Protein AF-A0A6A4UP39-F1 (afdb_monomer_lite)

pLDDT: mean 75.42, std 27.35, range [18.16, 98.69]

Radius of gyration: 34.94 Å; chains: 1; bounding box: 118×102×105 Å

Sequence (674 aa):
MREGAGRSPEAIFPVREPVDPIVMLPERVENIAVLHQHPHWPGKPLPQRIVDAPPPSLFNVANISRGQVKKLEAAGIATMEALANLDYPVRGMAENTRLRLITQARLQHARKTGEPTFELRTPEPGKGFELLPEPQPGDIFYDIEGDPHFEGGLEYLHGVWFDGEFRAFWGHDHAAEAQALSELLSFFRDRLDAHPAARIYHYAAYEITALRRLTTKYGIGEAFLDRLLRERRFVDLFAVVRGGLIGSEANYSIKSMEAFYGRKRDGEVKTAGGSVVAYERWRETGDQQILDEIEDYNRVDCISTEELRDWLVGIRPTAPWPVLGQDAGPKEAEEDADTEALRSMLAASGLPQDRRDMLFSLGVFHKREAKPAQWAVFDSVGKDEDDLIDDLDALAGLEATGPVEQVKRSMARTYRFPQQETKLRRGRNATVPVVDGPPATVSIQEMDRTARQITVKAGAAKAHLLTDRLTLHPDWPLNTDVIAAALRDVIADQCGSRTYRAVDDLLSRTAPRLASGPLQSVTDPVAGTITAVAAMEETVLPVQGPPGTGKTYVTARAILALVRKGARVPGCRLIGVGQDEDAQPLVRRADFCRAEQTRRPRGAHGHTRKSPTTGPRSCSPQSPRRCAPAIVAGIGMTERCIPMDIAVLGIDLGKTVRSVACSGPGNAYIFRMG

Secondary structure (DSSP, 8-state):
-------------------------PPP----------------PPP----PPPP--GGGSTT--HHHHHHHHHTT--SHHHHHT--S--TT--HHHHHHHHHHHHHHHHHTTS---EEEPPP-TTSGGGG-PPP-TT-EEEEEEEESSSTT-EEEEEEEEETTEEEEEE-SSHHHHHHHHHHHHHHHHHHHHH-TT--EEESSSHHHHHHHHHHHHHT-SHHHHHHHHHTT-EEEHHHHHHHHEEESSSS-SHHHHHHHHT----S----HHHHHHHHHHHHHH--HHHHHHHHHHHHHHHHHHHHHHHHHHHH--S-PPP------HHHHHHHHHHHHHHHHHHHHT---HHHHHHHHHHHHHHHHHHHHHHHHHHHHHTS-HHHHHS-TT-EEEEEE-S--EEETTEEEEEEE--S---S--TT-EEEEEETTEEEEEEEEEEEETTTTEEEEEEEGGGGGG--SEEEEBPPPPPP-HHHHHHHHHHHHHHHTT---HHHHHHHHTPPP-BTT-S----SSHHHHHHHHHHTBSS--------TTSSHHHHHHHHHHHHHHTT-----------S--S--HHHHTTTHHHHHHTT--PPPP-------------------PPP------------SPPPPP-----PPP----------------------

Structure (mmCIF, N/CA/C/O backbone):
data_AF-A0A6A4UP39-F1
#
_entry.id   AF-A0A6A4UP39-F1
#
loop_
_atom_site.group_PDB
_atom_site.id
_atom_site.type_symbol
_atom_site.label_atom_id
_atom_site.label_alt_id
_atom_site.label_comp_id
_atom_site.label_asym_id
_atom_site.label_entity_id
_atom_site.label_seq_id
_atom_site.pdbx_PDB_ins_code
_atom_site.Cartn_x
_atom_site.Cartn_y
_atom_site.Cartn_z
_atom_site.occupancy
_atom_site.B_iso_or_equiv
_atom_site.auth_seq_id
_atom_site.auth_comp_id
_atom_site.auth_asym_id
_atom_site.auth_atom_id
_atom_site.pdbx_PDB_model_num
ATOM 1 N N . MET A 1 1 ? 22.802 42.162 63.852 1.00 34.47 1 MET A N 1
ATOM 2 C CA . MET A 1 1 ? 23.117 41.764 65.236 1.00 34.47 1 MET A CA 1
ATOM 3 C C . MET A 1 1 ? 22.909 40.266 65.343 1.00 34.47 1 MET A C 1
ATOM 5 O O . MET A 1 1 ? 21.856 39.785 64.949 1.00 34.47 1 MET A O 1
ATOM 9 N N . ARG A 1 2 ? 23.949 39.564 65.804 1.00 25.45 2 ARG A N 1
ATOM 10 C CA . ARG A 1 2 ? 23.885 38.265 66.496 1.00 25.45 2 ARG A CA 1
ATOM 11 C C . ARG A 1 2 ? 22.874 38.374 67.673 1.00 25.45 2 ARG A C 1
ATOM 13 O O . ARG A 1 2 ? 22.561 39.492 68.058 1.00 25.45 2 ARG A O 1
ATOM 20 N N . GLU A 1 3 ? 22.320 37.348 68.312 1.00 30.36 3 GLU A N 1
ATOM 21 C CA . GLU A 1 3 ? 22.860 36.054 68.733 1.00 30.36 3 GLU A CA 1
ATOM 22 C C . GLU A 1 3 ? 21.780 35.315 69.558 1.00 30.36 3 GLU A C 1
ATOM 24 O O . GLU A 1 3 ? 20.896 35.963 70.118 1.00 30.36 3 GLU A O 1
ATOM 29 N N . GLY A 1 4 ? 21.964 34.003 69.749 1.00 29.05 4 GLY A N 1
ATOM 30 C CA . GLY A 1 4 ? 21.653 33.315 71.015 1.00 29.05 4 GLY A CA 1
ATOM 31 C C . GLY A 1 4 ? 20.689 32.127 70.900 1.00 29.05 4 GLY A C 1
ATOM 32 O O . GLY A 1 4 ? 19.610 32.273 70.346 1.00 29.05 4 GLY A O 1
ATOM 33 N N . ALA A 1 5 ? 20.956 30.930 71.435 1.00 31.08 5 ALA A N 1
ATOM 34 C CA . ALA A 1 5 ? 22.084 30.340 72.183 1.00 31.08 5 ALA A CA 1
ATOM 35 C C . ALA A 1 5 ? 21.811 28.804 72.254 1.00 31.08 5 ALA A C 1
ATOM 37 O O . ALA A 1 5 ? 20.645 28.431 72.310 1.00 31.08 5 ALA A O 1
ATOM 38 N N . GLY A 1 6 ? 22.770 27.876 72.073 1.00 26.92 6 GLY A N 1
ATOM 39 C CA . GLY A 1 6 ? 23.692 27.290 73.085 1.00 26.92 6 GLY A CA 1
ATOM 40 C C . GLY A 1 6 ? 23.145 25.946 73.645 1.00 26.92 6 GLY A C 1
ATOM 41 O O . GLY A 1 6 ? 21.954 25.886 73.901 1.00 26.92 6 GLY A O 1
ATOM 42 N N . ARG A 1 7 ? 23.856 24.823 73.888 1.00 28.58 7 ARG A N 1
ATOM 43 C CA . ARG A 1 7 ? 25.282 24.411 73.986 1.00 28.58 7 ARG A CA 1
ATOM 44 C C . ARG A 1 7 ? 25.420 22.852 73.900 1.00 28.58 7 ARG A C 1
ATOM 46 O O . ARG A 1 7 ? 24.605 22.186 74.521 1.00 28.58 7 ARG A O 1
ATOM 53 N N . SER A 1 8 ? 26.474 22.363 73.206 1.00 23.78 8 SER A N 1
ATOM 54 C CA . SER A 1 8 ? 27.552 21.350 73.515 1.00 23.78 8 SER A CA 1
ATOM 55 C C . SER A 1 8 ? 27.274 19.955 74.165 1.00 23.78 8 SER A C 1
ATOM 57 O O . SER A 1 8 ? 26.238 19.842 74.812 1.00 23.78 8 SER A O 1
ATOM 59 N N . PRO A 1 9 ? 28.191 18.923 74.125 1.00 37.03 9 PRO A N 1
ATOM 60 C CA . PRO A 1 9 ? 29.644 18.920 73.773 1.00 37.03 9 PRO A CA 1
ATOM 61 C C . PRO A 1 9 ? 30.248 17.724 72.938 1.00 37.03 9 PRO A C 1
ATOM 63 O O . PRO A 1 9 ? 29.614 16.693 72.763 1.00 37.03 9 PRO A O 1
ATOM 66 N N . GLU A 1 10 ? 31.485 17.941 72.426 1.00 27.11 10 GLU A N 1
ATOM 67 C CA . GLU A 1 10 ? 32.725 17.096 72.251 1.00 27.11 10 GLU A CA 1
ATOM 68 C C . GLU A 1 10 ? 32.683 15.533 72.360 1.00 27.11 10 GLU A C 1
ATOM 70 O O . GLU A 1 10 ? 31.944 15.017 73.183 1.00 27.11 10 GLU A O 1
ATOM 75 N N . ALA A 1 11 ? 33.498 14.661 71.712 1.00 25.20 11 ALA A N 1
ATOM 76 C CA . ALA A 1 11 ? 34.690 14.733 70.836 1.00 25.20 11 ALA A CA 1
ATOM 77 C C . ALA A 1 11 ? 35.165 13.314 70.321 1.00 25.20 11 ALA A C 1
ATOM 79 O O . ALA A 1 11 ? 34.867 12.309 70.957 1.00 25.20 11 ALA A O 1
ATOM 80 N N . ILE A 1 12 ? 36.000 13.293 69.251 1.00 24.70 12 ILE A N 1
ATOM 81 C CA . ILE A 1 12 ? 37.095 12.338 68.841 1.00 24.70 12 ILE A CA 1
ATOM 82 C C . ILE A 1 12 ? 36.833 11.049 67.970 1.00 24.70 12 ILE A C 1
ATOM 84 O O . ILE A 1 12 ? 36.048 10.177 68.312 1.00 24.70 12 ILE A O 1
ATOM 88 N N . PHE A 1 13 ? 37.616 10.986 66.860 1.00 26.08 13 PHE A N 1
ATOM 89 C CA . PHE A 1 13 ? 37.925 10.056 65.716 1.00 26.08 13 PHE A CA 1
ATOM 90 C C . PHE A 1 13 ? 38.012 8.505 65.926 1.00 26.08 13 PHE A C 1
ATOM 92 O O . PHE A 1 13 ? 38.069 8.111 67.087 1.00 26.08 13 PHE A O 1
ATOM 99 N N . PRO A 1 14 ? 38.148 7.600 64.890 1.00 28.84 14 PRO A N 1
ATOM 100 C CA . PRO A 1 14 ? 38.585 7.789 63.481 1.00 28.84 14 PRO A CA 1
ATOM 101 C C . PRO A 1 14 ? 37.838 7.009 62.350 1.00 28.84 14 PRO A C 1
ATOM 103 O O . PRO A 1 14 ? 36.959 6.181 62.564 1.00 28.84 14 PRO A O 1
ATOM 106 N N . VAL A 1 15 ? 38.285 7.290 61.119 1.00 30.44 15 VAL A N 1
ATOM 107 C CA . VAL A 1 15 ? 37.956 6.714 59.799 1.00 30.44 15 VAL A CA 1
ATOM 108 C C . VAL A 1 15 ? 38.202 5.196 59.699 1.00 30.44 15 VAL A C 1
ATOM 110 O O . VAL A 1 15 ? 39.291 4.728 60.030 1.00 30.44 15 VAL A O 1
ATOM 113 N N . ARG A 1 16 ? 37.232 4.455 59.136 1.00 25.98 16 ARG A N 1
ATOM 114 C CA . ARG A 1 16 ? 37.410 3.169 58.428 1.00 25.98 16 ARG A CA 1
ATOM 115 C C . ARG A 1 16 ? 36.376 3.046 57.298 1.00 25.98 16 ARG A C 1
ATOM 117 O O . ARG A 1 16 ? 35.186 3.225 57.535 1.00 25.98 16 ARG A O 1
ATOM 124 N N . GLU A 1 17 ? 36.860 2.756 56.093 1.00 31.89 17 GLU A N 1
ATOM 125 C CA . GLU A 1 17 ? 36.087 2.459 54.877 1.00 31.89 17 GLU A CA 1
ATOM 126 C C . GLU A 1 17 ? 35.235 1.183 55.002 1.00 31.89 17 GLU A C 1
ATOM 128 O O . GLU A 1 17 ? 35.613 0.259 55.733 1.00 31.89 17 GLU A O 1
ATOM 133 N N . PRO A 1 18 ? 34.167 1.072 54.191 1.00 29.25 18 PRO A N 1
ATOM 134 C CA . PRO A 1 18 ? 33.759 -0.225 53.668 1.00 29.25 18 PRO A CA 1
ATOM 135 C C . PRO A 1 18 ? 33.526 -0.222 52.142 1.00 29.25 18 PRO A C 1
ATOM 137 O O . PRO A 1 18 ? 32.598 0.397 51.638 1.00 29.25 18 PRO A O 1
ATOM 140 N N . VAL A 1 19 ? 34.401 -0.955 51.450 1.00 28.17 19 VAL A N 1
ATOM 141 C CA . VAL A 1 19 ? 34.170 -1.977 50.404 1.00 28.17 19 VAL A CA 1
ATOM 142 C C . VAL A 1 19 ? 32.844 -1.940 49.610 1.00 28.17 19 VAL A C 1
ATOM 144 O O . VAL A 1 19 ? 31.789 -2.299 50.133 1.00 28.17 19 VAL A O 1
ATOM 147 N N . ASP A 1 20 ? 32.951 -1.680 48.301 1.00 25.75 20 ASP A N 1
ATOM 148 C CA . ASP A 1 20 ? 31.917 -1.913 47.277 1.00 25.75 20 ASP A CA 1
ATOM 149 C C . ASP A 1 20 ? 31.919 -3.365 46.749 1.00 25.75 20 ASP A C 1
ATOM 151 O O . ASP A 1 20 ? 32.990 -3.912 46.461 1.00 25.75 20 ASP A O 1
ATOM 155 N N . PRO A 1 21 ? 30.744 -3.978 46.489 1.00 26.97 21 PRO A N 1
ATOM 156 C CA . PRO A 1 21 ? 30.628 -5.134 45.611 1.00 26.97 21 PRO A CA 1
ATOM 157 C C . PRO A 1 21 ? 30.012 -4.777 44.242 1.00 26.97 21 PRO A C 1
ATOM 159 O O . PRO A 1 21 ? 28.817 -4.538 44.107 1.00 26.97 21 PRO A O 1
ATOM 162 N N . ILE A 1 22 ? 30.879 -4.797 43.226 1.00 24.23 22 ILE A N 1
ATOM 163 C CA . ILE A 1 22 ? 30.735 -5.390 41.879 1.00 24.23 22 ILE A CA 1
ATOM 164 C C . ILE A 1 22 ? 29.318 -5.404 41.258 1.00 24.23 22 ILE A C 1
ATOM 166 O O . ILE A 1 22 ? 28.502 -6.281 41.544 1.00 24.23 22 ILE A O 1
ATOM 170 N N . VAL A 1 23 ? 29.113 -4.548 40.247 1.00 24.55 23 VAL A N 1
ATOM 171 C CA . VAL A 1 23 ? 28.105 -4.723 39.185 1.00 24.55 23 VAL A CA 1
ATOM 172 C C . VAL A 1 23 ? 28.823 -4.771 37.834 1.00 24.55 23 VAL A C 1
ATOM 174 O O . VAL A 1 23 ? 29.522 -3.839 37.452 1.00 24.55 23 VAL A O 1
ATOM 177 N N . MET A 1 24 ? 28.652 -5.890 37.128 1.00 23.17 24 MET A N 1
ATOM 178 C CA . MET A 1 24 ? 29.166 -6.148 35.780 1.00 23.17 24 MET A CA 1
ATOM 179 C C . MET A 1 24 ? 28.298 -5.447 34.725 1.00 23.17 24 MET A C 1
ATOM 181 O O . MET A 1 24 ? 27.097 -5.705 34.646 1.00 23.17 24 MET A O 1
ATOM 185 N N . LEU A 1 25 ? 28.919 -4.622 33.880 1.00 25.33 25 LEU A N 1
ATOM 186 C CA . LEU A 1 25 ? 28.358 -4.105 32.627 1.00 25.33 25 LEU A CA 1
ATOM 187 C C . LEU A 1 25 ? 29.071 -4.801 31.450 1.00 25.33 25 LEU A C 1
ATOM 189 O O . LEU A 1 25 ? 30.293 -4.932 31.507 1.00 25.33 25 LEU A O 1
ATOM 193 N N . PRO A 1 26 ? 28.374 -5.253 30.390 1.00 26.38 26 PRO A N 1
ATOM 194 C CA . PRO A 1 26 ? 29.039 -5.744 29.189 1.00 26.38 26 PRO A CA 1
ATOM 195 C C . PRO A 1 26 ? 29.487 -4.572 28.303 1.00 26.38 26 PRO A C 1
ATOM 197 O O . PRO A 1 26 ? 28.674 -3.766 27.848 1.00 26.38 26 PRO A O 1
ATOM 200 N N . GLU A 1 27 ? 30.798 -4.501 28.075 1.00 27.92 27 GLU A N 1
ATOM 201 C CA . GLU A 1 27 ? 31.481 -3.552 27.196 1.00 27.92 27 GLU A CA 1
ATOM 202 C C . GLU A 1 27 ? 31.271 -3.865 25.705 1.00 27.92 27 GLU A C 1
ATOM 204 O O . GLU A 1 27 ? 31.125 -5.014 25.281 1.00 27.92 27 GLU A O 1
ATOM 209 N N . ARG A 1 28 ? 31.288 -2.790 24.910 1.00 26.41 28 ARG A N 1
ATOM 210 C CA . ARG A 1 28 ? 31.371 -2.784 23.447 1.00 26.41 28 ARG A CA 1
ATOM 211 C C . ARG A 1 28 ? 32.676 -3.444 22.993 1.00 26.41 28 ARG A C 1
ATOM 213 O O . ARG A 1 28 ? 33.736 -3.116 23.513 1.00 26.41 28 ARG A O 1
ATOM 220 N N . VAL A 1 29 ? 32.607 -4.289 21.966 1.00 25.81 29 VAL A N 1
ATOM 221 C CA . VAL A 1 29 ? 33.790 -4.763 21.233 1.00 25.81 29 VAL A CA 1
ATOM 222 C C . VAL A 1 29 ? 33.756 -4.168 19.830 1.00 25.81 29 VAL A C 1
ATOM 224 O O . VAL A 1 29 ? 33.101 -4.689 18.932 1.00 25.81 29 VAL A O 1
ATOM 227 N N . GLU A 1 30 ? 34.475 -3.063 19.659 1.00 27.12 30 GLU A N 1
ATOM 228 C CA . GLU A 1 30 ? 35.125 -2.732 18.393 1.00 27.12 30 GLU A CA 1
ATOM 229 C C . GLU A 1 30 ? 36.384 -3.596 18.292 1.00 27.12 30 GLU A C 1
ATOM 231 O O . GLU A 1 30 ? 37.139 -3.688 19.256 1.00 27.12 30 GLU A O 1
ATOM 236 N N . ASN A 1 31 ? 36.628 -4.236 17.148 1.00 24.91 31 ASN A N 1
ATOM 237 C CA . ASN A 1 31 ? 37.971 -4.703 16.807 1.00 24.91 31 ASN A CA 1
ATOM 238 C C . ASN A 1 31 ? 38.156 -4.736 15.288 1.00 24.91 31 ASN A C 1
ATOM 240 O O . ASN A 1 31 ? 37.828 -5.702 14.600 1.00 24.91 31 ASN A O 1
ATOM 244 N N . ILE A 1 32 ? 38.719 -3.633 14.796 1.00 25.14 32 ILE A N 1
ATOM 245 C CA . ILE A 1 32 ? 39.464 -3.527 13.546 1.00 25.14 32 ILE A CA 1
ATOM 246 C C . ILE A 1 32 ? 40.812 -4.222 13.779 1.00 25.14 32 ILE A C 1
ATOM 248 O O . ILE A 1 32 ? 41.610 -3.784 14.604 1.00 25.14 32 ILE A O 1
ATOM 252 N N . ALA A 1 33 ? 41.073 -5.314 13.062 1.00 26.70 33 ALA A N 1
ATOM 253 C CA . ALA A 1 33 ? 42.355 -6.008 13.118 1.00 26.70 33 ALA A CA 1
ATOM 254 C C . ALA A 1 33 ? 43.342 -5.399 12.108 1.00 26.70 33 ALA A C 1
ATOM 256 O O . ALA A 1 33 ? 43.312 -5.706 10.917 1.00 26.70 33 ALA A O 1
ATOM 257 N N . VAL A 1 34 ? 44.241 -4.555 12.614 1.00 24.91 34 VAL A N 1
ATOM 258 C CA . VAL A 1 34 ? 45.517 -4.200 11.978 1.00 24.91 34 VAL A CA 1
ATOM 259 C C . VAL A 1 34 ? 46.535 -5.279 12.361 1.00 24.91 34 VAL A C 1
ATOM 261 O O . VAL A 1 34 ? 46.850 -5.450 13.536 1.00 24.91 34 VAL A O 1
ATOM 264 N N . LEU A 1 35 ? 47.038 -6.037 11.383 1.00 26.09 35 LEU A N 1
ATOM 265 C CA . LEU A 1 35 ? 48.037 -7.089 11.597 1.00 26.09 35 LEU A CA 1
ATOM 266 C C . LEU A 1 35 ? 49.459 -6.543 11.400 1.00 26.09 35 LEU A C 1
ATOM 268 O O . LEU A 1 35 ? 49.886 -6.288 10.275 1.00 26.09 35 LEU A O 1
ATOM 272 N N . HIS A 1 36 ? 50.200 -6.424 12.506 1.00 25.42 36 HIS A N 1
ATOM 273 C CA . HIS A 1 36 ? 51.661 -6.337 12.517 1.00 25.42 36 HIS A CA 1
ATOM 274 C C . HIS A 1 36 ? 52.307 -7.728 12.653 1.00 25.42 36 HIS A C 1
ATOM 276 O O . HIS A 1 36 ? 51.710 -8.694 13.119 1.00 25.42 36 HIS A O 1
ATOM 282 N N . GLN A 1 37 ? 53.546 -7.785 12.175 1.00 27.75 37 GLN A N 1
ATOM 283 C CA . GLN A 1 37 ? 54.381 -8.933 11.824 1.00 27.75 37 GLN A CA 1
ATOM 284 C C . GLN A 1 37 ? 54.950 -9.691 13.036 1.00 27.75 37 GLN A C 1
ATOM 286 O O . GLN A 1 37 ? 55.284 -9.051 14.022 1.00 27.75 37 GLN A O 1
ATOM 291 N N . HIS A 1 38 ? 55.183 -11.008 12.898 1.00 25.73 38 HIS A N 1
ATOM 292 C CA . HIS A 1 38 ? 56.334 -11.762 13.445 1.00 25.73 38 HIS A CA 1
ATOM 293 C C . HIS A 1 38 ? 56.421 -13.181 12.803 1.00 25.73 38 HIS A C 1
ATOM 295 O O . HIS A 1 38 ? 55.464 -13.598 12.151 1.00 25.73 38 HIS A O 1
ATOM 301 N N . PRO A 1 39 ? 57.578 -13.885 12.850 1.00 34.59 39 PRO A N 1
ATOM 302 C CA . PRO A 1 39 ? 58.169 -14.485 11.648 1.00 34.59 39 PRO A CA 1
ATOM 303 C C . PRO A 1 39 ? 58.246 -16.033 11.597 1.00 34.59 39 PRO A C 1
ATOM 305 O O . PRO A 1 39 ? 58.135 -16.723 12.602 1.00 34.59 39 PRO A O 1
ATOM 308 N N . HIS A 1 40 ? 58.567 -16.518 10.388 1.00 28.67 40 HIS A N 1
ATOM 309 C CA . HIS A 1 40 ? 59.155 -17.816 10.002 1.00 28.67 40 HIS A CA 1
ATOM 310 C C . HIS A 1 40 ? 58.322 -19.114 10.098 1.00 28.67 40 HIS A C 1
ATOM 312 O O . HIS A 1 40 ? 58.373 -19.850 11.078 1.00 28.67 40 HIS A O 1
ATOM 318 N N . TRP A 1 41 ? 57.744 -19.505 8.953 1.00 27.77 41 TRP A N 1
ATOM 319 C CA . TRP A 1 41 ? 57.579 -20.910 8.547 1.00 27.77 41 TRP A CA 1
ATOM 320 C C . TRP A 1 41 ? 58.019 -21.066 7.074 1.00 27.77 41 TRP A C 1
ATOM 322 O O . TRP A 1 41 ? 57.674 -20.205 6.260 1.00 27.77 41 TRP A O 1
ATOM 332 N N . PRO A 1 42 ? 58.814 -22.086 6.697 1.00 34.84 42 PRO A N 1
ATOM 333 C CA . PRO A 1 42 ? 59.457 -22.128 5.386 1.00 34.84 42 PRO A CA 1
ATOM 334 C C . PRO A 1 42 ? 58.539 -22.670 4.277 1.00 34.84 42 PRO A C 1
ATOM 336 O O . PRO A 1 42 ? 57.946 -23.737 4.401 1.00 34.84 42 PRO A O 1
ATOM 339 N N . GLY A 1 43 ? 58.508 -21.941 3.157 1.00 37.31 43 GLY A N 1
ATOM 340 C CA . GLY A 1 43 ? 58.548 -22.474 1.790 1.00 37.31 43 GLY A CA 1
ATOM 341 C C . GLY A 1 43 ? 57.402 -23.355 1.279 1.00 37.31 43 GLY A C 1
ATOM 342 O O . GLY A 1 43 ? 57.549 -24.572 1.219 1.00 37.31 43 GLY A O 1
ATOM 343 N N . LYS A 1 44 ? 56.369 -22.727 0.700 1.00 33.59 44 LYS A N 1
ATOM 344 C CA . LYS A 1 44 ? 55.757 -23.147 -0.581 1.00 33.59 44 LYS A CA 1
ATOM 345 C C . LYS A 1 44 ? 55.303 -21.898 -1.353 1.00 33.59 44 LYS A C 1
ATOM 347 O O . LYS A 1 44 ? 54.660 -21.046 -0.742 1.00 33.59 44 LYS A O 1
ATOM 352 N N . PRO A 1 45 ? 55.612 -21.748 -2.655 1.00 32.88 45 PRO A N 1
ATOM 353 C CA . PRO A 1 45 ? 55.108 -20.619 -3.426 1.00 32.88 45 PRO A CA 1
ATOM 354 C C . PRO A 1 45 ? 53.593 -20.773 -3.614 1.00 32.88 45 PRO A C 1
ATOM 356 O O . PRO A 1 45 ? 53.120 -21.795 -4.111 1.00 32.88 45 PRO A O 1
ATOM 359 N N . LEU A 1 46 ? 52.834 -19.765 -3.180 1.00 32.66 46 LEU A N 1
ATOM 360 C CA . LEU A 1 46 ? 51.419 -19.625 -3.521 1.00 32.66 46 LEU A CA 1
ATOM 361 C C . LEU A 1 46 ? 51.317 -19.388 -5.037 1.00 32.66 46 LEU A C 1
ATOM 363 O O . LEU A 1 46 ? 52.027 -18.518 -5.548 1.00 32.66 46 LEU A O 1
ATOM 367 N N . PRO A 1 47 ? 50.471 -20.128 -5.773 1.00 34.25 47 PRO A N 1
ATOM 368 C CA . PRO A 1 47 ? 50.251 -19.838 -7.180 1.00 34.25 47 PRO A CA 1
ATOM 369 C C . PRO A 1 47 ? 49.606 -18.454 -7.298 1.00 34.25 47 PRO A C 1
ATOM 371 O O . PRO A 1 47 ? 48.660 -18.143 -6.571 1.00 34.25 47 PRO A O 1
ATOM 374 N N . GLN A 1 48 ? 50.131 -17.628 -8.208 1.00 35.59 48 GLN A N 1
ATOM 375 C CA . GLN A 1 48 ? 49.490 -16.390 -8.641 1.00 35.59 48 GLN A CA 1
ATOM 376 C C . GLN A 1 48 ? 48.047 -16.715 -9.035 1.00 35.59 48 GLN A C 1
ATOM 378 O O . GLN A 1 48 ? 47.794 -17.309 -10.082 1.00 35.59 48 GLN A O 1
ATOM 383 N N . ARG A 1 49 ? 47.089 -16.347 -8.179 1.00 36.03 49 ARG A N 1
ATOM 384 C CA . ARG A 1 49 ? 45.699 -16.223 -8.596 1.00 36.03 49 ARG A CA 1
ATOM 385 C C . ARG A 1 49 ? 45.667 -15.064 -9.577 1.00 36.03 49 ARG A C 1
ATOM 387 O O . ARG A 1 49 ? 45.760 -13.907 -9.177 1.00 36.03 49 ARG A O 1
ATOM 394 N N . ILE A 1 50 ? 45.571 -15.408 -10.854 1.00 35.72 50 ILE A N 1
ATOM 395 C CA . ILE A 1 50 ? 44.977 -14.537 -11.855 1.00 35.72 50 ILE A CA 1
ATOM 396 C C . ILE A 1 50 ? 43.650 -14.079 -11.245 1.00 35.72 50 ILE A C 1
ATOM 398 O O . ILE A 1 50 ? 42.815 -14.902 -10.862 1.00 35.72 50 ILE A O 1
ATOM 402 N N . VAL A 1 51 ? 43.517 -12.775 -11.029 1.00 38.22 51 VAL A N 1
ATOM 403 C CA . VAL A 1 51 ? 42.263 -12.167 -10.589 1.00 38.22 51 VAL A CA 1
ATOM 404 C C . VAL A 1 51 ? 41.388 -12.088 -11.835 1.00 38.22 51 VAL A C 1
ATOM 406 O O . VAL A 1 51 ? 41.212 -11.026 -12.421 1.00 38.22 51 VAL A O 1
ATOM 409 N N . ASP A 1 52 ? 40.926 -13.246 -12.305 1.00 35.06 52 ASP A N 1
ATOM 410 C CA . ASP A 1 52 ? 39.875 -13.295 -13.308 1.00 35.06 52 ASP A CA 1
ATOM 411 C C . ASP A 1 52 ? 38.647 -12.649 -12.666 1.00 35.06 52 ASP A C 1
ATOM 413 O O . ASP A 1 52 ? 38.214 -13.048 -11.578 1.00 35.06 52 ASP A O 1
ATOM 417 N N . ALA A 1 53 ? 38.119 -11.603 -13.305 1.00 44.78 53 ALA A N 1
ATOM 418 C CA . ALA A 1 53 ? 36.826 -11.046 -12.940 1.00 44.78 53 ALA A CA 1
ATOM 419 C C . ALA A 1 53 ? 35.815 -12.204 -12.815 1.00 44.78 53 ALA A C 1
ATOM 421 O O . ALA A 1 53 ? 35.859 -13.124 -13.640 1.00 44.78 53 ALA A O 1
ATOM 422 N N . PRO A 1 54 ? 34.929 -12.210 -11.799 1.00 47.56 54 PRO A N 1
ATOM 423 C CA . PRO A 1 54 ? 33.945 -13.274 -11.670 1.00 47.56 54 PRO A CA 1
ATOM 424 C C . PRO A 1 54 ? 33.189 -13.410 -13.000 1.00 47.56 54 PRO A C 1
ATOM 426 O O . PRO A 1 54 ? 32.841 -12.386 -13.600 1.00 47.56 54 PRO A O 1
ATOM 429 N N . PRO A 1 55 ? 32.966 -14.641 -13.497 1.00 51.28 55 PRO A N 1
ATOM 430 C CA . PRO A 1 55 ? 32.305 -14.839 -14.777 1.00 51.28 55 PRO A CA 1
ATOM 431 C C . PRO A 1 55 ? 30.957 -14.102 -14.783 1.00 51.28 55 PRO A C 1
ATOM 433 O O . PRO A 1 55 ? 30.293 -14.035 -13.742 1.00 51.28 55 PRO A O 1
ATOM 436 N N . PRO A 1 56 ? 30.552 -13.520 -15.927 1.00 60.69 56 PRO A N 1
ATOM 437 C CA . PRO A 1 56 ? 29.351 -12.701 -16.019 1.00 60.69 56 PRO A CA 1
ATOM 438 C C . PRO A 1 56 ? 28.135 -13.501 -15.554 1.00 60.69 56 PRO A C 1
ATOM 440 O O . PRO A 1 56 ? 27.701 -14.436 -16.222 1.00 60.69 56 PRO A O 1
ATOM 443 N N . SER A 1 57 ? 27.604 -13.121 -14.395 1.00 82.00 57 SER A N 1
ATOM 444 C CA . SER A 1 57 ? 26.532 -13.854 -13.737 1.00 82.00 57 SER A CA 1
ATOM 445 C C . SER A 1 57 ? 25.176 -13.557 -14.368 1.00 82.00 57 SER A C 1
ATOM 447 O O . SER A 1 57 ? 24.864 -12.409 -14.697 1.00 82.00 57 SER A O 1
ATOM 449 N N . LEU A 1 58 ? 24.332 -14.588 -14.457 1.00 89.81 58 LEU A N 1
ATOM 450 C CA . LEU A 1 58 ? 22.918 -14.440 -14.792 1.00 89.81 58 LEU A CA 1
ATOM 451 C C . LEU A 1 58 ? 22.174 -13.502 -13.836 1.00 89.81 58 LEU A C 1
ATOM 453 O O . LEU A 1 58 ? 21.200 -12.906 -14.267 1.00 89.81 58 LEU A O 1
ATOM 457 N N . PHE A 1 59 ? 22.640 -13.297 -12.598 1.00 88.50 59 PHE A N 1
ATOM 458 C CA . PHE A 1 59 ? 22.023 -12.356 -11.650 1.00 88.50 59 PHE A CA 1
ATOM 459 C C . PHE A 1 59 ? 22.022 -10.892 -12.117 1.00 88.50 59 PHE A C 1
ATOM 461 O O . PHE A 1 59 ? 21.281 -10.088 -11.562 1.00 88.50 59 PHE A O 1
ATOM 468 N N . ASN A 1 60 ? 22.802 -10.553 -13.148 1.00 89.12 60 ASN A N 1
ATOM 469 C CA . ASN A 1 60 ? 22.783 -9.226 -13.766 1.00 89.12 60 ASN A CA 1
ATOM 470 C C . ASN A 1 60 ? 21.650 -9.056 -14.795 1.00 89.12 60 ASN A C 1
ATOM 472 O O . ASN A 1 60 ? 21.476 -7.966 -15.336 1.00 89.12 60 ASN A O 1
ATOM 476 N N . VAL A 1 61 ? 20.902 -10.122 -15.103 1.00 92.00 61 VAL A N 1
ATOM 477 C CA . VAL A 1 61 ? 19.710 -10.034 -15.948 1.00 92.00 61 VAL A CA 1
ATOM 478 C C . VAL A 1 61 ? 18.586 -9.403 -15.131 1.00 92.00 61 VAL A C 1
ATOM 480 O O . VAL A 1 61 ? 18.241 -9.903 -14.061 1.00 92.00 61 VAL A O 1
ATOM 483 N N . ALA A 1 62 ? 18.012 -8.298 -15.608 1.00 89.50 62 ALA A N 1
ATOM 484 C CA . ALA A 1 62 ? 17.025 -7.562 -14.820 1.00 89.50 62 ALA A CA 1
ATOM 485 C C . ALA A 1 62 ? 15.794 -8.431 -14.505 1.00 89.50 62 ALA A C 1
ATOM 487 O O . ALA A 1 62 ? 15.250 -9.109 -15.378 1.00 89.50 62 ALA A O 1
ATOM 488 N N . ASN A 1 63 ? 15.328 -8.373 -13.252 1.00 84.19 63 ASN A N 1
ATOM 489 C CA . ASN A 1 63 ? 14.152 -9.102 -12.754 1.00 84.19 63 ASN A CA 1
ATOM 490 C C . ASN A 1 63 ? 14.223 -10.633 -12.900 1.00 84.19 63 ASN A C 1
ATOM 492 O O . ASN A 1 63 ? 13.183 -11.293 -12.994 1.00 84.19 63 ASN A O 1
ATOM 496 N N . ILE A 1 64 ? 15.430 -11.205 -12.941 1.00 88.62 64 ILE A N 1
ATOM 497 C CA . ILE A 1 64 ? 15.617 -12.653 -12.868 1.00 88.62 64 ILE A CA 1
ATOM 498 C C . ILE A 1 64 ? 15.582 -13.122 -11.409 1.00 88.62 64 ILE A C 1
ATOM 500 O O . ILE A 1 64 ? 16.249 -12.564 -10.536 1.00 88.62 64 ILE A O 1
ATOM 504 N N . SER A 1 65 ? 14.819 -14.174 -11.120 1.00 84.88 65 SER A N 1
ATOM 505 C CA . SER A 1 65 ? 14.760 -14.741 -9.770 1.00 84.88 65 SER A CA 1
ATOM 506 C C . SER A 1 65 ? 15.863 -15.779 -9.541 1.00 84.88 65 SER A C 1
ATOM 508 O O . SER A 1 65 ? 16.332 -16.444 -10.469 1.00 84.88 65 SER A O 1
ATOM 510 N N . ARG A 1 66 ? 16.250 -16.011 -8.277 1.00 85.12 66 ARG A N 1
ATOM 511 C CA . ARG A 1 66 ? 17.212 -17.083 -7.930 1.00 85.12 66 ARG A CA 1
ATOM 512 C C . ARG A 1 66 ? 16.735 -18.458 -8.401 1.00 85.12 66 ARG A C 1
ATOM 514 O O . ARG A 1 66 ? 17.550 -19.302 -8.767 1.00 85.12 66 ARG A O 1
ATOM 521 N N . GLY A 1 67 ? 15.422 -18.695 -8.376 1.00 84.50 67 GLY A N 1
ATOM 522 C CA . GLY A 1 67 ? 14.822 -19.935 -8.862 1.00 84.50 67 GLY A CA 1
ATOM 523 C C . GLY A 1 67 ? 14.976 -20.102 -10.374 1.00 84.50 67 GLY A C 1
ATOM 524 O O . GLY A 1 67 ? 15.263 -21.205 -10.837 1.00 84.50 67 GLY A O 1
ATOM 525 N N . GLN A 1 68 ? 14.836 -19.016 -11.139 1.00 88.69 68 GLN A N 1
ATOM 526 C CA . GLN A 1 68 ? 15.062 -19.008 -12.586 1.00 88.69 68 GLN A CA 1
ATOM 527 C C . GLN A 1 68 ? 16.541 -19.227 -12.920 1.00 88.69 68 GLN A C 1
ATOM 529 O O . GLN A 1 68 ? 16.835 -20.085 -13.750 1.00 88.69 68 GLN A O 1
ATOM 534 N N . VAL A 1 69 ? 17.463 -18.556 -12.217 1.00 90.81 69 VAL A N 1
ATOM 535 C CA . VAL A 1 69 ? 18.915 -18.763 -12.384 1.00 90.81 69 VAL A CA 1
ATOM 536 C C . VAL A 1 69 ? 19.286 -20.232 -12.185 1.00 90.81 69 VAL A C 1
ATOM 538 O O . VAL A 1 69 ? 19.874 -20.831 -13.078 1.00 90.81 69 VAL A O 1
ATOM 541 N N . LYS A 1 70 ? 18.840 -20.867 -11.092 1.00 89.06 70 LYS A N 1
ATOM 542 C CA . LYS A 1 70 ? 19.110 -22.296 -10.841 1.00 89.06 70 LYS A CA 1
ATOM 543 C C . LYS A 1 70 ? 18.604 -23.215 -11.959 1.00 89.06 70 LYS A C 1
ATOM 545 O O . LYS A 1 70 ? 19.250 -24.212 -12.269 1.00 89.06 70 LYS A O 1
ATOM 550 N N . LYS A 1 71 ? 17.440 -22.913 -12.548 1.00 89.50 71 LYS A N 1
ATOM 551 C CA . LYS A 1 71 ? 16.876 -23.692 -13.667 1.00 89.50 71 LYS A CA 1
ATOM 552 C C . LYS A 1 71 ? 17.708 -23.531 -14.943 1.00 89.50 71 LYS A C 1
ATOM 554 O O . LYS A 1 71 ? 17.905 -24.516 -15.648 1.00 89.50 71 LYS A O 1
ATOM 559 N N . LEU A 1 72 ? 18.194 -22.321 -15.220 1.00 93.50 72 LEU A N 1
ATOM 560 C CA . LEU A 1 72 ? 19.063 -22.022 -16.363 1.00 93.50 72 LEU A CA 1
ATOM 561 C C . LEU A 1 72 ? 20.443 -22.670 -16.207 1.00 93.50 72 LEU A C 1
ATOM 563 O O . LEU A 1 72 ? 20.899 -23.352 -17.120 1.00 93.50 72 LEU A O 1
ATOM 567 N N . GLU A 1 73 ? 21.056 -22.557 -15.029 1.00 93.19 73 GLU A N 1
ATOM 568 C CA . GLU A 1 73 ? 22.340 -23.197 -14.720 1.00 93.19 73 GLU A CA 1
ATOM 569 C C . GLU A 1 73 ? 22.246 -24.724 -14.830 1.00 93.19 73 GLU A C 1
ATOM 571 O O . GLU A 1 73 ? 23.120 -25.360 -15.417 1.00 93.19 73 GLU A O 1
ATOM 576 N N . ALA A 1 74 ? 21.149 -25.324 -14.352 1.00 91.19 74 ALA A N 1
ATOM 577 C CA . ALA A 1 74 ? 20.886 -26.756 -14.512 1.00 91.19 74 ALA A CA 1
ATOM 578 C C . ALA A 1 74 ? 20.688 -27.183 -15.980 1.00 91.19 74 ALA A C 1
ATOM 580 O O . ALA A 1 74 ? 20.855 -28.360 -16.299 1.00 91.19 74 ALA A O 1
ATOM 581 N N . ALA A 1 75 ? 20.341 -26.245 -16.865 1.00 91.75 75 ALA A N 1
ATOM 582 C CA . ALA A 1 75 ? 20.281 -26.439 -18.311 1.00 91.75 75 ALA A CA 1
ATOM 583 C C . ALA A 1 75 ? 21.609 -26.099 -19.022 1.00 91.75 75 ALA A C 1
ATOM 585 O O . ALA A 1 75 ? 21.666 -26.138 -20.246 1.00 91.75 75 ALA A O 1
ATOM 586 N N . GLY A 1 76 ? 22.680 -25.791 -18.279 1.00 92.06 76 GLY A N 1
ATOM 587 C CA . GLY A 1 76 ? 24.000 -25.462 -18.828 1.00 92.06 76 GLY A CA 1
ATOM 588 C C . GLY A 1 76 ? 24.175 -23.999 -19.245 1.00 92.06 76 GLY A C 1
ATOM 589 O O . GLY A 1 76 ? 25.168 -23.662 -19.885 1.00 92.06 76 GLY A O 1
ATOM 590 N N . ILE A 1 77 ? 23.242 -23.116 -18.885 1.00 94.31 77 ILE A N 1
ATOM 591 C CA . ILE A 1 77 ? 23.267 -21.694 -19.236 1.00 94.31 77 ILE A CA 1
ATOM 592 C C . ILE A 1 77 ? 23.802 -20.922 -18.030 1.00 94.31 77 ILE A C 1
ATOM 594 O O . ILE A 1 77 ? 23.136 -20.848 -17.003 1.00 94.31 77 ILE A O 1
ATOM 598 N N . ALA A 1 78 ? 25.003 -20.353 -18.149 1.00 91.44 78 ALA A N 1
ATOM 599 C CA . ALA A 1 78 ? 25.676 -19.667 -17.038 1.00 91.44 78 ALA A CA 1
ATOM 600 C C . ALA A 1 78 ? 25.896 -18.162 -17.263 1.00 91.44 78 ALA A C 1
ATOM 602 O O . ALA A 1 78 ? 26.267 -17.456 -16.327 1.00 91.44 78 ALA A O 1
ATOM 603 N N . THR A 1 79 ? 25.679 -17.654 -18.481 1.00 92.31 79 THR A N 1
ATOM 604 C CA . THR A 1 79 ? 25.975 -16.260 -18.843 1.00 92.31 79 THR A CA 1
ATOM 605 C C . THR A 1 79 ? 24.784 -15.581 -19.515 1.00 92.31 79 THR A C 1
ATOM 607 O O . THR A 1 79 ? 23.956 -16.227 -20.156 1.00 92.31 79 THR A O 1
ATOM 610 N N . MET A 1 80 ? 24.718 -14.250 -19.403 1.00 92.50 80 MET A N 1
ATOM 611 C CA . MET A 1 80 ? 23.718 -13.425 -20.101 1.00 92.50 80 MET A CA 1
ATOM 612 C C . MET A 1 80 ? 23.779 -13.611 -21.624 1.00 92.50 80 MET A C 1
ATOM 614 O O . MET A 1 80 ? 22.747 -13.644 -22.278 1.00 92.50 80 MET A O 1
ATOM 618 N N . GLU A 1 81 ? 24.977 -13.770 -22.188 1.00 92.31 81 GLU A N 1
ATOM 619 C CA . GLU A 1 81 ? 25.160 -14.030 -23.621 1.00 92.31 81 GLU A CA 1
ATOM 620 C C . GLU A 1 81 ? 24.608 -15.401 -24.033 1.00 92.31 81 GLU A C 1
ATOM 622 O O . GLU A 1 81 ? 23.918 -15.510 -25.044 1.00 92.31 81 GLU A O 1
ATOM 627 N N . ALA A 1 82 ? 24.849 -16.442 -23.231 1.00 93.50 82 ALA A N 1
ATOM 628 C CA . ALA A 1 82 ? 24.280 -17.762 -23.484 1.00 93.50 82 ALA A CA 1
ATOM 629 C C . ALA A 1 82 ? 22.746 -17.739 -23.387 1.00 93.50 82 ALA A C 1
ATOM 631 O O . ALA A 1 82 ? 22.071 -18.349 -24.210 1.00 93.50 82 ALA A O 1
ATOM 632 N N . LEU A 1 83 ? 22.189 -16.999 -22.421 1.00 95.75 83 LEU A N 1
ATOM 633 C CA . LEU A 1 83 ? 20.742 -16.818 -22.293 1.00 95.75 83 LEU A CA 1
ATOM 634 C C . LEU A 1 83 ? 20.146 -16.038 -23.474 1.00 95.75 83 LEU A C 1
ATOM 636 O O . LEU A 1 83 ? 19.084 -16.406 -23.961 1.00 95.75 83 LEU A O 1
ATOM 640 N N . ALA A 1 84 ? 20.826 -14.997 -23.961 1.00 94.69 84 ALA A N 1
ATOM 641 C CA . ALA A 1 84 ? 20.370 -14.201 -25.103 1.00 94.69 84 ALA A CA 1
ATOM 642 C C . ALA A 1 84 ? 20.246 -15.017 -26.404 1.00 94.69 84 ALA A C 1
ATOM 644 O O . ALA A 1 84 ? 19.451 -14.659 -27.269 1.00 94.69 84 ALA A O 1
ATOM 645 N N . ASN A 1 85 ? 21.010 -16.108 -26.528 1.00 94.44 85 ASN A N 1
ATOM 646 C CA . ASN A 1 85 ? 21.031 -16.993 -27.696 1.00 94.44 85 ASN A CA 1
ATOM 647 C C . ASN A 1 85 ? 20.271 -18.317 -27.480 1.00 94.44 85 ASN A C 1
ATOM 649 O O . ASN A 1 85 ? 20.378 -19.228 -28.298 1.00 94.44 85 ASN A O 1
ATOM 653 N N . LEU A 1 86 ? 19.534 -18.460 -26.374 1.00 94.62 86 LEU A N 1
ATOM 654 C CA . LEU A 1 86 ? 18.811 -19.688 -26.052 1.00 94.62 86 LEU A CA 1
ATOM 655 C C . LEU A 1 86 ? 17.628 -19.910 -27.009 1.00 94.62 86 LEU A C 1
ATOM 657 O O . LEU A 1 86 ? 16.708 -19.099 -27.058 1.00 94.62 86 LEU A O 1
ATOM 661 N N . ASP A 1 87 ? 17.590 -21.058 -27.683 1.00 92.88 87 ASP A N 1
ATOM 662 C CA . ASP A 1 87 ? 16.528 -21.437 -28.626 1.00 92.88 87 ASP A CA 1
ATOM 663 C C . ASP A 1 87 ? 15.702 -22.662 -28.175 1.00 92.88 87 ASP A C 1
ATOM 665 O O . ASP A 1 87 ? 14.575 -22.857 -28.632 1.00 92.88 87 ASP A O 1
ATOM 669 N N . TYR A 1 88 ? 16.167 -23.436 -27.190 1.00 91.44 88 TYR A N 1
ATOM 670 C CA . TYR A 1 88 ? 15.502 -24.655 -26.697 1.00 91.44 88 TYR A CA 1
ATOM 671 C C . TYR A 1 88 ? 14.818 -24.494 -25.318 1.00 91.44 88 TYR A C 1
ATOM 673 O O . TYR A 1 88 ? 15.214 -23.644 -24.508 1.00 91.44 88 TYR A O 1
ATOM 681 N N . PRO A 1 89 ? 13.754 -25.270 -25.021 1.00 89.81 89 PRO A N 1
ATOM 682 C CA . PRO A 1 89 ? 12.991 -25.138 -23.778 1.00 89.81 89 PRO A CA 1
ATOM 683 C C . PRO A 1 89 ? 13.802 -25.544 -22.539 1.00 89.81 89 PRO A C 1
ATOM 685 O O . PRO A 1 89 ? 14.594 -26.484 -22.571 1.00 89.81 89 PRO A O 1
ATOM 688 N N . VAL A 1 90 ? 13.541 -24.880 -21.408 1.00 89.19 90 VAL A N 1
ATOM 689 C CA . VAL A 1 90 ? 14.200 -25.150 -20.118 1.00 89.19 90 VAL A CA 1
ATOM 690 C C . VAL A 1 90 ? 13.231 -25.867 -19.185 1.00 89.19 90 VAL A C 1
ATOM 692 O O . VAL A 1 90 ? 12.120 -25.403 -18.922 1.00 89.19 90 VAL A O 1
ATOM 695 N N . ARG A 1 91 ? 13.647 -27.021 -18.652 1.00 83.06 91 ARG A N 1
ATOM 696 C CA . ARG A 1 91 ? 12.801 -27.845 -17.778 1.00 83.06 91 ARG A CA 1
ATOM 697 C C . ARG A 1 91 ? 12.316 -27.045 -16.564 1.00 83.06 91 ARG A C 1
ATOM 699 O O . ARG A 1 91 ? 13.108 -26.547 -15.770 1.00 83.06 91 ARG A O 1
ATOM 706 N N . GLY A 1 92 ? 10.997 -27.008 -16.368 1.00 76.75 92 GLY A N 1
ATOM 707 C CA . GLY A 1 92 ? 10.375 -26.346 -15.217 1.00 76.75 92 GLY A CA 1
ATOM 708 C C . GLY A 1 92 ? 10.338 -24.818 -15.306 1.00 76.75 92 GLY A C 1
ATOM 709 O O . GLY A 1 92 ? 10.060 -24.168 -14.296 1.00 76.75 92 GLY A O 1
ATOM 710 N N . MET A 1 93 ? 10.619 -24.248 -16.477 1.00 82.19 93 MET A N 1
ATOM 711 C CA . MET A 1 93 ? 10.421 -22.835 -16.787 1.00 82.19 93 MET A CA 1
ATOM 712 C C . MET A 1 93 ? 9.237 -22.701 -17.745 1.00 82.19 93 MET A C 1
ATOM 714 O O . MET A 1 93 ? 9.144 -23.451 -18.715 1.00 82.19 93 MET A O 1
ATOM 718 N N . ALA A 1 94 ? 8.320 -21.778 -17.452 1.00 80.19 94 ALA A N 1
ATOM 719 C CA . ALA A 1 94 ? 7.223 -21.473 -18.360 1.00 80.19 94 ALA A CA 1
ATOM 720 C C . ALA A 1 94 ? 7.764 -20.804 -19.630 1.00 80.19 94 ALA A C 1
ATOM 722 O O . ALA A 1 94 ? 8.738 -20.052 -19.573 1.00 80.19 94 ALA A O 1
ATOM 723 N N . GLU A 1 95 ? 7.120 -21.066 -20.765 1.00 81.75 95 GLU A N 1
ATOM 724 C CA . GLU A 1 95 ? 7.581 -20.573 -22.065 1.00 81.75 95 GLU A CA 1
ATOM 725 C C . GLU A 1 95 ? 7.614 -19.040 -22.119 1.00 81.75 95 GLU A C 1
ATOM 727 O O . GLU A 1 95 ? 8.619 -18.460 -22.518 1.00 81.75 95 GLU A O 1
ATOM 732 N N . ASN A 1 96 ? 6.575 -18.376 -21.606 1.00 81.50 96 ASN A N 1
ATOM 733 C CA . ASN A 1 96 ? 6.524 -16.913 -21.543 1.00 81.50 96 ASN A CA 1
ATOM 734 C C . ASN A 1 96 ? 7.662 -16.331 -20.690 1.00 81.50 96 ASN A C 1
ATOM 736 O O . ASN A 1 96 ? 8.314 -15.372 -21.101 1.00 81.50 96 ASN A O 1
ATOM 740 N N . THR A 1 97 ? 7.955 -16.933 -19.531 1.00 85.44 97 THR A N 1
ATOM 741 C CA . THR A 1 97 ? 9.087 -16.530 -18.684 1.00 85.44 97 THR A CA 1
ATOM 742 C C . THR A 1 97 ? 10.417 -16.722 -19.415 1.00 85.44 97 THR A C 1
ATOM 744 O O . THR A 1 97 ? 11.267 -15.834 -19.373 1.00 85.44 97 THR A O 1
ATOM 747 N N . ARG A 1 98 ? 10.598 -17.850 -20.119 1.00 90.38 98 ARG A N 1
ATOM 748 C CA . ARG A 1 98 ? 11.802 -18.137 -20.916 1.00 90.38 98 ARG A CA 1
ATOM 749 C C . ARG A 1 98 ? 12.013 -17.070 -21.987 1.00 90.38 98 ARG A C 1
ATOM 751 O O . ARG A 1 98 ? 13.081 -16.467 -22.030 1.00 90.38 98 ARG A O 1
ATOM 758 N N . LEU A 1 99 ? 10.991 -16.803 -22.800 1.00 90.75 99 LEU A N 1
ATOM 759 C CA . LEU A 1 99 ? 11.042 -15.804 -23.870 1.00 90.75 99 LEU A CA 1
ATOM 760 C C . LEU A 1 99 ? 11.330 -14.400 -23.322 1.00 90.75 99 LEU A C 1
ATOM 762 O O . LEU A 1 99 ? 12.195 -13.703 -23.846 1.00 90.75 99 LEU A O 1
ATOM 766 N N . ARG A 1 100 ? 10.691 -14.015 -22.209 1.00 90.94 100 ARG A N 1
ATOM 767 C CA . ARG A 1 100 ? 10.948 -12.735 -21.530 1.00 90.94 100 ARG A CA 1
ATOM 768 C C . ARG A 1 100 ? 12.408 -12.594 -21.097 1.00 90.94 100 ARG A C 1
ATOM 770 O O . ARG A 1 100 ? 13.007 -11.543 -21.312 1.00 90.94 100 ARG A O 1
ATOM 777 N N . LEU A 1 101 ? 12.983 -13.637 -20.497 1.00 93.38 101 LEU A N 1
ATOM 778 C CA . LEU A 1 101 ? 14.378 -13.640 -20.045 1.00 93.38 101 LEU A CA 1
ATOM 779 C C . LEU A 1 101 ? 15.372 -13.599 -21.215 1.00 93.38 101 LEU A C 1
ATOM 781 O O . LEU A 1 101 ? 16.382 -12.906 -21.111 1.00 93.38 101 LEU A O 1
ATOM 785 N N . ILE A 1 102 ? 15.072 -14.275 -22.329 1.00 95.25 102 ILE A N 1
ATOM 786 C CA . ILE A 1 102 ? 15.864 -14.195 -23.568 1.00 95.25 102 ILE A CA 1
ATOM 787 C C . ILE A 1 102 ? 15.871 -12.757 -24.095 1.00 95.25 102 ILE A C 1
ATOM 789 O O . ILE A 1 102 ? 16.942 -12.194 -24.326 1.00 95.25 102 ILE A O 1
ATOM 793 N N . THR A 1 103 ? 14.696 -12.132 -24.230 1.00 95.31 103 THR A N 1
ATOM 794 C CA . THR A 1 103 ? 14.581 -10.741 -24.695 1.00 95.31 103 THR A CA 1
ATOM 795 C C . THR A 1 103 ? 15.330 -9.779 -23.777 1.00 95.31 103 THR A C 1
ATOM 797 O O . THR A 1 103 ? 16.122 -8.968 -24.256 1.00 95.31 103 THR A O 1
ATOM 800 N N . GLN A 1 104 ? 15.148 -9.906 -22.460 1.00 96.00 104 GLN A N 1
ATOM 801 C CA . GLN A 1 104 ? 15.839 -9.083 -21.467 1.00 96.00 104 GLN A CA 1
ATOM 802 C C . GLN A 1 104 ? 17.365 -9.221 -21.575 1.00 96.00 104 GLN A C 1
ATOM 804 O O . GLN A 1 104 ? 18.071 -8.212 -21.615 1.00 96.00 104 GLN A O 1
ATOM 809 N N . ALA A 1 105 ? 17.875 -10.453 -21.673 1.00 96.00 105 ALA A N 1
ATOM 810 C CA . ALA A 1 105 ? 19.303 -10.722 -21.797 1.00 96.00 105 ALA A CA 1
ATOM 811 C C . ALA A 1 105 ? 19.883 -10.192 -23.114 1.00 96.00 105 ALA A C 1
ATOM 813 O O . ALA A 1 105 ? 20.967 -9.613 -23.110 1.00 96.00 105 ALA A O 1
ATOM 814 N N . ARG A 1 106 ? 19.157 -10.335 -24.229 1.00 95.94 106 ARG A N 1
ATOM 815 C CA . ARG A 1 106 ? 19.569 -9.815 -25.540 1.00 95.94 106 ARG A CA 1
ATOM 816 C C . ARG A 1 106 ? 19.688 -8.293 -25.529 1.00 95.94 106 ARG A C 1
ATOM 818 O O . ARG A 1 106 ? 20.709 -7.768 -25.971 1.00 95.94 106 ARG A O 1
ATOM 825 N N . LEU A 1 107 ? 18.685 -7.593 -24.997 1.00 96.44 107 LEU A N 1
ATOM 826 C CA . LEU A 1 107 ? 18.693 -6.131 -24.907 1.00 96.44 107 LEU A CA 1
ATOM 827 C C . LEU A 1 107 ? 19.823 -5.630 -23.995 1.00 96.44 107 LEU A C 1
ATOM 829 O O . LEU A 1 107 ? 20.606 -4.774 -24.401 1.00 96.44 107 LEU A O 1
ATOM 833 N N . GLN A 1 108 ? 19.977 -6.210 -22.801 1.00 95.50 108 GLN A N 1
ATOM 834 C CA . GLN A 1 108 ? 21.053 -5.833 -21.873 1.00 95.50 108 GLN A CA 1
ATOM 835 C C . GLN A 1 108 ? 22.449 -6.158 -22.409 1.00 95.50 108 GLN A C 1
ATOM 837 O O . GLN A 1 108 ? 23.400 -5.416 -22.161 1.00 95.50 108 GLN A O 1
ATOM 842 N N . HIS A 1 109 ? 22.598 -7.253 -23.157 1.00 93.06 109 HIS A N 1
ATOM 843 C CA . HIS A 1 109 ? 23.867 -7.591 -23.789 1.00 93.06 109 HIS A CA 1
ATOM 844 C C . HIS A 1 109 ? 24.236 -6.570 -24.873 1.00 93.06 109 HIS A C 1
ATOM 846 O O . HIS A 1 109 ? 25.366 -6.081 -24.875 1.00 93.06 109 HIS A O 1
ATOM 852 N N . ALA A 1 110 ? 23.284 -6.187 -25.732 1.00 92.69 110 ALA A N 1
ATOM 853 C CA . ALA A 1 110 ? 23.492 -5.162 -26.757 1.00 92.69 110 ALA A CA 1
ATOM 854 C C . ALA A 1 110 ? 23.836 -3.788 -26.149 1.00 92.69 110 ALA A C 1
ATOM 856 O O . ALA A 1 110 ? 24.741 -3.102 -26.632 1.00 92.69 110 ALA A O 1
ATOM 857 N N . ARG A 1 111 ? 23.194 -3.422 -25.030 1.00 93.06 111 ARG A N 1
ATOM 858 C CA . ARG A 1 111 ? 23.421 -2.153 -24.318 1.00 93.06 111 ARG A CA 1
ATOM 859 C C . ARG A 1 111 ? 24.856 -1.929 -23.852 1.00 93.06 111 ARG A C 1
ATOM 861 O O . ARG A 1 111 ? 25.273 -0.786 -23.726 1.00 93.06 111 ARG A O 1
ATOM 868 N N . LYS A 1 112 ? 25.645 -2.988 -23.645 1.00 89.69 112 LYS A N 1
ATOM 869 C CA . LYS A 1 112 ? 27.055 -2.861 -23.225 1.00 89.69 112 LYS A CA 1
ATOM 870 C C . LYS A 1 112 ? 27.910 -2.041 -24.192 1.00 89.69 112 LYS A C 1
ATOM 872 O O . LYS A 1 112 ? 28.929 -1.500 -23.779 1.00 89.69 112 LYS A O 1
ATOM 877 N N . THR A 1 113 ? 27.529 -1.998 -25.468 1.00 90.44 113 THR A N 1
ATOM 878 C CA . THR A 1 113 ? 28.281 -1.297 -26.525 1.00 90.44 113 THR A CA 1
ATOM 879 C C . THR A 1 113 ? 27.410 -0.384 -27.386 1.00 90.44 113 THR A C 1
ATOM 881 O O . THR A 1 113 ? 27.934 0.287 -28.271 1.00 90.44 113 THR A O 1
ATOM 884 N N . GLY A 1 114 ? 26.098 -0.357 -27.141 1.00 90.81 114 GLY A N 1
ATOM 885 C CA . GLY A 1 114 ? 25.124 0.382 -27.936 1.00 90.81 114 GLY A CA 1
ATOM 886 C C . GLY A 1 114 ? 24.283 1.354 -27.115 1.00 90.81 114 GLY A C 1
ATOM 887 O O . GLY A 1 114 ? 24.399 1.453 -25.892 1.00 90.81 114 GLY A O 1
ATOM 888 N N . GLU A 1 115 ? 23.403 2.059 -27.815 1.00 92.19 115 GLU A N 1
ATOM 889 C CA . GLU A 1 115 ? 22.448 2.999 -27.227 1.00 92.19 115 GLU A CA 1
ATOM 890 C C . GLU A 1 115 ? 21.351 2.288 -26.404 1.00 92.19 115 GLU A C 1
ATOM 892 O O . GLU A 1 115 ? 21.139 1.077 -26.560 1.00 92.19 115 GLU A O 1
ATOM 897 N N . PRO A 1 116 ? 20.643 3.012 -25.515 1.00 93.94 116 PRO A N 1
ATOM 898 C CA . PRO A 1 116 ? 19.460 2.496 -24.831 1.00 93.94 116 PRO A CA 1
ATOM 899 C C . PRO A 1 116 ? 18.421 2.005 -25.843 1.00 93.94 116 PRO A C 1
ATOM 901 O O . PRO A 1 116 ? 18.034 2.727 -26.760 1.00 93.94 116 PRO A O 1
ATOM 904 N N . THR A 1 117 ? 17.957 0.768 -25.682 1.00 96.38 117 THR A N 1
ATOM 905 C CA . THR A 1 117 ? 16.936 0.159 -26.547 1.00 96.38 117 THR A CA 1
ATOM 906 C C . THR A 1 117 ? 15.877 -0.551 -25.715 1.00 96.38 117 THR A C 1
ATOM 908 O O . THR A 1 117 ? 16.114 -0.959 -24.578 1.00 96.38 117 THR A O 1
ATOM 911 N N . PHE A 1 118 ? 14.669 -0.661 -26.249 1.00 96.75 118 PHE A N 1
ATOM 912 C CA . PHE A 1 118 ? 13.565 -1.316 -25.561 1.00 96.75 118 PHE A CA 1
ATOM 913 C C . PHE A 1 118 ? 12.678 -2.047 -26.561 1.00 96.75 118 PHE A C 1
ATOM 915 O O . PHE A 1 118 ? 12.678 -1.744 -27.754 1.00 96.75 118 PHE A O 1
ATOM 922 N N . GLU A 1 119 ? 11.901 -2.997 -26.054 1.00 96.56 119 GLU A N 1
ATOM 923 C CA . GLU A 1 119 ? 10.842 -3.662 -26.808 1.00 96.56 119 GLU A CA 1
ATOM 924 C C . GLU A 1 119 ? 9.530 -3.608 -26.044 1.00 96.56 119 GLU A C 1
ATOM 926 O O . GLU A 1 119 ? 9.505 -3.768 -24.825 1.00 96.56 119 GLU A O 1
ATOM 931 N N . LEU A 1 120 ? 8.433 -3.392 -26.766 1.00 95.69 120 LEU A N 1
ATOM 932 C CA . LEU A 1 120 ? 7.105 -3.365 -26.169 1.00 95.69 120 LEU A CA 1
ATOM 933 C C . LEU A 1 120 ? 6.637 -4.785 -25.850 1.00 95.69 120 LEU A C 1
ATOM 935 O O . LEU A 1 120 ? 6.800 -5.711 -26.648 1.00 95.69 120 LEU A O 1
ATOM 939 N N . ARG A 1 121 ? 6.026 -4.953 -24.677 1.00 92.12 121 ARG A N 1
ATOM 940 C CA . ARG A 1 121 ? 5.371 -6.206 -24.296 1.00 92.12 121 ARG A CA 1
ATOM 941 C C . ARG A 1 121 ? 4.062 -6.359 -25.071 1.00 92.12 121 ARG A C 1
ATOM 943 O O . ARG A 1 121 ? 3.462 -5.387 -25.527 1.00 92.12 121 ARG A O 1
ATOM 950 N N . THR A 1 122 ? 3.612 -7.604 -25.217 1.00 87.81 122 THR A N 1
ATOM 951 C CA . THR A 1 122 ? 2.264 -7.868 -25.737 1.00 87.81 122 THR A CA 1
ATOM 952 C C . THR A 1 122 ? 1.235 -7.253 -24.780 1.00 87.81 122 THR A C 1
ATOM 954 O O . THR A 1 122 ? 1.378 -7.459 -23.574 1.00 87.81 122 THR A O 1
ATOM 957 N N . PRO A 1 123 ? 0.227 -6.509 -25.274 1.00 85.81 123 PRO A N 1
ATOM 958 C CA . PRO A 1 123 ? -0.793 -5.917 -24.416 1.00 85.81 123 PRO A CA 1
ATOM 959 C C . PRO A 1 123 ? -1.525 -6.974 -23.582 1.00 85.81 123 PRO A C 1
ATOM 961 O O . PRO A 1 123 ? -2.011 -7.972 -24.116 1.00 85.81 123 PRO A O 1
ATOM 964 N N . GLU A 1 124 ? -1.615 -6.731 -22.276 1.00 80.94 124 GLU A N 1
ATOM 965 C CA . GLU A 1 124 ? -2.364 -7.544 -21.318 1.00 80.94 124 GLU A CA 1
ATOM 966 C C . GLU A 1 124 ? -3.396 -6.645 -20.614 1.00 80.94 124 GLU A C 1
ATOM 968 O O . GLU A 1 124 ? -3.012 -5.579 -20.120 1.00 80.94 124 GLU A O 1
ATOM 973 N N . PRO A 1 125 ? -4.677 -7.061 -20.528 1.00 80.75 125 PRO A N 1
ATOM 974 C CA . PRO A 1 125 ? -5.703 -6.274 -19.862 1.00 80.75 125 PRO A CA 1
ATOM 975 C C . PRO A 1 125 ? -5.330 -5.886 -18.428 1.00 80.75 125 PRO A C 1
ATOM 977 O O . PRO A 1 125 ? -4.940 -6.739 -17.628 1.00 80.75 125 PRO A O 1
ATOM 980 N N . GLY A 1 126 ? -5.475 -4.605 -18.093 1.00 80.00 126 GLY A N 1
ATOM 981 C CA . GLY A 1 126 ? -5.167 -4.061 -16.769 1.00 80.00 126 GLY A CA 1
ATOM 982 C C . GLY A 1 126 ? -3.676 -3.979 -16.432 1.00 80.00 126 GLY A C 1
ATOM 983 O O . GLY A 1 126 ? -3.344 -3.858 -15.254 1.00 80.00 126 GLY A O 1
ATOM 984 N N . LYS A 1 127 ? -2.778 -4.043 -17.424 1.00 85.38 127 LYS A N 1
ATOM 985 C CA . LYS A 1 127 ? -1.325 -3.931 -17.233 1.00 85.38 127 LYS A CA 1
ATOM 986 C C . LYS A 1 127 ? -0.669 -2.979 -18.229 1.00 85.38 127 LYS A C 1
ATOM 988 O O . LYS A 1 127 ? -1.218 -2.661 -19.283 1.00 85.38 127 LYS A O 1
ATOM 993 N N . GLY A 1 128 ? 0.553 -2.550 -17.906 1.00 91.88 128 GLY A N 1
ATOM 994 C CA . GLY A 1 128 ? 1.375 -1.741 -18.803 1.00 91.88 128 GLY A CA 1
ATOM 995 C C . GLY A 1 128 ? 0.665 -0.456 -19.225 1.00 91.88 128 GLY A C 1
ATOM 996 O O . GLY A 1 128 ? 0.186 0.298 -18.384 1.00 91.88 128 GLY A O 1
ATOM 997 N N . PHE A 1 129 ? 0.538 -0.227 -20.532 1.00 94.94 129 PHE A N 1
ATOM 998 C CA . PHE A 1 129 ? -0.125 0.965 -21.074 1.00 94.94 129 PHE A CA 1
ATOM 999 C C . PHE A 1 129 ? -1.640 1.045 -20.818 1.00 94.94 129 PHE A C 1
ATOM 1001 O O . PHE A 1 129 ? -2.218 2.107 -21.045 1.00 94.94 129 PHE A O 1
ATOM 1008 N N . GLU A 1 130 ? -2.296 -0.018 -20.336 1.00 92.06 130 GLU A N 1
ATOM 1009 C CA . GLU A 1 130 ? -3.683 0.067 -19.844 1.00 92.06 130 GLU A CA 1
ATOM 1010 C C . GLU A 1 130 ? -3.789 0.690 -18.443 1.00 92.06 130 GLU A C 1
ATOM 1012 O O . GLU A 1 130 ? -4.886 0.999 -17.983 1.00 92.06 130 GLU A O 1
ATOM 1017 N N . LEU A 1 131 ? -2.657 0.913 -17.773 1.00 92.19 131 LEU A N 1
ATOM 1018 C CA . LEU A 1 131 ? -2.573 1.666 -16.521 1.00 92.19 131 LEU A CA 1
ATOM 1019 C C . LEU A 1 131 ? -2.217 3.143 -16.748 1.00 92.19 131 LEU A C 1
ATOM 1021 O O . LEU A 1 131 ? -2.245 3.915 -15.796 1.00 92.19 131 LEU A O 1
ATOM 1025 N N . LEU A 1 132 ? -1.891 3.540 -17.985 1.00 96.06 132 LEU A N 1
ATOM 1026 C CA . LEU A 1 132 ? -1.469 4.897 -18.336 1.00 96.06 132 LEU A CA 1
ATOM 1027 C C . LEU A 1 132 ? -2.646 5.689 -18.937 1.00 96.06 132 LEU A C 1
ATOM 1029 O O . LEU A 1 132 ? -3.000 5.444 -20.096 1.00 96.06 132 LEU A O 1
ATOM 1033 N N . PRO A 1 133 ? -3.269 6.613 -18.182 1.00 95.69 133 PRO A N 1
ATOM 1034 C CA . PRO A 1 133 ? -4.353 7.445 -18.695 1.00 95.69 133 PRO A CA 1
ATOM 1035 C C . PRO A 1 133 ? -3.832 8.512 -19.665 1.00 95.69 133 PRO A C 1
ATOM 1037 O O . PRO A 1 133 ? -2.630 8.760 -19.764 1.00 95.69 133 PRO A O 1
ATOM 1040 N N . GLU A 1 134 ? -4.757 9.149 -20.382 1.00 96.44 134 GLU A N 1
ATOM 1041 C CA . GLU A 1 134 ? -4.433 10.315 -21.206 1.00 96.44 134 GLU A CA 1
ATOM 1042 C C . GLU A 1 134 ? -3.929 11.463 -20.317 1.00 96.44 134 GLU A C 1
ATOM 1044 O O . GLU A 1 134 ? -4.618 11.778 -19.343 1.00 96.44 134 GLU A O 1
ATOM 1049 N N . PRO A 1 135 ? -2.790 12.106 -20.641 1.00 96.81 135 PRO A N 1
ATOM 1050 C CA . PRO A 1 135 ? -2.322 13.307 -19.952 1.00 96.81 135 PRO A CA 1
ATOM 1051 C C . PRO A 1 135 ? -3.407 14.374 -19.840 1.00 96.81 135 PRO A C 1
ATOM 1053 O O . PRO A 1 135 ? -4.060 14.701 -20.833 1.00 96.81 135 PRO A O 1
ATOM 1056 N N . GLN A 1 136 ? -3.578 14.944 -18.650 1.00 96.69 136 GLN A N 1
ATOM 1057 C CA . GLN A 1 136 ? -4.553 16.003 -18.407 1.00 96.69 136 GLN A CA 1
ATOM 1058 C C . GLN A 1 136 ? -3.880 17.269 -17.868 1.00 96.69 136 GLN A C 1
ATOM 1060 O O . GLN A 1 136 ? -2.918 17.189 -17.099 1.00 96.69 136 GLN A O 1
ATOM 1065 N N . PRO A 1 137 ? -4.403 18.462 -18.204 1.00 95.75 137 PRO A N 1
ATOM 1066 C CA . PRO A 1 137 ? -4.062 19.672 -17.471 1.00 95.75 137 PRO A CA 1
ATOM 1067 C C . PRO A 1 137 ? -4.380 19.484 -15.988 1.00 95.75 137 PRO A C 1
ATOM 1069 O O . PRO A 1 137 ? -5.472 19.024 -15.643 1.00 95.75 137 PRO A O 1
ATOM 1072 N N . GLY A 1 138 ? -3.456 19.875 -15.117 1.00 96.00 138 GLY A N 1
ATOM 1073 C CA . GLY A 1 138 ? -3.620 19.705 -13.677 1.00 96.00 138 GLY A CA 1
ATOM 1074 C C . GLY A 1 138 ? -2.927 18.477 -13.093 1.00 96.00 138 GLY A C 1
ATOM 1075 O O . GLY A 1 138 ? -2.866 18.385 -11.867 1.00 96.00 138 GLY A O 1
ATOM 1076 N N . ASP A 1 139 ? -2.410 17.571 -13.933 1.00 98.31 139 ASP A N 1
ATOM 1077 C CA . ASP A 1 139 ? -1.614 16.414 -13.509 1.00 98.31 139 ASP A CA 1
ATOM 1078 C C . ASP A 1 139 ? -0.467 16.837 -12.575 1.00 98.31 139 ASP A C 1
ATOM 1080 O O . ASP A 1 139 ? 0.123 17.910 -12.738 1.00 98.31 139 ASP A O 1
ATOM 1084 N N . ILE A 1 140 ? -0.182 16.001 -11.577 1.00 98.38 140 ILE A N 1
ATOM 1085 C CA . ILE A 1 140 ? 0.867 16.246 -10.582 1.00 98.38 140 ILE A CA 1
ATOM 1086 C C . ILE A 1 140 ? 1.774 15.024 -10.434 1.00 98.38 140 ILE A C 1
ATOM 1088 O O . ILE A 1 140 ? 1.322 13.886 -10.579 1.00 98.38 140 ILE A O 1
ATOM 1092 N N . PHE A 1 141 ? 3.041 15.261 -10.109 1.00 98.62 141 PHE A N 1
ATOM 1093 C CA . PHE A 1 141 ? 4.077 14.238 -9.967 1.00 98.62 141 PHE A CA 1
ATOM 1094 C C . PHE A 1 141 ? 4.612 14.274 -8.544 1.00 98.62 141 PHE A C 1
ATOM 1096 O O . PHE A 1 141 ? 5.045 15.324 -8.074 1.00 98.62 141 PHE A O 1
ATOM 1103 N N . TYR A 1 142 ? 4.507 13.149 -7.848 1.00 98.56 142 TYR A N 1
ATOM 1104 C CA . TYR A 1 142 ? 4.679 13.059 -6.406 1.00 98.56 142 TYR A CA 1
ATOM 1105 C C . TYR A 1 142 ? 5.798 12.084 -6.049 1.00 98.56 142 TYR A C 1
ATOM 1107 O O . TYR A 1 142 ? 5.812 10.959 -6.547 1.00 98.56 142 TYR A O 1
ATOM 1115 N N . ASP A 1 143 ? 6.681 12.519 -5.154 1.00 97.75 143 ASP A N 1
ATOM 1116 C CA . ASP A 1 143 ? 7.756 11.720 -4.566 1.00 97.75 143 ASP A CA 1
ATOM 1117 C C . ASP A 1 143 ? 7.876 12.004 -3.057 1.00 97.75 143 ASP A C 1
ATOM 1119 O O . ASP A 1 143 ? 7.417 13.040 -2.561 1.00 97.75 143 ASP A O 1
ATOM 1123 N N . ILE A 1 144 ? 8.478 11.083 -2.305 1.00 96.12 144 ILE A N 1
ATOM 1124 C CA . ILE A 1 144 ? 8.583 11.159 -0.842 1.00 96.12 144 ILE A CA 1
ATOM 1125 C C . ILE A 1 144 ? 9.938 10.647 -0.349 1.00 96.12 144 ILE A C 1
ATOM 1127 O O . ILE A 1 144 ? 10.436 9.619 -0.800 1.00 96.12 144 ILE A O 1
ATOM 1131 N N . GLU A 1 145 ? 10.486 11.321 0.656 1.00 95.81 145 GLU A N 1
ATOM 1132 C CA . GLU A 1 145 ? 11.703 10.916 1.351 1.00 95.81 145 GLU A CA 1
ATOM 1133 C C . GLU A 1 145 ? 11.415 10.631 2.827 1.00 95.81 145 GLU A C 1
ATOM 1135 O O . GLU A 1 145 ? 10.672 11.359 3.498 1.00 95.81 145 GLU A O 1
ATOM 1140 N N . GLY A 1 146 ? 12.055 9.590 3.356 1.00 94.25 146 GLY A N 1
ATOM 1141 C CA . GLY A 1 146 ? 11.880 9.180 4.742 1.00 94.25 146 GLY A CA 1
ATOM 1142 C C . GLY A 1 146 ? 13.125 8.583 5.368 1.00 94.25 146 GLY A C 1
ATOM 1143 O O . GLY A 1 146 ? 14.045 8.134 4.688 1.00 94.25 146 GLY A O 1
ATOM 1144 N N . ASP A 1 147 ? 13.147 8.580 6.695 1.00 93.69 147 ASP A N 1
ATOM 1145 C CA . ASP A 1 147 ? 14.169 7.971 7.525 1.00 93.69 147 ASP A CA 1
ATOM 1146 C C . ASP A 1 147 ? 13.568 6.834 8.378 1.00 93.69 147 ASP A C 1
ATOM 1148 O O . ASP A 1 147 ? 12.787 7.076 9.310 1.00 93.69 147 ASP A O 1
ATOM 1152 N N . PRO A 1 148 ? 13.937 5.571 8.096 1.00 89.88 148 PRO A N 1
ATOM 1153 C CA . PRO A 1 148 ? 13.502 4.428 8.889 1.00 89.88 148 PRO A CA 1
ATOM 1154 C C . PRO A 1 148 ? 14.214 4.313 10.250 1.00 89.88 148 PRO A C 1
ATOM 1156 O O . PRO A 1 148 ? 13.789 3.493 11.068 1.00 89.88 148 PRO A O 1
ATOM 1159 N N . HIS A 1 149 ? 15.295 5.064 10.497 1.00 88.81 149 HIS A N 1
ATOM 1160 C CA . HIS A 1 149 ? 16.063 5.012 11.748 1.00 88.81 149 HIS A CA 1
ATOM 1161 C C . HIS A 1 149 ? 15.518 5.950 12.824 1.00 88.81 149 HIS A C 1
ATOM 1163 O O . HIS A 1 149 ? 15.732 5.689 14.012 1.00 88.81 149 HIS A O 1
ATOM 1169 N N . PHE A 1 150 ? 14.770 6.986 12.439 1.00 90.88 150 PHE A N 1
ATOM 1170 C CA . PHE A 1 150 ? 13.978 7.784 13.362 1.00 90.88 150 PHE A CA 1
ATOM 1171 C C . PHE A 1 150 ? 13.068 6.879 14.207 1.00 90.88 150 PHE A C 1
ATOM 1173 O O . PHE A 1 150 ? 12.500 5.899 13.717 1.00 90.88 150 PHE A O 1
ATOM 1180 N N . GLU A 1 151 ? 12.911 7.191 15.495 1.00 88.69 151 GLU A N 1
ATOM 1181 C CA . GLU A 1 151 ? 12.087 6.386 16.399 1.00 88.69 151 GLU A CA 1
ATOM 1182 C C . GLU A 1 151 ? 10.641 6.305 15.883 1.00 88.69 151 GLU A C 1
ATOM 1184 O O . GLU A 1 151 ? 9.915 7.289 15.891 1.00 88.69 151 GLU A O 1
ATOM 1189 N N . GLY A 1 152 ? 10.220 5.123 15.421 1.00 84.69 152 GLY A N 1
ATOM 1190 C CA . GLY A 1 152 ? 8.888 4.930 14.831 1.00 84.69 152 GLY A CA 1
ATOM 1191 C C . GLY A 1 152 ? 8.764 5.285 13.342 1.00 84.69 152 GLY A C 1
ATOM 1192 O O . GLY A 1 152 ? 7.651 5.213 12.819 1.00 84.69 152 GLY A O 1
ATOM 1193 N N . GLY A 1 153 ? 9.876 5.609 12.672 1.00 92.69 153 GLY A N 1
ATOM 1194 C CA . GLY A 1 153 ? 9.957 5.990 11.260 1.00 92.69 153 GLY A CA 1
ATOM 1195 C C . GLY A 1 153 ? 9.366 7.374 10.975 1.00 92.69 153 GLY A C 1
ATOM 1196 O O . GLY A 1 153 ? 8.312 7.728 11.513 1.00 92.69 153 GLY A O 1
ATOM 1197 N N . LEU A 1 154 ? 10.034 8.145 10.118 1.00 95.62 154 LEU A N 1
ATOM 1198 C CA . LEU A 1 154 ? 9.643 9.511 9.766 1.00 95.62 154 LEU A CA 1
ATOM 1199 C C . LEU A 1 154 ? 9.720 9.707 8.251 1.00 95.62 154 LEU A C 1
ATOM 1201 O O . LEU A 1 154 ? 10.789 9.548 7.681 1.00 95.62 154 LEU A O 1
ATOM 1205 N N . GLU A 1 155 ? 8.626 10.083 7.604 1.00 97.00 155 GLU A N 1
ATOM 1206 C CA . GLU A 1 155 ? 8.657 10.648 6.255 1.00 97.00 155 GLU A CA 1
ATOM 1207 C C . GLU A 1 155 ? 8.860 12.159 6.389 1.00 97.00 155 GLU A C 1
ATOM 1209 O O . GLU A 1 155 ? 7.984 12.875 6.876 1.00 97.00 155 GLU A O 1
ATOM 1214 N N . TYR A 1 156 ? 10.057 12.637 6.052 1.00 97.12 156 TYR A N 1
ATOM 1215 C CA . TYR A 1 156 ? 10.470 13.999 6.385 1.00 97.12 156 TYR A CA 1
ATOM 1216 C C . TYR A 1 156 ? 10.237 15.006 5.260 1.00 97.12 156 TYR A C 1
ATOM 1218 O O . TYR A 1 156 ? 10.221 16.204 5.540 1.00 97.12 156 TYR A O 1
ATOM 1226 N N . LEU A 1 157 ? 10.048 14.549 4.018 1.00 98.12 157 LEU A N 1
ATOM 1227 C CA . LEU A 1 157 ? 9.788 15.409 2.866 1.00 98.12 157 LEU A CA 1
ATOM 1228 C C . LEU A 1 157 ? 8.790 14.754 1.910 1.00 98.12 157 LEU A C 1
ATOM 1230 O O . LEU A 1 157 ? 8.999 13.641 1.436 1.00 98.12 157 LEU A O 1
ATOM 1234 N N . HIS A 1 158 ? 7.738 15.496 1.580 1.00 98.56 158 HIS A N 1
ATOM 1235 C CA . HIS A 1 158 ? 6.851 15.222 0.454 1.00 98.56 158 HIS A CA 1
ATOM 1236 C C . HIS A 1 158 ? 7.098 16.262 -0.641 1.00 98.56 158 HIS A C 1
ATOM 1238 O O . HIS A 1 158 ? 6.939 17.458 -0.387 1.00 98.56 158 HIS A O 1
ATOM 1244 N N . GLY A 1 159 ? 7.448 15.824 -1.847 1.00 98.38 159 GLY A N 1
ATOM 1245 C CA . GLY A 1 159 ? 7.647 16.696 -3.001 1.00 98.38 159 GLY A CA 1
ATOM 1246 C C . GLY A 1 159 ? 6.547 16.548 -4.026 1.00 98.38 159 GLY A C 1
ATOM 1247 O O . GLY A 1 159 ? 6.134 15.435 -4.349 1.00 98.38 159 GLY A O 1
ATOM 1248 N N . VAL A 1 160 ? 6.084 17.673 -4.563 1.00 98.69 160 VAL A N 1
ATOM 1249 C CA . VAL A 1 160 ? 5.122 17.681 -5.663 1.00 98.69 160 VAL A CA 1
ATOM 1250 C C . VAL A 1 160 ? 5.586 18.621 -6.764 1.00 98.69 160 VAL A C 1
ATOM 1252 O O . VAL A 1 160 ? 5.829 19.802 -6.520 1.00 98.69 160 VAL A O 1
ATOM 1255 N N . TRP A 1 161 ? 5.656 18.101 -7.984 1.00 98.56 161 TRP A N 1
ATOM 1256 C CA . TRP A 1 161 ? 5.878 18.867 -9.205 1.00 98.56 161 TRP A CA 1
ATOM 1257 C C . TRP A 1 161 ? 4.576 19.012 -9.994 1.00 98.56 161 TRP A C 1
ATOM 1259 O O . TRP A 1 161 ? 3.851 18.034 -10.198 1.00 98.56 161 TRP A O 1
ATOM 1269 N N . PHE A 1 162 ? 4.257 20.236 -10.408 1.00 97.88 162 PHE A N 1
ATOM 1270 C CA . PHE A 1 162 ? 3.034 20.571 -11.138 1.00 97.88 162 PHE A CA 1
ATOM 1271 C C . PHE A 1 162 ? 3.208 21.899 -11.882 1.00 97.88 162 PHE A C 1
ATOM 1273 O O . PHE A 1 162 ? 3.796 22.826 -11.345 1.00 97.88 162 PHE A O 1
ATOM 1280 N N . ASP A 1 163 ? 2.697 22.016 -13.109 1.00 95.38 163 ASP A N 1
ATOM 1281 C CA . ASP A 1 163 ? 2.738 23.251 -13.923 1.00 95.38 163 ASP A CA 1
ATOM 1282 C C . ASP A 1 163 ? 4.121 23.937 -14.032 1.00 95.38 163 ASP A C 1
ATOM 1284 O O . ASP A 1 163 ? 4.207 25.151 -14.219 1.00 95.38 163 ASP A O 1
ATOM 1288 N N . GLY A 1 164 ? 5.218 23.180 -13.937 1.00 95.00 164 GLY A N 1
ATOM 1289 C CA . GLY A 1 164 ? 6.573 23.741 -13.946 1.00 95.00 164 GLY A CA 1
ATOM 1290 C C . GLY A 1 164 ? 7.054 24.297 -12.598 1.00 95.00 164 GLY A C 1
ATOM 1291 O O . GLY A 1 164 ? 8.121 24.911 -12.540 1.00 95.00 164 GLY A O 1
ATOM 1292 N N . GLU A 1 165 ? 6.289 24.096 -11.526 1.00 96.88 165 GLU A N 1
ATOM 1293 C CA . GLU A 1 165 ? 6.595 24.506 -10.157 1.00 96.88 165 GLU A CA 1
ATOM 1294 C C . GLU A 1 165 ? 6.809 23.290 -9.245 1.00 96.88 165 GLU A C 1
ATOM 1296 O O . GLU A 1 165 ? 6.222 22.221 -9.431 1.00 96.88 165 GLU A O 1
ATOM 1301 N N . PHE A 1 166 ? 7.651 23.468 -8.224 1.00 98.38 166 PHE A N 1
ATOM 1302 C CA . PHE A 1 166 ? 7.899 22.474 -7.185 1.00 98.38 166 PHE A CA 1
ATOM 1303 C C . PHE A 1 166 ? 7.388 22.974 -5.837 1.00 98.38 166 PHE A C 1
ATOM 1305 O O . PHE A 1 166 ? 7.613 24.129 -5.471 1.00 98.38 166 PHE A O 1
ATOM 1312 N N . ARG A 1 167 ? 6.744 22.093 -5.073 1.00 98.56 167 ARG A N 1
ATOM 1313 C CA . ARG A 1 167 ? 6.319 22.359 -3.700 1.00 98.56 167 ARG A CA 1
ATOM 1314 C C . ARG A 1 167 ? 6.776 21.239 -2.774 1.00 98.56 167 ARG A C 1
ATOM 1316 O O . ARG A 1 167 ? 6.414 20.084 -2.980 1.00 98.56 167 ARG A O 1
ATOM 1323 N N . ALA A 1 168 ? 7.513 21.619 -1.735 1.00 98.31 168 ALA A N 1
ATOM 1324 C CA . ALA A 1 168 ? 7.951 20.745 -0.655 1.00 98.31 168 ALA A CA 1
ATOM 1325 C C . ALA A 1 168 ? 7.057 20.896 0.586 1.00 98.31 168 ALA A C 1
ATOM 1327 O O . ALA A 1 168 ? 6.655 22.007 0.943 1.00 98.31 168 ALA A O 1
ATOM 1328 N N . PHE A 1 169 ? 6.794 19.785 1.272 1.00 98.56 169 PHE A N 1
ATOM 1329 C CA . PHE A 1 169 ? 6.174 19.753 2.597 1.00 98.56 169 PHE A CA 1
ATOM 1330 C C . PHE A 1 169 ? 7.101 19.002 3.556 1.00 98.56 169 PHE A C 1
ATOM 1332 O O . PHE A 1 169 ? 7.302 17.795 3.409 1.00 98.56 169 PHE A O 1
ATOM 1339 N N . TRP A 1 170 ? 7.668 19.724 4.522 1.00 98.25 170 TRP A N 1
ATOM 1340 C CA . TRP A 1 170 ? 8.690 19.220 5.442 1.00 98.25 170 TRP A CA 1
ATOM 1341 C C . TRP A 1 170 ? 8.113 18.837 6.810 1.00 98.25 170 TRP A C 1
ATOM 1343 O O . TRP A 1 170 ? 7.280 19.553 7.367 1.00 98.25 170 TRP A O 1
ATOM 1353 N N . GLY A 1 171 ? 8.611 17.742 7.388 1.00 97.38 171 GLY A N 1
ATOM 1354 C CA . GLY A 1 171 ? 8.251 17.272 8.726 1.00 97.38 171 GLY A CA 1
ATOM 1355 C C . GLY A 1 171 ? 9.444 16.679 9.475 1.00 97.38 171 GLY A C 1
ATOM 1356 O O . GLY A 1 171 ? 9.850 15.556 9.212 1.00 97.38 171 GLY A O 1
ATOM 1357 N N . HIS A 1 172 ? 10.001 17.405 10.447 1.00 96.88 172 HIS A N 1
ATOM 1358 C CA . HIS A 1 172 ? 11.220 16.971 11.158 1.00 96.88 172 HIS A CA 1
ATOM 1359 C C . HIS A 1 172 ? 10.969 16.227 12.480 1.00 96.88 172 HIS A C 1
ATOM 1361 O O . HIS A 1 172 ? 11.902 15.760 13.135 1.00 96.88 172 HIS A O 1
ATOM 1367 N N . ASP A 1 173 ? 9.703 16.102 12.862 1.00 96.44 173 ASP A N 1
ATOM 1368 C CA . ASP A 1 173 ? 9.209 15.293 13.968 1.00 96.44 173 ASP A CA 1
ATOM 1369 C C . ASP A 1 173 ? 7.793 14.795 13.634 1.00 96.44 173 ASP A C 1
ATOM 1371 O O . ASP A 1 173 ? 7.214 15.186 12.623 1.00 96.44 173 ASP A O 1
ATOM 1375 N N . HIS A 1 174 ? 7.206 13.936 14.470 1.00 96.50 174 HIS A N 1
ATOM 1376 C CA . HIS A 1 174 ? 5.878 13.376 14.188 1.00 96.50 174 HIS A CA 1
ATOM 1377 C C . HIS A 1 174 ? 4.736 14.401 14.183 1.00 96.50 174 HIS A C 1
ATOM 1379 O O . HIS A 1 174 ? 3.724 14.171 13.523 1.00 96.50 174 HIS A O 1
ATOM 1385 N N . ALA A 1 175 ? 4.857 15.512 14.914 1.00 95.62 175 ALA A N 1
ATOM 1386 C CA . ALA A 1 175 ? 3.836 16.554 14.890 1.00 95.62 175 ALA A CA 1
ATOM 1387 C C . ALA A 1 175 ? 3.912 17.342 13.573 1.00 95.62 175 ALA A C 1
ATOM 1389 O O . ALA A 1 175 ? 2.884 17.586 12.942 1.00 95.62 175 ALA A O 1
ATOM 1390 N N . ALA A 1 176 ? 5.125 17.670 13.127 1.00 97.56 176 ALA A N 1
ATOM 1391 C CA . ALA A 1 176 ? 5.377 18.307 11.843 1.00 97.56 176 ALA A CA 1
ATOM 1392 C C . ALA A 1 176 ? 5.051 17.377 10.659 1.00 97.56 176 ALA A C 1
ATOM 1394 O O . ALA A 1 176 ? 4.439 17.826 9.700 1.00 97.56 176 ALA A O 1
ATOM 1395 N N . GLU A 1 177 ? 5.356 16.077 10.743 1.00 98.06 177 GLU A N 1
ATOM 1396 C CA . GLU A 1 177 ? 4.968 15.055 9.751 1.00 98.06 177 GLU A CA 1
ATOM 1397 C C . GLU A 1 177 ? 3.438 14.988 9.593 1.00 98.06 177 GLU A C 1
ATOM 1399 O O . GLU A 1 177 ? 2.918 14.957 8.478 1.00 98.06 177 GLU A O 1
ATOM 1404 N N . ALA A 1 178 ? 2.689 15.033 10.702 1.00 96.81 178 ALA A N 1
ATOM 1405 C CA . ALA A 1 178 ? 1.228 15.076 10.664 1.00 96.81 178 ALA A CA 1
ATOM 1406 C C . ALA A 1 178 ? 0.691 16.365 10.011 1.00 96.81 178 ALA A C 1
ATOM 1408 O O . ALA A 1 178 ? -0.281 16.313 9.253 1.00 96.81 178 ALA A O 1
ATOM 1409 N N . GLN A 1 179 ? 1.327 17.511 10.278 1.00 98.06 179 GLN A N 1
ATOM 1410 C CA . GLN A 1 179 ? 0.974 18.790 9.658 1.00 98.06 179 GLN A CA 1
ATOM 1411 C C . GLN A 1 179 ? 1.270 18.785 8.151 1.00 98.06 179 GLN A C 1
ATOM 1413 O O . GLN A 1 179 ? 0.386 19.111 7.359 1.00 98.06 179 GLN A O 1
ATOM 1418 N N . ALA A 1 180 ? 2.463 18.337 7.750 1.00 98.25 180 ALA A N 1
ATOM 1419 C CA . ALA A 1 180 ? 2.874 18.211 6.354 1.00 98.25 180 ALA A CA 1
ATOM 1420 C C . ALA A 1 180 ? 1.925 17.296 5.565 1.00 98.25 180 ALA A C 1
ATOM 1422 O O . ALA A 1 180 ? 1.485 17.658 4.475 1.00 98.25 180 ALA A O 1
ATOM 1423 N N . LEU A 1 181 ? 1.519 16.160 6.145 1.00 98.38 181 LEU A N 1
ATOM 1424 C CA . LEU A 1 181 ? 0.510 15.278 5.554 1.00 98.38 181 LEU A CA 1
ATOM 1425 C C . LEU A 1 181 ? -0.833 15.993 5.351 1.00 98.38 181 LEU A C 1
ATOM 1427 O O . LEU A 1 181 ? -1.459 15.845 4.301 1.00 98.38 181 LEU A O 1
ATOM 1431 N N . SER A 1 182 ? -1.304 16.747 6.349 1.00 97.88 182 SER A N 1
ATOM 1432 C CA . SER A 1 182 ? -2.569 17.483 6.243 1.00 97.88 182 SER A CA 1
ATOM 1433 C C . SER A 1 182 ? -2.524 18.520 5.120 1.00 97.88 182 SER A C 1
ATOM 1435 O O . SER A 1 182 ? -3.483 18.651 4.359 1.00 97.88 182 SER A O 1
ATOM 1437 N N . GLU A 1 183 ? -1.415 19.247 5.001 1.00 98.56 183 GLU A N 1
ATOM 1438 C CA . GLU A 1 183 ? -1.208 20.250 3.955 1.00 98.56 183 GLU A CA 1
ATOM 1439 C C . GLU A 1 183 ? -1.095 19.620 2.565 1.00 98.56 183 GLU A C 1
ATOM 1441 O O . GLU A 1 183 ? -1.715 20.116 1.623 1.00 98.56 183 GLU A O 1
ATOM 1446 N N . LEU A 1 184 ? -0.384 18.495 2.445 1.00 98.62 184 LEU A N 1
ATOM 1447 C CA . LEU A 1 184 ? -0.280 17.721 1.210 1.00 98.62 184 LEU A CA 1
ATOM 1448 C C . LEU A 1 184 ? -1.656 17.249 0.726 1.00 98.62 184 LEU A C 1
ATOM 1450 O O . LEU A 1 184 ? -2.005 17.427 -0.440 1.00 98.62 184 LEU A O 1
ATOM 1454 N N . LEU A 1 185 ? -2.465 16.665 1.615 1.00 98.25 185 LEU A N 1
ATOM 1455 C CA . LEU A 1 185 ? -3.798 16.180 1.251 1.00 98.25 185 LEU A CA 1
ATOM 1456 C C . LEU A 1 185 ? -4.757 17.327 0.911 1.00 98.25 185 LEU A C 1
ATOM 1458 O O . LEU A 1 185 ? -5.582 17.167 0.011 1.00 98.25 185 LEU A O 1
ATOM 1462 N N . SER A 1 186 ? -4.633 18.482 1.573 1.00 98.25 186 SER A N 1
ATOM 1463 C CA . SER A 1 186 ? -5.359 19.696 1.176 1.00 98.25 186 SER A CA 1
ATOM 1464 C C . SER A 1 186 ? -4.960 20.132 -0.230 1.00 98.25 186 SER A C 1
ATOM 1466 O O . SER A 1 186 ? -5.829 20.369 -1.061 1.00 98.25 186 SER A O 1
ATOM 1468 N N . PHE A 1 187 ? -3.658 20.157 -0.527 1.00 98.50 187 PHE A N 1
ATOM 1469 C CA . PHE A 1 187 ? -3.159 20.499 -1.854 1.00 98.50 187 PHE A CA 1
ATOM 1470 C C . PHE A 1 187 ? -3.688 19.542 -2.932 1.00 98.50 187 PHE A C 1
ATOM 1472 O O . PHE A 1 187 ? -4.180 19.998 -3.964 1.00 98.50 187 PHE A O 1
ATOM 1479 N N . PHE A 1 188 ? -3.656 18.226 -2.691 1.00 98.38 188 PHE A N 1
ATOM 1480 C CA . PHE A 1 188 ? -4.235 17.244 -3.613 1.00 98.38 188 PHE A CA 1
ATOM 1481 C C . PHE A 1 188 ? -5.726 17.484 -3.845 1.00 98.38 188 PHE A C 1
ATOM 1483 O O . PHE A 1 188 ? -6.182 17.400 -4.984 1.00 98.38 188 PHE A O 1
ATOM 1490 N N . ARG A 1 189 ? -6.486 17.791 -2.790 1.00 96.88 189 ARG A N 1
ATOM 1491 C CA . ARG A 1 189 ? -7.918 18.081 -2.903 1.00 96.88 189 ARG A CA 1
ATOM 1492 C C . ARG A 1 189 ? -8.172 19.318 -3.753 1.00 96.88 189 ARG A C 1
ATOM 1494 O O . ARG A 1 189 ? -8.867 19.209 -4.757 1.00 96.88 189 ARG A O 1
ATOM 1501 N N . ASP A 1 190 ? -7.556 20.444 -3.404 1.00 97.69 190 ASP A N 1
ATOM 1502 C CA . ASP A 1 190 ? -7.734 21.715 -4.115 1.00 97.69 190 ASP A CA 1
ATOM 1503 C C . ASP A 1 190 ? -7.382 21.567 -5.602 1.00 97.69 190 ASP A C 1
ATOM 1505 O O . ASP A 1 190 ? -8.093 22.054 -6.486 1.00 97.69 190 ASP A O 1
ATOM 1509 N N . ARG A 1 191 ? -6.305 20.827 -5.891 1.00 97.00 191 ARG A N 1
ATOM 1510 C CA . ARG A 1 191 ? -5.854 20.552 -7.253 1.00 97.00 191 ARG A CA 1
ATOM 1511 C C . ARG A 1 191 ? -6.847 19.694 -8.034 1.00 97.00 191 ARG A C 1
ATOM 1513 O O . ARG A 1 191 ? -7.165 20.033 -9.171 1.00 97.00 191 ARG A O 1
ATOM 1520 N N . LEU A 1 192 ? -7.338 18.603 -7.449 1.00 95.75 192 LEU A N 1
ATOM 1521 C CA . LEU A 1 192 ? -8.281 17.691 -8.105 1.00 95.75 192 LEU A CA 1
ATOM 1522 C C . LEU A 1 192 ? -9.687 18.290 -8.241 1.00 95.75 192 LEU A C 1
ATOM 1524 O O . LEU A 1 192 ? -10.391 17.955 -9.190 1.00 95.75 192 LEU A O 1
ATOM 1528 N N . ASP A 1 193 ? -10.083 19.198 -7.352 1.00 95.31 193 ASP A N 1
ATOM 1529 C CA . ASP A 1 193 ? -11.337 19.942 -7.476 1.00 95.31 193 ASP A CA 1
ATOM 1530 C C . ASP A 1 193 ? -11.262 20.960 -8.628 1.00 95.31 193 ASP A C 1
ATOM 1532 O O . ASP A 1 193 ? -12.204 21.082 -9.416 1.00 95.31 193 ASP A O 1
ATOM 1536 N N . ALA A 1 194 ? -10.123 21.646 -8.785 1.00 96.94 194 ALA A N 1
ATOM 1537 C CA . ALA A 1 194 ? -9.872 22.538 -9.919 1.00 96.94 194 ALA A CA 1
ATOM 1538 C C . ALA A 1 194 ? -9.682 21.777 -11.246 1.00 96.94 194 ALA A C 1
ATOM 1540 O O . ALA A 1 194 ? -10.072 22.269 -12.307 1.00 96.94 194 ALA A O 1
ATOM 1541 N N . HIS A 1 195 ? -9.124 20.565 -11.187 1.00 96.00 195 HIS A N 1
ATOM 1542 C CA . HIS A 1 195 ? -8.839 19.713 -12.341 1.00 96.00 195 HIS A CA 1
ATOM 1543 C C . HIS A 1 195 ? -9.407 18.294 -12.151 1.00 96.00 195 HIS A C 1
ATOM 1545 O O . HIS A 1 195 ? -8.656 17.351 -11.890 1.00 96.00 195 HIS A O 1
ATOM 1551 N N . PRO A 1 196 ? -10.723 18.079 -12.358 1.00 93.81 196 PRO A N 1
ATOM 1552 C CA . PRO A 1 196 ? -11.377 16.801 -12.054 1.00 93.81 196 PRO A CA 1
ATOM 1553 C C . PRO A 1 196 ? -10.885 15.594 -12.853 1.00 93.81 196 PRO A C 1
ATOM 1555 O O . PRO A 1 196 ? -11.185 14.459 -12.482 1.00 93.81 196 PRO A O 1
ATOM 1558 N N . ALA A 1 197 ? -10.162 15.809 -13.954 1.00 92.88 197 ALA A N 1
ATOM 1559 C CA . ALA A 1 197 ? -9.577 14.751 -14.776 1.00 92.88 197 ALA A CA 1
ATOM 1560 C C . ALA A 1 197 ? -8.111 14.441 -14.414 1.00 92.88 197 ALA A C 1
ATOM 1562 O O . ALA A 1 197 ? -7.607 13.397 -14.830 1.00 92.88 197 ALA A O 1
ATOM 1563 N N . ALA A 1 198 ? -7.461 15.302 -13.622 1.00 96.31 198 ALA A N 1
ATOM 1564 C CA . ALA A 1 198 ? -6.054 15.173 -13.274 1.00 96.31 198 ALA A CA 1
ATOM 1565 C C . ALA A 1 198 ? -5.752 13.895 -12.480 1.00 96.31 198 ALA A C 1
ATOM 1567 O O . ALA A 1 198 ? -6.610 13.312 -11.791 1.00 96.31 198 ALA A O 1
ATOM 1568 N N . ARG A 1 199 ? -4.500 13.463 -12.605 1.00 97.44 199 ARG A N 1
ATOM 1569 C CA . ARG A 1 199 ? -3.926 12.271 -11.985 1.00 97.44 199 ARG A CA 1
ATOM 1570 C C . ARG A 1 199 ? -2.675 12.627 -11.186 1.00 97.44 199 ARG A C 1
ATOM 1572 O O . ARG A 1 199 ? -2.043 13.657 -11.407 1.00 97.44 199 ARG A O 1
ATOM 1579 N N . ILE A 1 200 ? -2.349 11.751 -10.242 1.00 98.44 200 ILE A N 1
ATOM 1580 C CA . ILE A 1 200 ? -1.171 11.843 -9.381 1.00 98.44 200 ILE A CA 1
ATOM 1581 C C . ILE A 1 200 ? -0.212 10.736 -9.810 1.00 98.44 200 ILE A C 1
ATOM 1583 O O . ILE A 1 200 ? -0.469 9.561 -9.551 1.00 98.44 200 ILE A O 1
ATOM 1587 N N . TYR A 1 201 ? 0.868 11.080 -10.497 1.00 98.56 201 TYR A N 1
ATOM 1588 C CA . TYR A 1 201 ? 1.866 10.110 -10.939 1.00 98.56 201 TYR A CA 1
ATOM 1589 C C . TYR A 1 201 ? 2.938 9.943 -9.870 1.00 98.56 201 TYR A C 1
ATOM 1591 O O . TYR A 1 201 ? 3.364 10.918 -9.254 1.00 98.56 201 TYR A O 1
ATOM 1599 N N . HIS A 1 202 ? 3.369 8.707 -9.665 1.00 98.00 202 HIS A N 1
ATOM 1600 C CA . HIS A 1 202 ? 4.437 8.346 -8.735 1.00 98.00 202 HIS A CA 1
ATOM 1601 C C . HIS A 1 202 ? 5.222 7.155 -9.302 1.00 98.00 202 HIS A C 1
ATOM 1603 O O . HIS A 1 202 ? 4.827 6.577 -10.329 1.00 98.00 202 HIS A O 1
ATOM 1609 N N . TYR A 1 203 ? 6.333 6.781 -8.665 1.00 95.44 203 TYR A N 1
ATOM 1610 C CA . TYR A 1 203 ? 7.217 5.745 -9.184 1.00 95.44 203 TYR A CA 1
ATOM 1611 C C . TYR A 1 203 ? 7.445 4.619 -8.174 1.00 95.44 203 TYR A C 1
ATOM 1613 O O . TYR A 1 203 ? 8.365 4.653 -7.363 1.00 95.44 203 TYR A O 1
ATOM 1621 N N . ALA A 1 204 ? 6.687 3.532 -8.363 1.00 87.75 204 ALA A N 1
ATOM 1622 C CA . ALA A 1 204 ? 6.618 2.349 -7.508 1.00 87.75 204 ALA A CA 1
ATOM 1623 C C . ALA A 1 204 ? 5.702 2.512 -6.283 1.00 87.75 204 ALA A C 1
ATOM 1625 O O . ALA A 1 204 ? 4.912 3.439 -6.168 1.00 87.75 204 ALA A O 1
ATOM 1626 N N . ALA A 1 205 ? 5.687 1.501 -5.414 1.00 86.31 205 ALA A N 1
ATOM 1627 C CA . ALA A 1 205 ? 4.633 1.334 -4.412 1.00 86.31 205 ALA A CA 1
ATOM 1628 C C . ALA A 1 205 ? 4.888 2.066 -3.080 1.00 86.31 205 ALA A C 1
ATOM 1630 O O . ALA A 1 205 ? 4.032 2.011 -2.186 1.00 86.31 205 ALA A O 1
ATOM 1631 N N . TYR A 1 206 ? 6.064 2.675 -2.895 1.00 89.88 206 TYR A N 1
ATOM 1632 C CA . TYR A 1 206 ? 6.490 3.189 -1.590 1.00 89.88 206 TYR A CA 1
ATOM 1633 C C . TYR A 1 206 ? 5.612 4.356 -1.138 1.00 89.88 206 TYR A C 1
ATOM 1635 O O . TYR A 1 206 ? 5.096 4.345 -0.025 1.00 89.88 206 TYR A O 1
ATOM 1643 N N . GLU A 1 207 ? 5.339 5.285 -2.041 1.00 93.69 207 GLU A N 1
ATOM 1644 C CA . GLU A 1 207 ? 4.576 6.513 -1.857 1.00 93.69 207 GLU A CA 1
ATOM 1645 C C . GLU A 1 207 ? 3.166 6.219 -1.341 1.00 93.69 207 GLU A C 1
ATOM 1647 O O . GLU A 1 207 ? 2.722 6.763 -0.328 1.00 93.69 207 GLU A O 1
ATOM 1652 N N . ILE A 1 208 ? 2.474 5.280 -1.988 1.00 93.19 208 ILE A N 1
ATOM 1653 C CA . ILE A 1 208 ? 1.125 4.864 -1.590 1.00 93.19 208 ILE A CA 1
ATOM 1654 C C . ILE A 1 208 ? 1.152 4.106 -0.265 1.00 93.19 208 ILE A C 1
ATOM 1656 O O . ILE A 1 208 ? 0.268 4.287 0.575 1.00 93.19 208 ILE A O 1
ATOM 1660 N N . THR A 1 209 ? 2.175 3.278 -0.048 1.00 90.50 209 THR A N 1
ATOM 1661 C CA . THR A 1 209 ? 2.362 2.558 1.218 1.00 90.50 209 THR A CA 1
ATOM 1662 C C . THR A 1 209 ? 2.590 3.533 2.374 1.00 90.50 209 THR A C 1
ATOM 1664 O O . THR A 1 209 ? 1.979 3.379 3.435 1.00 90.50 209 THR A O 1
ATOM 1667 N N . ALA A 1 210 ? 3.404 4.568 2.162 1.00 93.12 210 ALA A N 1
ATOM 1668 C CA . ALA A 1 210 ? 3.665 5.627 3.123 1.00 93.12 210 ALA A CA 1
ATOM 1669 C C . ALA A 1 210 ? 2.392 6.429 3.416 1.00 93.12 210 ALA A C 1
ATOM 1671 O O . ALA A 1 210 ? 2.000 6.523 4.577 1.00 93.12 210 ALA A O 1
ATOM 1672 N N . LEU A 1 211 ? 1.660 6.901 2.399 1.00 96.31 211 LEU A N 1
ATOM 1673 C CA . LEU A 1 211 ? 0.396 7.627 2.594 1.00 96.31 211 LEU A CA 1
ATOM 1674 C C . LEU A 1 211 ? -0.637 6.801 3.375 1.00 96.31 211 LEU A C 1
ATOM 1676 O O . LEU A 1 211 ? -1.253 7.297 4.319 1.00 96.31 211 LEU A O 1
ATOM 1680 N N . ARG A 1 212 ? -0.798 5.515 3.048 1.00 92.94 212 ARG A N 1
ATOM 1681 C CA . ARG A 1 212 ? -1.671 4.584 3.786 1.00 92.94 212 ARG A CA 1
ATOM 1682 C C . ARG A 1 212 ? -1.264 4.455 5.258 1.00 92.94 212 ARG A C 1
ATOM 1684 O O . ARG A 1 212 ? -2.118 4.491 6.148 1.00 92.94 212 ARG A O 1
ATOM 1691 N N . ARG A 1 213 ? 0.041 4.336 5.525 1.00 90.56 213 ARG A N 1
ATOM 1692 C CA . ARG A 1 213 ? 0.602 4.261 6.882 1.00 90.56 213 ARG A CA 1
ATOM 1693 C C . ARG A 1 213 ? 0.366 5.559 7.653 1.00 90.56 213 ARG A C 1
ATOM 1695 O O . ARG A 1 213 ? -0.118 5.504 8.778 1.00 90.56 213 ARG A O 1
ATOM 1702 N N . LEU A 1 214 ? 0.669 6.706 7.049 1.00 93.88 214 LEU A N 1
ATOM 1703 C CA . LEU A 1 214 ? 0.575 8.031 7.664 1.00 93.88 214 LEU A CA 1
ATOM 1704 C C . LEU A 1 214 ? -0.873 8.430 7.966 1.00 93.88 214 LEU A C 1
ATOM 1706 O O . LEU A 1 214 ? -1.177 8.819 9.093 1.00 93.88 214 LEU A O 1
ATOM 1710 N N . THR A 1 215 ? -1.787 8.255 7.008 1.00 91.94 215 THR A N 1
ATOM 1711 C CA . THR A 1 215 ? -3.222 8.542 7.202 1.00 91.94 215 THR A CA 1
ATOM 1712 C C . THR A 1 215 ? -3.830 7.687 8.312 1.00 91.94 215 THR A C 1
ATOM 1714 O O . THR A 1 215 ? -4.615 8.190 9.111 1.00 91.94 215 THR A O 1
ATOM 1717 N N . THR A 1 216 ? -3.406 6.425 8.442 1.00 85.94 216 THR A N 1
ATOM 1718 C CA . THR A 1 216 ? -3.835 5.542 9.540 1.00 85.94 216 THR A CA 1
ATOM 1719 C C . THR A 1 216 ? -3.187 5.925 10.876 1.00 85.94 216 THR A C 1
ATOM 1721 O O . THR A 1 216 ? -3.881 5.980 11.892 1.00 85.94 216 THR A O 1
ATOM 1724 N N . LYS A 1 217 ? -1.875 6.213 10.885 1.00 86.62 217 LYS A N 1
ATOM 1725 C CA . LYS A 1 217 ? -1.093 6.607 12.075 1.00 86.62 217 LYS A CA 1
ATOM 1726 C C . LYS A 1 217 ? -1.652 7.881 12.706 1.00 86.62 217 LYS A C 1
ATOM 1728 O O . LYS A 1 217 ? -1.848 7.921 13.918 1.00 86.62 217 LYS A O 1
ATOM 1733 N N . TYR A 1 218 ? -1.938 8.893 11.888 1.00 87.38 218 TYR A N 1
ATOM 1734 C CA . TYR A 1 218 ? -2.401 10.203 12.349 1.00 87.38 218 TYR A CA 1
ATOM 1735 C C . TYR A 1 218 ? -3.922 10.374 12.326 1.00 87.38 218 TYR A C 1
ATOM 1737 O O . TYR A 1 218 ? -4.447 11.290 12.955 1.00 87.38 218 TYR A O 1
ATOM 1745 N N . GLY A 1 219 ? -4.659 9.487 11.651 1.00 83.19 219 GLY A N 1
ATOM 1746 C CA . GLY A 1 219 ? -6.109 9.610 11.497 1.00 83.19 219 GLY A CA 1
ATOM 1747 C C . GLY A 1 219 ? -6.525 10.842 10.687 1.00 83.19 219 GLY A C 1
ATOM 1748 O O . GLY A 1 219 ? -7.551 11.451 10.996 1.00 83.19 219 GLY A O 1
ATOM 1749 N N . ILE A 1 220 ? -5.709 11.219 9.698 1.00 88.12 220 ILE A N 1
ATOM 1750 C CA . ILE A 1 220 ? -5.875 12.397 8.834 1.00 88.12 220 ILE A CA 1
ATOM 1751 C C . ILE A 1 220 ? -6.212 11.914 7.423 1.00 88.12 220 ILE A C 1
ATOM 1753 O O . ILE A 1 220 ? -5.532 11.036 6.901 1.00 88.12 220 ILE A O 1
ATOM 1757 N N . GLY A 1 221 ? -7.257 12.479 6.808 1.00 89.00 221 GLY A N 1
ATOM 1758 C CA . GLY A 1 221 ? -7.569 12.300 5.382 1.00 89.00 221 GLY A CA 1
ATOM 1759 C C . GLY A 1 221 ? -7.813 10.858 4.917 1.00 89.00 221 GLY A C 1
ATOM 1760 O O . GLY A 1 221 ? -7.655 10.554 3.739 1.00 89.00 221 GLY A O 1
ATOM 1761 N N . GLU A 1 222 ? -8.198 9.964 5.830 1.00 88.69 222 GLU A N 1
ATOM 1762 C CA . GLU A 1 222 ? -8.399 8.541 5.551 1.00 88.69 222 GLU A CA 1
ATOM 1763 C C . GLU A 1 222 ? -9.439 8.272 4.448 1.00 88.69 222 GLU A C 1
ATOM 1765 O O . GLU A 1 222 ? -9.171 7.480 3.547 1.00 88.69 222 GLU A O 1
ATOM 1770 N N . ALA A 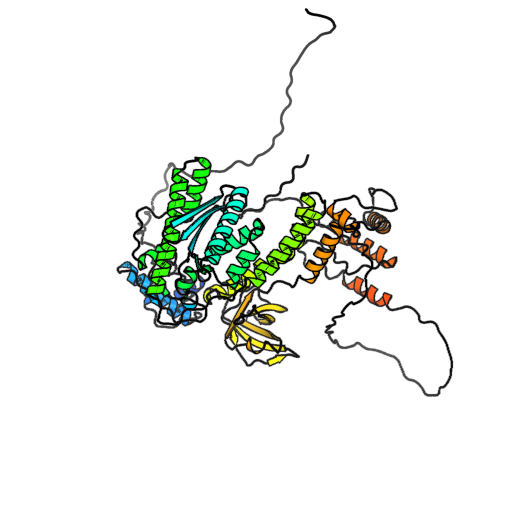1 223 ? -10.615 8.910 4.511 1.00 88.06 223 ALA A N 1
ATOM 1771 C CA . ALA A 1 223 ? -11.667 8.711 3.511 1.00 88.06 223 ALA A CA 1
ATOM 1772 C C . ALA A 1 223 ? -11.279 9.312 2.154 1.00 88.06 223 ALA A C 1
ATOM 1774 O O . ALA A 1 223 ? -11.567 8.730 1.108 1.00 88.06 223 ALA A O 1
ATOM 1775 N N . PHE A 1 224 ? -10.571 10.445 2.177 1.00 93.25 224 PHE A N 1
ATOM 1776 C CA . PHE A 1 224 ? -10.057 11.080 0.971 1.00 93.25 224 PHE A CA 1
ATOM 1777 C C . PHE A 1 224 ? -9.043 10.190 0.256 1.00 93.25 224 PHE A C 1
ATOM 1779 O O . PHE A 1 224 ? -9.195 9.926 -0.934 1.00 93.25 224 PHE A O 1
ATOM 1786 N N . LEU A 1 225 ? -8.055 9.648 0.977 1.00 93.56 225 LEU A N 1
ATOM 1787 C CA . LEU A 1 225 ? -7.106 8.701 0.394 1.00 93.56 225 LEU A CA 1
ATOM 1788 C C . LEU A 1 225 ? -7.833 7.477 -0.182 1.00 93.56 225 LEU A C 1
ATOM 1790 O O . LEU A 1 225 ? -7.535 7.056 -1.299 1.00 93.56 225 LEU A O 1
ATOM 1794 N N . ASP A 1 226 ? -8.824 6.934 0.531 1.00 89.12 226 ASP A N 1
ATOM 1795 C CA . ASP A 1 226 ? -9.617 5.804 0.042 1.00 89.12 226 ASP A CA 1
ATOM 1796 C C . ASP A 1 226 ? -10.391 6.146 -1.244 1.00 89.12 226 ASP A C 1
ATOM 1798 O O . ASP A 1 226 ? -10.464 5.309 -2.149 1.00 89.12 226 ASP A O 1
ATOM 1802 N N . ARG A 1 227 ? -10.925 7.368 -1.376 1.00 91.19 227 ARG A N 1
ATOM 1803 C CA . ARG A 1 227 ? -11.511 7.859 -2.633 1.00 91.19 227 ARG A CA 1
ATOM 1804 C C . ARG A 1 227 ? -10.483 7.879 -3.752 1.00 91.19 227 ARG A C 1
ATOM 1806 O O . ARG A 1 227 ? -10.750 7.304 -4.805 1.00 91.19 227 ARG A O 1
ATOM 1813 N N . LEU A 1 228 ? -9.312 8.477 -3.524 1.00 93.62 228 LEU A N 1
ATOM 1814 C CA . LEU A 1 228 ? -8.247 8.552 -4.528 1.00 93.62 228 LEU A CA 1
ATOM 1815 C C . LEU A 1 228 ? -7.821 7.156 -5.010 1.00 93.62 228 LEU A C 1
ATOM 1817 O O . LEU A 1 228 ? -7.615 6.951 -6.206 1.00 93.62 228 LEU A O 1
ATOM 1821 N N . LEU A 1 229 ? -7.741 6.180 -4.101 1.00 89.75 229 LEU A N 1
ATOM 1822 C CA . LEU A 1 229 ? -7.428 4.788 -4.433 1.00 89.75 229 LEU A CA 1
ATOM 1823 C C . LEU A 1 229 ? -8.543 4.116 -5.256 1.00 89.75 229 LEU A C 1
ATOM 1825 O O . LEU A 1 229 ? -8.249 3.425 -6.231 1.00 89.75 229 LEU A O 1
ATOM 1829 N N . ARG A 1 230 ? -9.820 4.330 -4.911 1.00 86.00 230 ARG A N 1
ATOM 1830 C CA . ARG A 1 230 ? -10.977 3.761 -5.640 1.00 86.00 230 ARG A CA 1
ATOM 1831 C C . ARG A 1 230 ? -11.152 4.364 -7.031 1.00 86.00 230 ARG A C 1
ATOM 1833 O O . ARG A 1 230 ? -11.401 3.637 -7.991 1.00 86.00 230 ARG A O 1
ATOM 1840 N N . GLU A 1 231 ? -10.961 5.673 -7.143 1.00 88.88 231 GLU A N 1
ATOM 1841 C CA . GLU A 1 231 ? -10.954 6.412 -8.409 1.00 88.88 231 GLU A CA 1
ATOM 1842 C C . GLU A 1 231 ? -9.682 6.161 -9.233 1.00 88.88 231 GLU A C 1
ATOM 1844 O O . GLU A 1 231 ? -9.571 6.655 -10.358 1.00 88.88 231 GLU A O 1
ATOM 1849 N N . ARG A 1 232 ? -8.715 5.398 -8.696 1.00 90.12 232 ARG A N 1
ATOM 1850 C CA . ARG A 1 232 ? -7.407 5.144 -9.318 1.00 90.12 232 ARG A CA 1
ATOM 1851 C C . ARG A 1 232 ? -6.735 6.449 -9.762 1.00 90.12 232 ARG A C 1
ATOM 1853 O O . ARG A 1 232 ? -6.291 6.592 -10.901 1.00 90.12 232 ARG A O 1
ATOM 1860 N N . ARG A 1 233 ? -6.744 7.453 -8.880 1.00 94.62 233 ARG A N 1
ATOM 1861 C CA . ARG A 1 233 ? -6.124 8.769 -9.114 1.00 94.62 233 ARG A CA 1
ATOM 1862 C C . ARG A 1 233 ? -4.609 8.692 -9.133 1.00 94.62 233 ARG A C 1
ATOM 1864 O O . ARG A 1 233 ? -3.994 9.445 -9.878 1.00 94.62 233 ARG A O 1
ATOM 1871 N N . PHE A 1 234 ? -4.049 7.771 -8.358 1.00 96.06 234 PHE A N 1
ATOM 1872 C CA . PHE A 1 234 ? -2.629 7.465 -8.368 1.00 96.06 234 PHE A CA 1
ATOM 1873 C C . PHE A 1 234 ? -2.274 6.557 -9.548 1.00 96.06 234 PHE A C 1
ATOM 1875 O O . PHE A 1 234 ? -2.906 5.515 -9.740 1.00 96.06 234 PHE A O 1
ATOM 1882 N N . VAL A 1 235 ? -1.276 6.963 -10.330 1.00 96.25 235 VAL A N 1
ATOM 1883 C CA . VAL A 1 235 ? -0.759 6.233 -11.489 1.00 96.25 235 VAL A CA 1
ATOM 1884 C C . VAL A 1 235 ? 0.685 5.831 -11.208 1.00 96.25 235 VAL A C 1
ATOM 1886 O O . VAL A 1 235 ? 1.582 6.672 -11.202 1.00 96.25 235 VAL A O 1
ATOM 1889 N N . ASP A 1 236 ? 0.899 4.532 -11.008 1.00 95.25 236 ASP A N 1
ATOM 1890 C CA . ASP A 1 236 ? 2.226 3.954 -10.802 1.00 95.25 236 ASP A CA 1
ATOM 1891 C C . ASP A 1 236 ? 2.942 3.770 -12.150 1.00 95.25 236 ASP A C 1
ATOM 1893 O O . ASP A 1 236 ? 2.676 2.822 -12.901 1.00 95.25 236 ASP A O 1
ATOM 1897 N N . LEU A 1 237 ? 3.876 4.670 -12.463 1.00 97.44 237 LEU A N 1
ATOM 1898 C CA . LEU A 1 237 ? 4.645 4.593 -13.704 1.00 97.44 237 LEU A CA 1
ATOM 1899 C C . LEU A 1 237 ? 5.622 3.413 -13.722 1.00 97.44 237 LEU A C 1
ATOM 1901 O O . LEU A 1 237 ? 5.929 2.904 -14.801 1.00 97.44 237 LEU A O 1
ATOM 1905 N N . PHE A 1 238 ? 6.065 2.911 -12.567 1.00 94.75 238 PHE A N 1
ATOM 1906 C CA . PHE A 1 238 ? 6.884 1.701 -12.512 1.00 94.75 238 PHE A CA 1
ATOM 1907 C C . PHE A 1 238 ? 6.080 0.482 -12.981 1.00 94.75 238 PHE A C 1
ATOM 1909 O O . PHE A 1 238 ? 6.579 -0.318 -13.780 1.00 94.75 238 PHE A O 1
ATOM 1916 N N . ALA A 1 239 ? 4.815 0.365 -12.565 1.00 92.12 239 ALA A N 1
ATOM 1917 C CA . ALA A 1 239 ? 3.911 -0.682 -13.046 1.00 92.12 239 ALA A CA 1
ATOM 1918 C C . ALA A 1 239 ? 3.632 -0.563 -14.557 1.00 92.12 239 ALA A C 1
ATOM 1920 O O . ALA A 1 239 ? 3.638 -1.575 -15.270 1.00 92.12 239 ALA A O 1
ATOM 1921 N N . VAL A 1 240 ? 3.457 0.664 -15.070 1.00 95.12 240 VAL A N 1
ATOM 1922 C CA . VAL A 1 240 ? 3.311 0.929 -16.516 1.00 95.12 240 VAL A CA 1
ATOM 1923 C C . VAL A 1 240 ? 4.551 0.462 -17.280 1.00 95.12 240 VAL A C 1
ATOM 1925 O O . VAL A 1 240 ? 4.423 -0.271 -18.260 1.00 95.12 240 VAL A O 1
ATOM 1928 N N . VAL A 1 241 ? 5.752 0.821 -16.821 1.00 95.50 241 VAL A N 1
ATOM 1929 C CA . VAL A 1 241 ? 7.018 0.408 -17.444 1.00 95.50 241 VAL A CA 1
ATOM 1930 C C . VAL A 1 241 ? 7.156 -1.115 -17.427 1.00 95.50 241 VAL A C 1
ATOM 1932 O O . VAL A 1 241 ? 7.355 -1.732 -18.473 1.00 95.50 241 VAL A O 1
ATOM 1935 N N . ARG A 1 242 ? 7.015 -1.747 -16.255 1.00 91.06 242 ARG A N 1
ATOM 1936 C CA . ARG A 1 242 ? 7.201 -3.198 -16.084 1.00 91.06 242 ARG A CA 1
ATOM 1937 C C . ARG A 1 242 ? 6.229 -4.010 -16.934 1.00 91.06 242 ARG A C 1
ATOM 1939 O O . ARG A 1 242 ? 6.629 -5.036 -17.488 1.00 91.06 242 ARG A O 1
ATOM 1946 N N . GLY A 1 243 ? 4.979 -3.565 -17.047 1.00 90.25 243 GLY A N 1
ATOM 1947 C CA . GLY A 1 243 ? 3.954 -4.221 -17.859 1.00 90.25 243 GLY A CA 1
ATOM 1948 C C . GLY A 1 243 ? 3.994 -3.849 -19.344 1.00 90.25 243 GLY A C 1
ATOM 1949 O O . GLY A 1 243 ? 3.532 -4.630 -20.170 1.00 90.25 243 GLY A O 1
ATOM 1950 N N . GLY A 1 244 ? 4.539 -2.683 -19.698 1.00 93.12 244 GLY A N 1
ATOM 1951 C CA . GLY A 1 244 ? 4.489 -2.131 -21.054 1.00 93.12 244 GLY A CA 1
ATOM 1952 C C . GLY A 1 244 ? 5.712 -2.437 -21.913 1.00 93.12 244 GLY A C 1
ATOM 1953 O O . GLY A 1 244 ? 5.576 -2.568 -23.130 1.00 93.12 244 GLY A O 1
ATOM 1954 N N . LEU A 1 245 ? 6.899 -2.582 -21.316 1.00 95.00 245 LEU A N 1
ATOM 1955 C CA . LEU A 1 245 ? 8.143 -2.749 -22.069 1.00 95.00 245 LEU A CA 1
ATOM 1956 C C . LEU A 1 245 ? 9.188 -3.616 -21.360 1.00 95.00 245 LEU A C 1
ATOM 1958 O O . LEU A 1 245 ? 9.112 -3.901 -20.166 1.00 95.00 245 LEU A O 1
ATOM 1962 N N . ILE A 1 246 ? 10.185 -4.032 -22.135 1.00 95.56 246 ILE A N 1
ATOM 1963 C CA . ILE A 1 246 ? 11.435 -4.626 -21.671 1.00 95.56 246 ILE A CA 1
ATOM 1964 C C . ILE A 1 246 ? 12.553 -3.668 -22.084 1.00 95.56 246 ILE A C 1
ATOM 1966 O O . ILE A 1 246 ? 12.782 -3.463 -23.275 1.00 95.56 246 ILE A O 1
ATOM 1970 N N . GLY A 1 247 ? 13.216 -3.055 -21.106 1.00 95.56 247 GLY A N 1
ATOM 1971 C CA . GLY A 1 247 ? 14.298 -2.097 -21.321 1.00 95.56 247 GLY A CA 1
ATOM 1972 C C . GLY A 1 247 ? 15.673 -2.760 -21.285 1.00 95.56 247 GLY A C 1
ATOM 1973 O O . GLY A 1 247 ? 15.884 -3.754 -20.588 1.00 95.56 247 GLY A O 1
ATOM 1974 N N . SER A 1 248 ? 16.631 -2.192 -22.012 1.00 95.75 248 SER A N 1
ATOM 1975 C CA . SER A 1 248 ? 18.013 -2.674 -22.076 1.00 95.75 248 SER A CA 1
ATOM 1976 C C . SER A 1 248 ? 18.879 -2.331 -20.859 1.00 95.75 248 SER A C 1
ATOM 1978 O O . SER A 1 248 ? 20.052 -2.692 -20.825 1.00 95.75 248 SER A O 1
ATOM 1980 N N . GLU A 1 249 ? 18.342 -1.604 -19.884 1.00 94.25 249 GLU A N 1
ATOM 1981 C CA . GLU A 1 249 ? 19.079 -1.162 -18.698 1.00 94.25 249 GLU A CA 1
ATOM 1982 C C . GLU A 1 249 ? 19.224 -2.269 -17.644 1.00 94.25 249 GLU A C 1
ATOM 1984 O O . GLU A 1 249 ? 18.537 -3.293 -17.661 1.00 94.25 249 GLU A O 1
ATOM 1989 N N . ALA A 1 250 ? 20.174 -2.091 -16.724 1.00 88.94 250 ALA A N 1
ATOM 1990 C CA . ALA A 1 250 ? 20.502 -3.094 -15.706 1.00 88.94 250 ALA A CA 1
ATOM 1991 C C . ALA A 1 250 ? 19.355 -3.336 -14.707 1.00 88.94 250 ALA A C 1
ATOM 1993 O O . ALA A 1 250 ? 19.219 -4.430 -14.158 1.00 88.94 250 ALA A O 1
ATOM 1994 N N . ASN A 1 251 ? 18.542 -2.312 -14.464 1.00 90.81 251 ASN A N 1
ATOM 1995 C CA . ASN A 1 251 ? 17.376 -2.357 -13.598 1.00 90.81 251 ASN A CA 1
ATOM 1996 C C . ASN A 1 251 ? 16.326 -1.342 -14.078 1.00 90.81 251 ASN A C 1
ATOM 1998 O O . ASN A 1 251 ? 16.540 -0.617 -15.046 1.00 90.81 251 ASN A O 1
ATOM 2002 N N . TYR A 1 252 ? 15.192 -1.319 -13.385 1.00 92.62 252 TYR A N 1
ATOM 2003 C CA . TYR A 1 252 ? 14.046 -0.464 -13.687 1.00 92.62 252 TYR A CA 1
ATOM 2004 C C . TYR A 1 252 ? 13.862 0.612 -12.608 1.00 92.62 252 TYR A C 1
ATOM 2006 O O . TYR A 1 252 ? 12.741 0.960 -12.261 1.00 92.62 252 TYR A O 1
ATOM 2014 N N . SER A 1 253 ? 14.943 1.112 -12.006 1.00 91.31 253 SER A N 1
ATOM 2015 C CA . SER A 1 253 ? 14.863 2.347 -11.216 1.00 91.31 253 SER A CA 1
ATOM 2016 C C . SER A 1 253 ? 14.598 3.533 -12.142 1.00 91.31 253 SER A C 1
ATOM 2018 O O . SER A 1 253 ? 15.014 3.500 -13.302 1.00 91.31 253 SER A O 1
ATOM 2020 N N . ILE A 1 254 ? 13.966 4.594 -11.639 1.00 91.00 254 ILE A N 1
ATOM 2021 C CA . ILE A 1 254 ? 13.700 5.797 -12.441 1.00 91.00 254 ILE A CA 1
ATOM 2022 C C . ILE A 1 254 ? 14.985 6.349 -13.082 1.00 91.00 254 ILE A C 1
ATOM 2024 O O . ILE A 1 254 ? 15.007 6.635 -14.273 1.00 91.00 254 ILE A O 1
ATOM 2028 N N . LYS A 1 255 ? 16.102 6.319 -12.342 1.00 89.00 255 LYS A N 1
ATOM 2029 C CA . LYS A 1 255 ? 17.449 6.715 -12.797 1.00 89.00 255 LYS A CA 1
ATOM 2030 C C . LYS A 1 255 ? 17.965 5.900 -13.972 1.00 89.00 255 LYS A C 1
ATOM 2032 O O . LYS A 1 255 ? 18.610 6.432 -14.863 1.00 89.00 255 LYS A O 1
ATOM 2037 N N . SER A 1 256 ? 17.714 4.595 -13.976 1.00 91.62 256 SER A N 1
ATOM 2038 C CA . SER A 1 256 ? 18.043 3.775 -15.141 1.00 91.62 256 SER A CA 1
ATOM 2039 C C . SER A 1 256 ? 17.151 4.134 -16.326 1.00 91.62 256 SER A C 1
ATOM 2041 O O . SER A 1 256 ? 17.615 4.132 -17.461 1.00 91.62 256 SER A O 1
ATOM 2043 N N . MET A 1 257 ? 15.892 4.501 -16.083 1.00 94.94 257 MET A N 1
ATOM 2044 C CA . MET A 1 257 ? 14.959 4.854 -17.152 1.00 94.94 257 MET A CA 1
ATOM 2045 C C . MET A 1 257 ? 15.254 6.201 -17.817 1.00 94.94 257 MET A C 1
ATOM 2047 O O . MET A 1 257 ? 14.946 6.355 -18.995 1.00 94.94 257 MET A O 1
ATOM 2051 N N . GLU A 1 258 ? 15.951 7.110 -17.139 1.00 94.25 258 GLU A N 1
ATOM 2052 C CA . GLU A 1 258 ? 16.435 8.390 -17.690 1.00 94.25 258 GLU A CA 1
ATOM 2053 C C . GLU A 1 258 ? 17.239 8.264 -18.980 1.00 94.25 258 GLU A C 1
ATOM 2055 O O . GLU A 1 258 ? 17.197 9.155 -19.832 1.00 94.25 258 GLU A O 1
ATOM 2060 N N . ALA A 1 259 ? 17.910 7.126 -19.173 1.00 93.00 259 ALA A N 1
ATOM 2061 C CA . ALA A 1 259 ? 18.636 6.834 -20.399 1.00 93.00 259 ALA A CA 1
ATOM 2062 C C . ALA A 1 259 ? 17.737 6.900 -21.651 1.00 93.00 259 ALA A C 1
ATOM 2064 O O . ALA A 1 259 ? 18.215 7.245 -22.729 1.00 93.00 259 ALA A O 1
ATOM 2065 N N . PHE A 1 260 ? 16.441 6.604 -21.527 1.00 93.88 260 PHE A N 1
ATOM 2066 C CA . PHE A 1 260 ? 15.520 6.507 -22.662 1.00 93.88 260 PHE A CA 1
ATOM 2067 C C . PHE A 1 260 ? 14.902 7.833 -23.101 1.00 93.88 260 PHE A C 1
ATOM 2069 O O . PHE A 1 260 ? 14.516 7.961 -24.263 1.00 93.88 260 PHE A O 1
ATOM 2076 N N . TYR A 1 261 ? 14.832 8.814 -22.204 1.00 92.81 261 TYR A N 1
ATOM 2077 C CA . TYR A 1 261 ? 14.325 10.159 -22.494 1.00 92.81 261 TYR A CA 1
ATOM 2078 C C . TYR A 1 261 ? 15.423 11.229 -22.450 1.00 92.81 261 TYR A C 1
ATOM 2080 O O . TYR A 1 261 ? 15.146 12.423 -22.483 1.00 92.81 261 TYR A O 1
ATOM 2088 N N . GLY A 1 262 ? 16.690 10.800 -22.470 1.00 83.31 262 GLY A N 1
ATOM 2089 C CA . GLY A 1 262 ? 17.833 11.663 -22.760 1.00 83.31 262 GLY A CA 1
ATOM 2090 C C . GLY A 1 262 ? 18.214 12.624 -21.635 1.00 83.31 262 GLY A C 1
ATOM 2091 O O . GLY A 1 262 ? 18.961 13.575 -21.886 1.00 83.31 262 GLY A O 1
ATOM 2092 N N . ARG A 1 263 ? 17.742 12.383 -20.406 1.00 85.62 263 ARG A N 1
ATOM 2093 C CA . ARG A 1 263 ? 18.103 13.203 -19.249 1.00 85.62 263 ARG A CA 1
ATOM 2094 C C . ARG A 1 263 ? 19.580 12.997 -18.913 1.00 85.62 263 ARG A C 1
ATOM 2096 O O . ARG A 1 263 ? 20.060 11.873 -18.775 1.00 85.62 263 ARG A O 1
ATOM 2103 N N . LYS A 1 264 ? 20.317 14.098 -18.768 1.00 75.56 264 LYS A N 1
ATOM 2104 C CA . LYS A 1 264 ? 21.701 14.105 -18.277 1.00 75.56 264 LYS A CA 1
ATOM 2105 C C . LYS A 1 264 ? 21.689 14.686 -16.869 1.00 75.56 264 LYS A C 1
ATOM 2107 O O . LYS A 1 264 ? 21.324 15.844 -16.703 1.00 75.56 264 LYS A O 1
ATOM 2112 N N . ARG A 1 265 ? 22.040 13.888 -15.858 1.00 66.69 265 ARG A N 1
ATOM 2113 C CA . ARG A 1 265 ? 22.229 14.395 -14.491 1.00 66.69 265 ARG A CA 1
ATOM 2114 C C . ARG A 1 265 ? 23.616 15.035 -14.388 1.00 66.69 265 ARG A C 1
ATOM 2116 O O . ARG A 1 265 ? 24.610 14.373 -14.679 1.00 66.69 265 ARG A O 1
ATOM 2123 N N . ASP A 1 266 ? 23.678 16.288 -13.954 1.00 52.44 266 ASP A N 1
ATOM 2124 C CA . ASP A 1 266 ? 24.926 16.910 -13.511 1.00 52.44 266 ASP A CA 1
ATOM 2125 C C . ASP A 1 266 ? 25.156 16.533 -12.034 1.00 52.44 266 ASP A C 1
ATOM 2127 O O . ASP A 1 266 ? 24.382 16.932 -11.167 1.00 52.44 266 ASP A O 1
ATOM 2131 N N . GLY A 1 267 ? 26.187 15.729 -11.738 1.00 54.09 267 GLY A N 1
ATOM 2132 C CA . GLY A 1 267 ? 26.599 15.378 -10.365 1.00 54.09 267 GLY A CA 1
ATOM 2133 C C . GLY A 1 267 ? 26.684 13.875 -10.054 1.00 54.09 267 GLY A C 1
ATOM 2134 O O . GLY A 1 267 ? 26.162 13.033 -10.785 1.00 54.09 267 GLY A O 1
ATOM 2135 N N . GLU A 1 268 ? 27.377 13.524 -8.962 1.00 48.66 268 GLU A N 1
ATOM 2136 C CA . GLU A 1 268 ? 27.451 12.141 -8.470 1.00 48.66 268 GLU A CA 1
ATOM 2137 C C . GLU A 1 268 ? 26.068 11.636 -8.031 1.00 48.66 268 GLU A C 1
ATOM 2139 O O . GLU A 1 268 ? 25.310 12.319 -7.342 1.00 48.66 268 GLU A O 1
ATOM 2144 N N . VAL A 1 269 ? 25.739 10.405 -8.427 1.00 49.41 269 VAL A N 1
ATOM 2145 C CA . VAL A 1 269 ? 24.449 9.769 -8.148 1.00 49.41 269 VAL A CA 1
ATOM 2146 C C . VAL A 1 269 ? 24.311 9.496 -6.647 1.00 49.41 269 VAL A C 1
ATOM 2148 O O . VAL A 1 269 ? 24.777 8.471 -6.148 1.00 49.41 269 VAL A O 1
ATOM 2151 N N . LYS A 1 270 ? 23.613 10.369 -5.915 1.00 54.50 270 LYS A N 1
ATOM 2152 C CA . LYS A 1 270 ? 23.121 10.037 -4.570 1.00 54.50 270 LYS A CA 1
ATOM 2153 C C . LYS A 1 270 ? 22.035 8.966 -4.709 1.00 54.50 270 LYS A C 1
ATOM 2155 O O . LYS A 1 270 ? 21.141 9.092 -5.541 1.00 54.50 270 LYS A O 1
ATOM 2160 N N . THR A 1 271 ? 22.152 7.853 -3.989 1.00 56.69 271 THR A N 1
ATOM 2161 C CA . THR A 1 271 ? 21.131 6.783 -3.940 1.00 56.69 271 THR A CA 1
ATOM 2162 C C . THR A 1 271 ? 20.067 7.118 -2.887 1.00 56.69 271 THR A C 1
ATOM 2164 O O . THR A 1 271 ? 20.299 8.015 -2.087 1.00 56.69 271 THR A O 1
ATOM 2167 N N . ALA A 1 272 ? 18.944 6.389 -2.828 1.00 52.28 272 ALA A N 1
ATOM 2168 C CA . ALA A 1 272 ? 17.954 6.553 -1.748 1.00 52.28 272 ALA A CA 1
ATOM 2169 C C . ALA A 1 272 ? 18.566 6.331 -0.344 1.00 52.28 272 ALA A C 1
ATOM 2171 O O . ALA A 1 272 ? 18.225 7.004 0.615 1.00 52.28 272 ALA A O 1
ATOM 2172 N N . GLY A 1 273 ? 19.569 5.450 -0.214 1.00 59.53 273 GLY A N 1
ATOM 2173 C CA . GLY A 1 273 ? 20.345 5.343 1.032 1.00 59.53 273 GLY A CA 1
ATOM 2174 C C . GLY A 1 273 ? 21.207 6.581 1.322 1.00 59.53 273 GLY A C 1
ATOM 2175 O O . GLY A 1 273 ? 21.572 6.831 2.465 1.00 59.53 273 GLY A O 1
ATOM 2176 N N . GLY A 1 274 ? 21.523 7.365 0.291 1.00 75.06 274 GLY A N 1
ATOM 2177 C CA . GLY A 1 274 ? 22.242 8.628 0.394 1.00 75.06 274 GLY A CA 1
ATOM 2178 C C . GLY A 1 274 ? 21.396 9.773 0.951 1.00 75.06 274 GLY A C 1
ATOM 2179 O O . GLY A 1 274 ? 21.960 10.591 1.673 1.00 75.06 274 GLY A O 1
ATOM 2180 N N . SER A 1 275 ? 20.081 9.824 0.682 1.00 81.31 275 SER A N 1
ATOM 2181 C CA . SER A 1 275 ? 19.194 10.844 1.272 1.00 81.31 275 SER A CA 1
ATOM 2182 C C . SER A 1 275 ? 19.019 10.615 2.774 1.00 81.31 275 SER A C 1
ATOM 2184 O O . SER A 1 275 ? 19.191 11.550 3.547 1.00 81.31 275 SER A O 1
ATOM 2186 N N . VAL A 1 276 ? 18.843 9.362 3.214 1.00 88.25 276 VAL A N 1
ATOM 2187 C CA . VAL A 1 276 ? 18.790 8.993 4.646 1.00 88.25 276 VAL A CA 1
ATOM 2188 C C . VAL A 1 276 ? 20.061 9.406 5.394 1.00 88.25 276 VAL A C 1
ATOM 2190 O O . VAL A 1 276 ? 19.990 10.045 6.440 1.00 88.25 276 VAL A O 1
ATOM 2193 N N . VAL A 1 277 ? 21.240 9.074 4.854 1.00 90.69 277 VAL A N 1
ATOM 2194 C CA . VAL A 1 277 ? 22.526 9.439 5.477 1.00 90.69 277 VAL A CA 1
ATOM 2195 C C . VAL A 1 277 ? 22.725 10.955 5.497 1.00 90.69 277 VAL A C 1
ATOM 2197 O O . VAL A 1 277 ? 23.238 11.494 6.477 1.00 90.69 277 VAL A O 1
ATOM 2200 N N . ALA A 1 278 ? 22.323 11.652 4.431 1.00 90.75 278 ALA A N 1
ATOM 2201 C CA . ALA A 1 278 ? 22.356 13.107 4.389 1.00 90.75 278 ALA A CA 1
ATOM 2202 C C . ALA A 1 278 ? 21.431 13.707 5.458 1.00 90.75 278 ALA A C 1
ATOM 2204 O O . ALA A 1 278 ? 21.867 14.562 6.223 1.00 90.75 278 ALA A O 1
ATOM 2205 N N . TYR A 1 279 ? 20.202 13.211 5.580 1.00 94.19 279 TYR A N 1
ATOM 2206 C CA . TYR A 1 279 ? 19.236 13.697 6.558 1.00 94.19 279 TYR A CA 1
ATOM 2207 C C . TYR A 1 279 ? 19.709 13.489 8.001 1.00 94.19 279 TYR A C 1
ATOM 2209 O O . TYR A 1 279 ? 19.682 14.426 8.797 1.00 94.19 279 TYR A O 1
ATOM 2217 N N . GLU A 1 280 ? 20.235 12.309 8.335 1.00 93.75 280 GLU A N 1
ATOM 2218 C CA . GLU A 1 280 ? 20.811 12.054 9.663 1.00 93.75 280 GLU A CA 1
ATOM 2219 C C . GLU A 1 280 ? 22.001 12.980 9.951 1.00 93.75 280 GLU A C 1
ATOM 2221 O O . GLU A 1 280 ? 22.092 13.556 11.035 1.00 93.75 280 GLU A O 1
ATOM 2226 N N . ARG A 1 281 ? 22.859 13.239 8.954 1.00 93.31 281 ARG A N 1
ATOM 2227 C CA . ARG A 1 281 ? 23.931 14.235 9.086 1.00 93.31 281 ARG A CA 1
ATOM 2228 C C . ARG A 1 281 ? 23.375 15.633 9.356 1.00 93.31 281 ARG A C 1
ATOM 2230 O O . ARG A 1 281 ? 23.915 16.326 10.211 1.00 93.31 281 ARG A O 1
ATOM 2237 N N . TRP A 1 282 ? 22.311 16.053 8.671 1.00 95.81 282 TRP A N 1
ATOM 2238 C CA . TRP A 1 282 ? 21.655 17.332 8.954 1.00 95.81 282 TRP A CA 1
ATOM 2239 C C . TRP A 1 282 ? 21.115 17.393 10.386 1.00 95.81 282 TRP A C 1
ATOM 2241 O O . TRP A 1 282 ? 21.284 18.411 11.050 1.00 95.81 282 TRP A O 1
ATOM 2251 N N . ARG A 1 283 ? 20.532 16.311 10.910 1.00 94.06 283 ARG A N 1
ATOM 2252 C CA . ARG A 1 283 ? 20.047 16.280 12.300 1.00 94.06 283 ARG A CA 1
ATOM 2253 C C . ARG A 1 283 ? 21.168 16.449 13.325 1.00 94.06 283 ARG A C 1
ATOM 2255 O O . ARG A 1 283 ? 20.927 16.995 14.399 1.00 94.06 283 ARG A O 1
ATOM 2262 N N . GLU A 1 284 ? 22.379 16.002 12.999 1.00 94.31 284 GLU A N 1
ATOM 2263 C CA . GLU A 1 284 ? 23.568 16.196 13.833 1.00 94.31 284 GLU A CA 1
ATOM 2264 C C . GLU A 1 284 ? 24.182 17.597 13.685 1.00 94.31 284 GLU A C 1
ATOM 2266 O O . GLU A 1 284 ? 24.628 18.179 14.675 1.00 94.31 284 GLU A O 1
ATOM 2271 N N . THR A 1 285 ? 24.241 18.140 12.463 1.00 96.19 285 THR A N 1
ATOM 2272 C CA . THR A 1 285 ? 24.995 19.371 12.164 1.00 96.19 285 THR A CA 1
ATOM 2273 C C . THR A 1 285 ? 24.148 20.640 12.109 1.00 96.19 285 THR A C 1
ATOM 2275 O O . THR A 1 285 ? 24.679 21.725 12.338 1.00 96.19 285 THR A O 1
ATOM 2278 N N . GLY A 1 286 ? 22.862 20.530 11.777 1.00 94.81 286 GLY A N 1
ATOM 2279 C CA . GLY A 1 286 ? 21.966 21.648 11.472 1.00 94.81 286 GLY A CA 1
ATOM 2280 C C . GLY A 1 286 ? 22.302 22.397 10.175 1.00 94.81 286 GLY A C 1
ATOM 2281 O O . GLY A 1 286 ? 21.871 23.534 10.005 1.00 94.81 286 GLY A O 1
ATOM 2282 N N . ASP A 1 287 ? 23.101 21.808 9.280 1.00 94.81 287 ASP A N 1
ATOM 2283 C CA . ASP A 1 287 ? 23.576 22.470 8.058 1.00 94.81 287 ASP A CA 1
ATOM 2284 C C . ASP A 1 287 ? 22.488 22.535 6.974 1.00 94.81 287 ASP A C 1
ATOM 2286 O O . ASP A 1 287 ? 22.176 21.529 6.334 1.00 94.81 287 ASP A O 1
ATOM 2290 N N . GLN A 1 288 ? 21.928 23.728 6.753 1.00 95.19 288 GLN A N 1
ATOM 2291 C CA . GLN A 1 288 ? 20.829 23.962 5.810 1.00 95.19 288 GLN A CA 1
ATOM 2292 C C . GLN A 1 288 ? 21.155 23.526 4.375 1.00 95.19 288 GLN A C 1
ATOM 2294 O O . GLN A 1 288 ? 20.261 23.045 3.684 1.00 95.19 288 GLN A O 1
ATOM 2299 N N . GLN A 1 289 ? 22.424 23.589 3.953 1.00 93.81 289 GLN A N 1
ATOM 2300 C CA . GLN A 1 289 ? 22.823 23.161 2.610 1.00 93.81 289 GLN A CA 1
ATOM 2301 C C . GLN A 1 289 ? 22.450 21.691 2.351 1.00 93.81 289 GLN A C 1
ATOM 2303 O O . GLN A 1 289 ? 22.139 21.308 1.228 1.00 93.81 289 GLN A O 1
ATOM 2308 N N . ILE A 1 290 ? 22.445 20.859 3.395 1.00 93.12 290 ILE A N 1
ATOM 2309 C CA . ILE A 1 290 ? 22.066 19.452 3.279 1.00 93.12 290 ILE A CA 1
ATOM 2310 C C . ILE A 1 290 ? 20.573 19.306 2.959 1.00 93.12 290 ILE A C 1
ATOM 2312 O O . ILE A 1 290 ? 20.226 18.477 2.121 1.00 93.12 290 ILE A O 1
ATOM 2316 N N . LEU A 1 291 ? 19.699 20.094 3.598 1.00 95.31 291 LEU A N 1
ATOM 2317 C CA . LEU A 1 291 ? 18.268 20.082 3.281 1.00 95.31 291 LEU A CA 1
ATOM 2318 C C . LEU A 1 291 ? 18.015 20.608 1.871 1.00 95.31 291 LEU A C 1
ATOM 2320 O O . LEU A 1 291 ? 17.238 19.997 1.146 1.00 95.31 291 LEU A O 1
ATOM 2324 N N . ASP A 1 292 ? 18.712 21.671 1.469 1.00 94.38 292 ASP A N 1
ATOM 2325 C CA . ASP A 1 292 ? 18.598 22.235 0.122 1.00 94.38 292 ASP A CA 1
ATOM 2326 C C . ASP A 1 292 ? 18.998 21.188 -0.942 1.00 94.38 292 ASP A C 1
ATOM 2328 O O . ASP A 1 292 ? 18.309 21.004 -1.943 1.00 94.38 292 ASP A O 1
ATOM 2332 N N . GLU A 1 293 ? 20.065 20.416 -0.692 1.00 93.00 293 GLU A N 1
ATOM 2333 C CA . GLU A 1 293 ? 20.494 19.313 -1.563 1.00 93.00 293 GLU A CA 1
ATOM 2334 C C . GLU A 1 293 ? 19.502 18.135 -1.597 1.00 93.00 293 GLU A C 1
ATOM 2336 O O . GLU A 1 293 ? 19.403 17.453 -2.621 1.00 93.00 293 GLU A O 1
ATOM 2341 N N . ILE A 1 294 ? 18.805 17.855 -0.490 1.00 94.38 294 ILE A N 1
ATOM 2342 C CA . ILE A 1 294 ? 17.745 16.835 -0.426 1.00 94.38 294 ILE A CA 1
ATOM 2343 C C . ILE A 1 294 ? 16.509 17.315 -1.196 1.00 94.38 294 ILE A C 1
ATOM 2345 O O . ILE A 1 294 ? 15.950 16.550 -1.981 1.00 94.38 294 ILE A O 1
ATOM 2349 N N . GLU A 1 295 ? 16.113 18.578 -1.021 1.00 95.94 295 GLU A N 1
ATOM 2350 C CA . GLU A 1 295 ? 14.987 19.183 -1.734 1.00 95.94 295 GLU A CA 1
ATOM 2351 C C . GLU A 1 295 ? 15.218 19.165 -3.246 1.00 95.94 295 GLU A C 1
ATOM 2353 O O . GLU A 1 295 ? 14.358 18.721 -4.006 1.00 95.94 295 GLU A O 1
ATOM 2358 N N . ASP A 1 296 ? 16.410 19.571 -3.689 1.00 94.06 296 ASP A N 1
ATOM 2359 C CA . ASP A 1 296 ? 16.780 19.554 -5.103 1.00 94.06 296 ASP A CA 1
ATOM 2360 C C . ASP A 1 296 ? 16.795 18.141 -5.687 1.00 94.06 296 ASP A C 1
ATOM 2362 O O . ASP A 1 296 ? 16.382 17.939 -6.832 1.00 94.06 296 ASP A O 1
ATOM 2366 N N . TYR A 1 297 ? 17.251 17.158 -4.909 1.00 91.31 297 TYR A N 1
ATOM 2367 C CA . TYR A 1 297 ? 17.228 15.758 -5.314 1.00 91.31 297 TYR A CA 1
ATOM 2368 C C . TYR A 1 297 ? 15.788 15.261 -5.533 1.00 91.31 297 TYR A C 1
ATOM 2370 O O . TYR A 1 297 ? 15.479 14.725 -6.600 1.00 91.31 297 TYR A O 1
ATOM 2378 N N . ASN A 1 298 ? 14.900 15.503 -4.572 1.00 95.44 298 ASN A N 1
ATOM 2379 C CA . ASN A 1 298 ? 13.499 15.090 -4.631 1.00 95.44 298 ASN A CA 1
ATOM 2380 C C . ASN A 1 298 ? 12.721 15.838 -5.736 1.00 95.44 298 ASN A C 1
ATOM 2382 O O . ASN A 1 298 ? 11.958 15.237 -6.496 1.00 95.44 298 ASN A O 1
ATOM 2386 N N . ARG A 1 299 ? 13.005 17.132 -5.938 1.00 96.19 299 ARG A N 1
ATOM 2387 C CA . ARG A 1 299 ? 12.509 17.916 -7.080 1.00 96.19 299 ARG A CA 1
ATOM 2388 C C . ARG A 1 299 ? 12.926 17.303 -8.413 1.00 96.19 299 ARG A C 1
ATOM 2390 O O . ARG A 1 299 ? 12.111 17.192 -9.329 1.00 96.19 299 ARG A O 1
ATOM 2397 N N . VAL A 1 300 ? 14.193 16.911 -8.546 1.00 93.56 300 VAL A N 1
ATOM 2398 C CA . VAL A 1 300 ? 14.721 16.262 -9.753 1.00 93.56 300 VAL A CA 1
ATOM 2399 C C . VAL A 1 300 ? 13.994 14.949 -10.040 1.00 93.56 300 VAL A C 1
ATOM 2401 O O . VAL A 1 300 ? 13.650 14.721 -11.201 1.00 93.56 300 VAL A O 1
ATOM 2404 N N . ASP A 1 301 ? 13.720 14.131 -9.024 1.00 94.06 301 ASP A N 1
ATOM 2405 C CA . ASP A 1 301 ? 13.003 12.860 -9.177 1.00 94.06 301 ASP A CA 1
ATOM 2406 C C . ASP A 1 301 ? 11.513 13.080 -9.546 1.00 94.06 301 ASP A C 1
ATOM 2408 O O . ASP A 1 301 ? 10.996 12.395 -10.436 1.00 94.06 301 ASP A O 1
ATOM 2412 N N . CYS A 1 302 ? 10.851 14.118 -9.015 1.00 97.12 302 CYS A N 1
ATOM 2413 C CA . CYS A 1 302 ? 9.502 14.512 -9.453 1.00 97.12 302 CYS A CA 1
ATOM 2414 C C . CYS A 1 302 ? 9.463 14.927 -10.938 1.00 97.12 302 CYS A C 1
ATOM 2416 O O . CYS A 1 302 ? 8.612 14.455 -11.693 1.00 97.12 302 CYS A O 1
ATOM 2418 N N . ILE A 1 303 ? 10.415 15.755 -11.387 1.00 96.94 303 ILE A N 1
ATOM 2419 C CA . ILE A 1 303 ? 10.537 16.143 -12.807 1.00 96.94 303 ILE A CA 1
ATOM 2420 C C . ILE A 1 303 ? 10.828 14.908 -13.673 1.00 96.94 303 ILE A C 1
ATOM 2422 O O . ILE A 1 303 ? 10.294 14.766 -14.766 1.00 96.94 303 ILE A O 1
ATOM 2426 N N . SER A 1 304 ? 11.679 13.998 -13.193 1.00 96.25 304 SER A N 1
ATOM 2427 C CA . SER A 1 304 ? 12.018 12.752 -13.898 1.00 96.25 304 SER A CA 1
ATOM 2428 C C . SER A 1 304 ? 10.783 11.866 -14.096 1.00 96.25 304 SER A C 1
ATOM 2430 O O . SER A 1 304 ? 10.616 11.227 -15.134 1.00 96.25 304 SER A O 1
ATOM 2432 N N . THR A 1 305 ? 9.854 11.900 -13.139 1.00 97.75 305 THR A N 1
ATOM 2433 C CA . THR A 1 305 ? 8.564 11.204 -13.225 1.00 97.75 305 THR A CA 1
ATOM 2434 C C . THR A 1 305 ? 7.664 11.812 -14.311 1.00 97.75 305 THR A C 1
ATOM 2436 O O . THR A 1 305 ? 7.026 11.062 -15.053 1.00 97.75 305 THR A O 1
ATOM 2439 N N . GLU A 1 306 ? 7.652 13.140 -14.475 1.00 98.00 306 GLU A N 1
ATOM 2440 C CA . GLU A 1 306 ? 6.961 13.816 -15.589 1.00 98.00 306 GLU A CA 1
ATOM 2441 C C . GLU A 1 306 ? 7.561 13.459 -16.948 1.00 98.00 306 GLU A C 1
ATOM 2443 O O . GLU A 1 306 ? 6.845 13.010 -17.845 1.00 98.00 306 GLU A O 1
ATOM 2448 N N . GLU A 1 307 ? 8.879 13.581 -17.088 1.00 97.88 307 GLU A N 1
ATOM 2449 C CA . GLU A 1 307 ? 9.581 13.250 -18.331 1.00 97.88 307 GLU A CA 1
ATOM 2450 C C . GLU A 1 307 ? 9.371 11.782 -18.724 1.00 97.88 307 GLU A C 1
ATOM 2452 O O . GLU A 1 307 ? 9.153 11.466 -19.898 1.00 97.88 307 GLU A O 1
ATOM 2457 N N . LEU A 1 308 ? 9.370 10.875 -17.741 1.00 98.06 308 LEU A N 1
ATOM 2458 C CA . LEU A 1 308 ? 9.047 9.472 -17.962 1.00 98.06 308 LEU A CA 1
ATOM 2459 C C . LEU A 1 308 ? 7.603 9.297 -18.450 1.00 98.06 308 LEU A C 1
ATOM 2461 O O . LEU A 1 308 ? 7.378 8.524 -19.383 1.00 98.06 308 LEU A O 1
ATOM 2465 N N . ARG A 1 309 ? 6.626 9.984 -17.842 1.00 98.12 309 ARG A N 1
ATOM 2466 C CA . ARG A 1 309 ? 5.218 9.953 -18.276 1.00 98.12 309 ARG A CA 1
ATOM 2467 C C . ARG A 1 309 ? 5.105 10.389 -19.732 1.00 98.12 309 ARG A C 1
ATOM 2469 O O . ARG A 1 309 ? 4.480 9.686 -20.526 1.00 98.12 309 ARG A O 1
ATOM 2476 N N . ASP A 1 310 ? 5.730 11.504 -20.090 1.00 97.88 310 ASP A N 1
ATOM 2477 C CA . ASP A 1 310 ? 5.706 12.056 -21.447 1.00 97.88 310 ASP A CA 1
ATOM 2478 C C . ASP A 1 310 ? 6.358 11.107 -22.459 1.00 97.88 310 ASP A C 1
ATOM 2480 O O . ASP A 1 310 ? 5.810 10.851 -23.536 1.00 97.88 310 ASP A O 1
ATOM 2484 N N . TRP A 1 311 ? 7.492 10.509 -22.097 1.00 97.94 311 TRP A N 1
ATOM 2485 C CA . TRP A 1 311 ? 8.154 9.509 -22.928 1.00 97.94 311 TRP A CA 1
ATOM 2486 C C . TRP A 1 311 ? 7.296 8.255 -23.124 1.00 97.94 311 TRP A C 1
ATOM 2488 O O . TRP A 1 311 ? 7.142 7.790 -24.255 1.00 97.94 311 TRP A O 1
ATOM 2498 N N . LEU A 1 312 ? 6.682 7.736 -22.054 1.00 98.00 312 LEU A N 1
ATOM 2499 C CA . LEU A 1 312 ? 5.773 6.588 -22.116 1.00 98.00 312 LEU A CA 1
ATOM 2500 C C . LEU A 1 312 ? 4.581 6.866 -23.034 1.00 98.00 312 LEU A C 1
ATOM 2502 O O . LEU A 1 312 ? 4.212 6.005 -23.830 1.00 98.00 312 LEU A O 1
ATOM 2506 N N . VAL A 1 313 ? 4.008 8.069 -22.966 1.00 97.56 313 VAL A N 1
ATOM 2507 C CA . VAL A 1 313 ? 2.958 8.523 -23.889 1.00 97.56 313 VAL A CA 1
ATOM 2508 C C . VAL A 1 313 ? 3.461 8.518 -25.334 1.00 97.56 313 VAL A C 1
ATOM 2510 O O . VAL A 1 313 ? 2.751 8.042 -26.218 1.00 97.56 313 VAL A O 1
ATOM 2513 N N . GLY A 1 314 ? 4.692 8.976 -25.573 1.00 96.81 314 GLY A N 1
ATOM 2514 C CA . GLY A 1 314 ? 5.309 9.007 -26.900 1.00 96.81 314 GLY A CA 1
ATOM 2515 C C . GLY A 1 314 ? 5.553 7.628 -27.525 1.00 96.81 314 GLY A C 1
ATOM 2516 O O . GLY A 1 314 ? 5.479 7.494 -28.746 1.00 96.81 314 GLY A O 1
ATOM 2517 N N . ILE A 1 315 ? 5.815 6.598 -26.714 1.00 96.56 315 ILE A N 1
ATOM 2518 C CA . ILE A 1 315 ? 6.066 5.224 -27.193 1.00 96.56 315 ILE A CA 1
ATOM 2519 C C . ILE A 1 315 ? 4.838 4.307 -27.113 1.00 96.56 315 ILE A C 1
ATOM 2521 O O . ILE A 1 315 ? 4.890 3.157 -27.561 1.00 96.56 315 ILE A O 1
ATOM 2525 N N . ARG A 1 316 ? 3.739 4.785 -26.522 1.00 95.56 316 ARG A N 1
ATOM 2526 C CA . ARG A 1 316 ? 2.509 4.017 -26.340 1.00 95.56 316 ARG A CA 1
ATOM 2527 C C . ARG A 1 316 ? 1.927 3.600 -27.702 1.00 95.56 316 ARG A C 1
ATOM 2529 O O . ARG A 1 316 ? 1.743 4.451 -28.574 1.00 95.56 316 ARG A O 1
ATOM 2536 N N . PRO A 1 317 ? 1.555 2.319 -27.896 1.00 92.69 317 PRO A N 1
ATOM 2537 C CA . PRO A 1 317 ? 0.844 1.884 -29.097 1.00 92.69 317 PRO A CA 1
ATOM 2538 C C . PRO A 1 317 ? -0.471 2.640 -29.307 1.00 92.69 317 PRO A C 1
ATOM 2540 O O . PRO A 1 317 ? -1.145 3.021 -28.349 1.00 92.69 317 PRO A O 1
ATOM 2543 N N . THR A 1 318 ? -0.898 2.785 -30.561 1.00 91.38 318 THR A N 1
ATOM 2544 C CA . THR A 1 318 ? -2.208 3.369 -30.876 1.00 91.38 318 THR A CA 1
ATOM 2545 C C . THR A 1 318 ? -3.333 2.467 -30.360 1.00 91.38 318 THR A C 1
ATOM 2547 O O . THR A 1 318 ? -3.685 1.465 -30.978 1.00 91.38 318 THR A O 1
ATOM 2550 N N . ALA A 1 319 ? -3.903 2.840 -29.218 1.00 89.94 319 ALA A N 1
ATOM 2551 C CA . ALA A 1 319 ? -5.036 2.187 -28.574 1.00 89.94 319 ALA A CA 1
ATOM 2552 C C . ALA A 1 319 ? -5.891 3.236 -27.840 1.00 89.94 319 ALA A C 1
ATOM 2554 O O . ALA A 1 319 ? -5.362 4.294 -27.480 1.00 89.94 319 ALA A O 1
ATOM 2555 N N . PRO A 1 320 ? -7.184 2.975 -27.574 1.00 92.19 320 PRO A N 1
ATOM 2556 C CA . PRO A 1 320 ? -8.004 3.857 -26.743 1.00 92.19 320 PRO A CA 1
ATOM 2557 C C . PRO A 1 320 ? -7.356 4.096 -25.379 1.00 92.19 320 PRO A C 1
ATOM 2559 O O . PRO A 1 320 ? -6.734 3.186 -24.828 1.00 92.19 320 PRO A O 1
ATOM 2562 N N . TRP A 1 321 ? -7.473 5.305 -24.841 1.00 93.56 321 TRP A N 1
ATOM 2563 C CA . TRP A 1 321 ? -7.006 5.598 -23.488 1.00 93.56 321 TRP A CA 1
ATOM 2564 C C . TRP A 1 321 ? -7.847 4.849 -22.447 1.00 93.56 321 TRP A C 1
ATOM 2566 O O . TRP A 1 321 ? -9.068 4.752 -22.610 1.00 93.56 321 TRP A O 1
ATOM 2576 N N . PRO A 1 322 ? -7.227 4.307 -21.385 1.00 89.75 322 PRO A N 1
ATOM 2577 C CA . PRO A 1 322 ? -7.970 3.639 -20.332 1.00 89.75 322 PRO A CA 1
ATOM 2578 C C . PRO A 1 322 ? -8.763 4.658 -19.508 1.00 89.75 322 PRO A C 1
ATOM 2580 O O . PRO A 1 322 ? -8.268 5.731 -19.160 1.00 89.75 322 PRO A O 1
ATOM 2583 N N . VAL A 1 323 ? -9.991 4.293 -19.143 1.00 85.56 323 VAL A N 1
ATOM 2584 C CA . VAL A 1 323 ? -10.778 5.028 -18.147 1.00 85.56 323 VAL A CA 1
ATOM 2585 C C . VAL A 1 323 ? -10.527 4.379 -16.794 1.00 85.56 323 VAL A C 1
ATOM 2587 O O . VAL A 1 323 ? -10.915 3.236 -16.557 1.00 85.56 323 VAL A O 1
ATOM 2590 N N . LEU A 1 324 ? -9.823 5.097 -15.920 1.00 81.94 324 LEU A N 1
ATOM 2591 C CA . LEU A 1 324 ? -9.407 4.577 -14.623 1.00 81.94 324 LEU A CA 1
ATOM 2592 C C . LEU A 1 324 ? -10.378 4.994 -13.519 1.00 81.94 324 LEU A C 1
ATOM 2594 O O . LEU A 1 324 ? -10.559 6.190 -13.275 1.00 81.94 324 LEU A O 1
ATOM 2598 N N . GLY A 1 325 ? -10.914 3.980 -12.833 1.00 76.56 325 GLY A N 1
ATOM 2599 C CA . GLY A 1 325 ? -11.749 4.124 -11.642 1.00 76.56 325 GLY A CA 1
ATOM 2600 C C . GLY A 1 325 ? -13.179 4.583 -11.929 1.00 76.56 325 GLY A C 1
ATOM 2601 O O . GLY A 1 325 ? -13.520 5.003 -13.031 1.00 76.56 325 GLY A O 1
ATOM 2602 N N . GLN A 1 326 ? -14.025 4.482 -10.907 1.00 77.38 326 GLN A N 1
ATOM 2603 C CA . GLN A 1 326 ? -15.362 5.077 -10.881 1.00 77.38 326 GLN A CA 1
ATOM 2604 C C . GLN A 1 326 ? -15.394 6.152 -9.797 1.00 77.38 326 GLN A C 1
ATOM 2606 O O . GLN A 1 326 ? -14.639 6.050 -8.829 1.00 77.38 326 GLN A O 1
ATOM 2611 N N . ASP A 1 327 ? -16.270 7.147 -9.955 1.00 82.19 327 ASP A N 1
ATOM 2612 C CA . ASP A 1 327 ? -16.471 8.200 -8.956 1.00 82.19 327 ASP A CA 1
ATOM 2613 C C . ASP A 1 327 ? -16.778 7.592 -7.580 1.00 82.19 327 ASP A C 1
ATOM 2615 O O . ASP A 1 327 ? -17.720 6.809 -7.415 1.00 82.19 327 ASP A O 1
ATOM 2619 N N . ALA A 1 328 ? -15.952 7.942 -6.595 1.00 82.50 328 ALA A N 1
ATOM 2620 C CA . ALA A 1 328 ? -16.075 7.479 -5.222 1.00 82.50 328 ALA A CA 1
ATOM 2621 C C . ALA A 1 328 ? -16.353 8.629 -4.241 1.00 82.50 328 ALA A C 1
ATOM 2623 O O . ALA A 1 328 ? -16.392 8.388 -3.031 1.00 82.50 328 ALA A O 1
ATOM 2624 N N . GLY A 1 329 ? -16.625 9.842 -4.739 1.00 81.56 329 GLY A N 1
ATOM 2625 C CA . GLY A 1 329 ? -17.031 11.005 -3.945 1.00 81.56 329 GLY A CA 1
ATOM 2626 C C . GLY A 1 329 ? -18.198 10.735 -2.984 1.00 81.56 329 GLY A C 1
ATOM 2627 O O . GLY A 1 329 ? -18.098 11.092 -1.810 1.00 81.56 329 GLY A O 1
ATOM 2628 N N . PRO A 1 330 ? -19.272 10.026 -3.390 1.00 85.31 330 PRO A N 1
ATOM 2629 C CA . PRO A 1 330 ? -20.362 9.691 -2.474 1.00 85.31 330 PRO A CA 1
ATOM 2630 C C . PRO A 1 330 ? -19.921 8.829 -1.287 1.00 85.31 330 PRO A C 1
ATOM 2632 O O . PRO A 1 330 ? -20.439 8.996 -0.183 1.00 85.31 330 PRO A O 1
ATOM 2635 N N . LYS A 1 331 ? -18.960 7.913 -1.492 1.00 81.81 331 LYS A N 1
ATOM 2636 C CA . LYS A 1 331 ? -18.452 7.083 -0.397 1.00 81.81 331 LYS A CA 1
ATOM 2637 C C . LYS A 1 331 ? -17.542 7.882 0.530 1.00 81.81 331 LYS A C 1
ATOM 2639 O O . LYS A 1 331 ? -17.652 7.719 1.739 1.00 81.81 331 LYS A O 1
ATOM 2644 N N . GLU A 1 332 ? -16.676 8.736 -0.015 1.00 86.44 332 GLU A N 1
ATOM 2645 C CA . GLU A 1 332 ? -15.894 9.673 0.801 1.00 86.44 332 GLU A CA 1
ATOM 2646 C C . GLU A 1 332 ? -16.818 10.462 1.729 1.00 86.44 332 GLU A C 1
ATOM 2648 O O . GLU A 1 332 ? -16.646 10.419 2.942 1.00 86.44 332 GLU A O 1
ATOM 2653 N N . ALA A 1 333 ? -17.854 11.090 1.165 1.00 83.12 333 ALA A N 1
ATOM 2654 C CA . ALA A 1 333 ? -18.799 11.902 1.918 1.00 83.12 333 ALA A CA 1
ATOM 2655 C C . ALA A 1 333 ? -19.520 11.104 3.018 1.00 83.12 333 ALA A C 1
ATOM 2657 O O . ALA A 1 333 ? -19.688 11.608 4.125 1.00 83.12 333 ALA A O 1
ATOM 2658 N N . GLU A 1 334 ? -19.927 9.860 2.746 1.00 84.25 334 GLU A N 1
ATOM 2659 C CA . GLU A 1 334 ? -20.522 8.964 3.749 1.00 84.25 334 GLU A CA 1
ATOM 2660 C C . GLU A 1 334 ? -19.540 8.654 4.891 1.00 84.25 334 GLU A C 1
ATOM 2662 O O . GLU A 1 334 ? -19.899 8.702 6.068 1.00 84.25 334 GLU A O 1
ATOM 2667 N N . GLU A 1 335 ? -18.295 8.330 4.548 1.00 83.62 335 GLU A N 1
ATOM 2668 C CA . GLU A 1 335 ? -17.266 7.917 5.496 1.00 83.62 335 GLU A CA 1
ATOM 2669 C C . GLU A 1 335 ? -16.733 9.076 6.351 1.00 83.62 335 GLU A C 1
ATOM 2671 O O . GLU A 1 335 ? -16.501 8.891 7.553 1.00 83.62 335 GLU A O 1
ATOM 2676 N N . ASP A 1 336 ? -16.580 10.258 5.758 1.00 84.62 336 ASP A N 1
ATOM 2677 C CA . ASP A 1 336 ? -16.243 11.493 6.463 1.00 84.62 336 ASP A CA 1
ATOM 2678 C C . ASP A 1 336 ? -17.402 11.946 7.349 1.00 84.62 336 ASP A C 1
ATOM 2680 O O . ASP A 1 336 ? -17.177 12.271 8.513 1.00 84.62 336 ASP A O 1
ATOM 2684 N N . ALA A 1 337 ? -18.648 11.887 6.864 1.00 86.31 337 ALA A N 1
ATOM 2685 C CA . ALA A 1 337 ? -19.816 12.236 7.668 1.00 86.31 337 ALA A CA 1
ATOM 2686 C C . ALA A 1 337 ? -19.979 11.320 8.892 1.00 86.31 337 ALA A C 1
ATOM 2688 O O . ALA A 1 337 ? -20.282 11.818 9.974 1.00 86.31 337 ALA A O 1
ATOM 2689 N N . ASP A 1 338 ? -19.754 10.006 8.766 1.00 86.06 338 ASP A N 1
ATOM 2690 C CA . ASP A 1 338 ? -19.783 9.091 9.920 1.00 86.06 338 ASP A CA 1
ATOM 2691 C C . ASP A 1 338 ? -18.668 9.404 10.931 1.00 86.06 338 ASP A C 1
ATOM 2693 O O . ASP A 1 338 ? -18.897 9.418 12.146 1.00 86.06 338 ASP A O 1
ATOM 2697 N N . THR A 1 339 ? -17.462 9.688 10.437 1.00 86.88 339 THR A N 1
ATOM 2698 C CA . THR A 1 339 ? -16.313 10.025 11.288 1.00 86.88 339 THR A CA 1
ATOM 2699 C C . THR A 1 339 ? -16.540 11.351 12.013 1.00 86.88 339 THR A C 1
ATOM 2701 O O . THR A 1 339 ? -16.305 11.445 13.220 1.00 86.88 339 THR A O 1
ATOM 2704 N N . GLU A 1 340 ? -17.046 12.363 11.310 1.00 87.44 340 GLU A N 1
ATOM 2705 C CA . GLU A 1 340 ? -17.347 13.677 11.869 1.00 87.44 340 GLU A CA 1
ATOM 2706 C C . GLU A 1 340 ? -18.536 13.628 12.831 1.00 87.44 340 GLU A C 1
ATOM 2708 O O . GLU A 1 340 ? -18.481 14.216 13.909 1.00 87.44 340 GLU A O 1
ATOM 2713 N N . ALA A 1 341 ? -19.576 12.846 12.530 1.00 90.06 341 ALA A N 1
ATOM 2714 C CA . ALA A 1 341 ? -20.686 12.621 13.454 1.00 90.06 341 ALA A CA 1
ATOM 2715 C C . ALA A 1 341 ? -20.204 12.003 14.776 1.00 90.06 341 ALA A C 1
ATOM 2717 O O . ALA A 1 341 ? -20.637 12.426 15.853 1.00 90.06 341 ALA A O 1
ATOM 2718 N N . LEU A 1 342 ? -19.271 11.045 14.718 1.00 91.56 342 LEU A N 1
ATOM 2719 C CA . LEU A 1 342 ? -18.648 10.471 15.909 1.00 91.56 342 LEU A CA 1
ATOM 2720 C C . LEU A 1 342 ? -17.834 11.518 16.686 1.00 91.56 342 LEU A C 1
ATOM 2722 O O . LEU A 1 342 ? -17.979 11.614 17.907 1.00 91.56 342 LEU A O 1
ATOM 2726 N N . ARG A 1 343 ? -17.010 12.324 16.001 1.00 90.38 343 ARG A N 1
ATOM 2727 C CA . ARG A 1 343 ? -16.235 13.411 16.631 1.00 90.38 343 ARG A CA 1
ATOM 2728 C C . ARG A 1 343 ? -17.146 14.432 17.302 1.00 90.38 343 ARG A C 1
ATOM 2730 O O . ARG A 1 343 ? -16.937 14.749 18.471 1.00 90.38 343 ARG A O 1
ATOM 2737 N N . SER A 1 344 ? -18.178 14.887 16.603 1.00 92.31 344 SER A N 1
ATOM 2738 C CA . SER A 1 344 ? -19.168 15.844 17.096 1.00 92.31 344 SER A CA 1
ATOM 2739 C C . SER A 1 344 ? -19.933 15.311 18.314 1.00 92.31 344 SER A C 1
ATOM 2741 O O . SER A 1 344 ? -20.070 16.014 19.318 1.00 92.31 344 SER A O 1
ATOM 2743 N N . MET A 1 345 ? -20.365 14.045 18.289 1.00 94.12 345 MET A N 1
ATOM 2744 C CA . MET A 1 345 ? -21.015 13.392 19.433 1.00 94.12 345 MET A CA 1
ATOM 2745 C C . MET A 1 345 ? -20.098 13.349 20.661 1.00 94.12 345 MET A C 1
ATOM 2747 O O . MET A 1 345 ? -20.511 13.698 21.770 1.00 94.12 345 MET A O 1
ATOM 2751 N N . LEU A 1 346 ? -18.836 12.960 20.469 1.00 94.56 346 LEU A N 1
ATOM 2752 C CA . LEU A 1 346 ? -17.846 12.926 21.542 1.00 94.56 346 LEU A CA 1
ATOM 2753 C C . LEU A 1 346 ? -17.553 14.332 22.066 1.00 94.56 346 LEU A C 1
ATOM 2755 O O . LEU A 1 346 ? -17.518 14.531 23.282 1.00 94.56 346 LEU A O 1
ATOM 2759 N N . ALA A 1 347 ? -17.401 15.321 21.187 1.00 92.62 347 ALA A N 1
ATOM 2760 C CA . ALA A 1 347 ? -17.172 16.711 21.562 1.00 92.62 347 ALA A CA 1
ATOM 2761 C C . ALA A 1 347 ? -18.300 17.253 22.458 1.00 92.62 347 ALA A C 1
ATOM 2763 O O . ALA A 1 347 ? -18.012 17.896 23.469 1.00 92.62 347 ALA A O 1
ATOM 2764 N N . ALA A 1 348 ? -19.555 16.910 22.151 1.00 94.12 348 ALA A N 1
ATOM 2765 C CA . ALA A 1 348 ? -20.744 17.325 22.899 1.00 94.12 348 ALA A CA 1
ATOM 2766 C C . ALA A 1 348 ? -20.965 16.584 24.238 1.00 94.12 348 ALA A C 1
ATOM 2768 O O . ALA A 1 348 ? -21.762 17.034 25.057 1.00 94.12 348 ALA A O 1
ATOM 2769 N N . SER A 1 349 ? -20.269 15.472 24.493 1.00 92.62 349 SER A N 1
ATOM 2770 C CA . SER A 1 349 ? -20.531 14.580 25.641 1.00 92.62 349 SER A CA 1
ATOM 2771 C C . SER A 1 349 ? -20.106 15.102 27.024 1.00 92.62 349 SER A C 1
ATOM 2773 O O . SER A 1 349 ? -20.395 14.470 28.042 1.00 92.62 349 SER A O 1
ATOM 2775 N N . GLY A 1 350 ? -19.349 16.204 27.085 1.00 90.50 350 GLY A N 1
ATOM 2776 C CA . GLY A 1 350 ? -18.758 16.712 28.332 1.00 90.50 350 GLY A CA 1
ATOM 2777 C C . GLY A 1 350 ? -17.728 15.773 28.986 1.00 90.50 350 GLY A C 1
ATOM 2778 O O . GLY A 1 350 ? -17.339 15.997 30.131 1.00 90.50 350 GLY A O 1
ATOM 2779 N N . LEU A 1 351 ? -17.298 14.711 28.294 1.00 93.06 351 LEU A N 1
ATOM 2780 C CA . LEU A 1 351 ? -16.270 13.787 28.774 1.00 93.06 351 LEU A CA 1
ATOM 2781 C C . LEU A 1 351 ? -14.872 14.441 28.775 1.00 93.06 351 LEU A C 1
ATOM 2783 O O . LEU A 1 351 ? -14.591 15.282 27.916 1.00 93.06 351 LEU A O 1
ATOM 2787 N N . PRO A 1 352 ? -13.971 14.016 29.684 1.00 93.44 352 PRO A N 1
ATOM 2788 C CA . PRO A 1 352 ? -12.549 14.349 29.620 1.00 93.44 352 PRO A CA 1
ATOM 2789 C C . PRO A 1 352 ? -11.927 14.017 28.254 1.00 93.44 352 PRO A C 1
ATOM 2791 O O . PRO A 1 352 ? -12.340 13.056 27.600 1.00 93.44 352 PRO A O 1
ATOM 2794 N N . GLN A 1 353 ? -10.940 14.811 27.823 1.00 91.62 353 GLN A N 1
ATOM 2795 C CA . GLN A 1 353 ? -10.338 14.696 26.487 1.00 91.62 353 GLN A CA 1
ATOM 2796 C C . GLN A 1 353 ? -9.777 13.296 26.209 1.00 91.62 353 GLN A C 1
ATOM 2798 O O . GLN A 1 353 ? -10.111 12.699 25.192 1.00 91.62 353 GLN A O 1
ATOM 2803 N N . ASP A 1 354 ? -9.015 12.742 27.148 1.00 91.50 354 ASP A N 1
ATOM 2804 C CA . ASP A 1 354 ? -8.446 11.394 27.081 1.00 91.50 354 ASP A CA 1
ATOM 2805 C C . ASP A 1 354 ? -9.518 10.313 26.871 1.00 91.50 354 ASP A C 1
ATOM 2807 O O . ASP A 1 354 ? -9.343 9.376 26.087 1.00 91.50 354 ASP A O 1
ATOM 2811 N N . ARG A 1 355 ? -10.675 10.466 27.523 1.00 92.25 355 ARG A N 1
ATOM 2812 C CA . ARG A 1 355 ? -11.801 9.548 27.354 1.00 92.25 355 ARG A CA 1
ATOM 2813 C C . ARG A 1 355 ? -12.477 9.702 25.996 1.00 92.25 355 ARG A C 1
ATOM 2815 O O . ARG A 1 355 ? -12.874 8.693 25.413 1.00 92.25 355 ARG A O 1
ATOM 2822 N N . ARG A 1 356 ? -12.583 10.928 25.474 1.00 94.44 356 ARG A N 1
ATOM 2823 C CA . ARG A 1 356 ? -13.073 11.174 24.108 1.00 94.44 356 ARG A CA 1
ATOM 2824 C C . ARG A 1 356 ? -12.156 10.528 23.073 1.00 94.44 356 ARG A C 1
ATOM 2826 O O . ARG A 1 356 ? -12.652 9.822 22.201 1.00 94.44 356 ARG A O 1
ATOM 2833 N N . ASP A 1 357 ? -10.845 10.687 23.223 1.00 90.81 357 ASP A N 1
ATOM 2834 C CA . ASP A 1 357 ? -9.844 10.134 22.304 1.00 90.81 357 ASP A CA 1
ATOM 2835 C C . ASP A 1 357 ? -9.855 8.598 22.302 1.00 90.81 357 ASP A C 1
ATOM 2837 O O . ASP A 1 357 ? -9.811 7.963 21.242 1.00 90.81 357 ASP A O 1
ATOM 2841 N N . MET A 1 358 ? -9.996 7.981 23.480 1.00 93.31 358 MET A N 1
ATOM 2842 C CA . MET A 1 358 ? -10.135 6.528 23.613 1.00 93.31 358 MET A CA 1
ATOM 2843 C C . MET A 1 358 ? -11.415 6.006 22.944 1.00 93.31 358 MET A C 1
ATOM 2845 O O . MET A 1 358 ? -11.358 5.037 22.187 1.00 93.31 358 MET A O 1
ATOM 2849 N N . LEU A 1 359 ? -12.569 6.635 23.198 1.00 94.62 359 LEU A N 1
ATOM 2850 C CA . LEU A 1 359 ? -13.844 6.227 22.595 1.00 94.62 359 LEU A CA 1
ATOM 2851 C C . LEU A 1 359 ? -13.854 6.439 21.077 1.00 94.62 359 LEU A C 1
ATOM 2853 O O . LEU A 1 359 ? -14.360 5.581 20.355 1.00 94.62 359 LEU A O 1
ATOM 2857 N N . PHE A 1 360 ? -13.252 7.528 20.590 1.00 92.81 360 PHE A N 1
ATOM 2858 C CA . PHE A 1 360 ? -13.054 7.749 19.160 1.00 92.81 360 PHE A CA 1
ATOM 2859 C C . PHE A 1 360 ? -12.243 6.607 18.549 1.00 92.81 360 PHE A C 1
ATOM 2861 O O . PHE A 1 360 ? -12.696 5.967 17.602 1.00 92.81 360 PHE A O 1
ATOM 2868 N N . SER A 1 361 ? -11.088 6.297 19.148 1.00 90.25 361 SER A N 1
ATOM 2869 C CA . SER A 1 361 ? -10.191 5.232 18.688 1.00 90.25 361 SER A CA 1
ATOM 2870 C C . SER A 1 361 ? -10.891 3.872 18.635 1.00 90.25 361 SER A C 1
ATOM 2872 O O . SER A 1 361 ? -10.764 3.159 17.642 1.00 90.25 361 SER A O 1
ATOM 2874 N N . LEU A 1 362 ? -11.694 3.531 19.650 1.00 91.56 362 LEU A N 1
ATOM 2875 C CA . LEU A 1 362 ? -12.512 2.311 19.660 1.00 91.56 362 LEU A CA 1
ATOM 2876 C C . LEU A 1 362 ? -13.585 2.315 18.561 1.00 91.56 362 LEU A C 1
ATOM 2878 O O . LEU A 1 362 ? -13.799 1.293 17.911 1.00 91.56 362 LEU A O 1
ATOM 2882 N N . GLY A 1 363 ? -14.244 3.454 18.335 1.00 91.31 363 GLY A N 1
ATOM 2883 C CA . GLY A 1 363 ? -15.323 3.595 17.355 1.00 91.31 363 GLY A CA 1
ATOM 2884 C C . GLY A 1 363 ? -14.879 3.457 15.898 1.00 91.31 363 GLY A C 1
ATOM 2885 O O . GLY A 1 363 ? -15.696 3.081 15.055 1.00 91.31 363 GLY A O 1
ATOM 2886 N N . VAL A 1 364 ? -13.601 3.722 15.606 1.00 88.69 364 VAL A N 1
ATOM 2887 C CA . VAL A 1 364 ? -13.010 3.610 14.257 1.00 88.69 364 VAL A CA 1
ATOM 2888 C C . VAL A 1 364 ? -12.097 2.390 14.085 1.00 88.69 364 VAL A C 1
ATOM 2890 O O . VAL A 1 364 ? -11.733 2.057 12.957 1.00 88.69 364 VAL A O 1
ATOM 2893 N N . PHE A 1 365 ? -11.762 1.687 15.174 1.00 88.94 365 PHE A N 1
ATOM 2894 C CA . PHE A 1 365 ? -10.802 0.577 15.199 1.00 88.94 365 PHE A CA 1
ATOM 2895 C C . PHE A 1 365 ? -11.069 -0.477 14.119 1.00 88.94 365 PHE A C 1
ATOM 2897 O O . PHE A 1 365 ? -10.220 -0.730 13.272 1.00 88.94 365 PHE A O 1
ATOM 2904 N N . HIS A 1 366 ? -12.269 -1.063 14.089 1.00 87.81 366 HIS A N 1
ATOM 2905 C CA . HIS A 1 366 ? -12.565 -2.154 13.155 1.00 87.81 366 HIS A CA 1
ATOM 2906 C C . HIS A 1 366 ? -12.541 -1.734 11.684 1.00 87.81 366 HIS A C 1
ATOM 2908 O O . HIS A 1 366 ? -12.200 -2.555 10.833 1.00 87.81 366 HIS A O 1
ATOM 2914 N N . LYS A 1 367 ? -12.882 -0.474 11.387 1.00 83.81 367 LYS A N 1
ATOM 2915 C CA . LYS A 1 367 ? -12.793 0.072 10.031 1.00 83.81 367 LYS A CA 1
ATOM 2916 C C . LYS A 1 367 ? -11.328 0.196 9.611 1.00 83.81 367 LYS A C 1
ATOM 2918 O O . LYS A 1 367 ? -10.979 -0.252 8.524 1.00 83.81 367 LYS A O 1
ATOM 2923 N N . ARG A 1 368 ? -10.471 0.728 10.491 1.00 83.81 368 ARG A N 1
ATOM 2924 C CA . ARG A 1 368 ? -9.022 0.850 10.258 1.00 83.81 368 ARG A CA 1
ATOM 2925 C C . ARG A 1 368 ? -8.350 -0.508 10.081 1.00 83.81 368 ARG A C 1
ATOM 2927 O O . ARG A 1 368 ? -7.659 -0.712 9.092 1.00 83.81 368 ARG A O 1
ATOM 2934 N N . GLU A 1 369 ? -8.634 -1.465 10.962 1.00 86.19 369 GLU A N 1
ATOM 2935 C CA . GLU A 1 369 ? -8.050 -2.815 10.911 1.00 86.19 369 GLU A CA 1
ATOM 2936 C C . GLU A 1 369 ? -8.461 -3.620 9.668 1.00 86.19 369 GLU A C 1
ATOM 2938 O O . GLU A 1 369 ? -7.766 -4.552 9.266 1.00 86.19 369 GLU A O 1
ATOM 2943 N N . ALA A 1 370 ? -9.583 -3.278 9.029 1.00 85.81 370 ALA A N 1
ATOM 2944 C CA . ALA A 1 370 ? -9.993 -3.924 7.788 1.00 85.81 370 ALA A CA 1
ATOM 2945 C C . ALA A 1 370 ? -9.166 -3.458 6.575 1.00 85.81 370 ALA A C 1
ATOM 2947 O O . ALA A 1 370 ? -8.989 -4.237 5.634 1.00 85.81 370 ALA A O 1
ATOM 2948 N N . LYS A 1 371 ? -8.648 -2.219 6.585 1.00 83.56 371 LYS A N 1
ATOM 2949 C CA . LYS A 1 371 ? -7.990 -1.595 5.425 1.00 83.56 371 LYS A CA 1
ATOM 2950 C C . LYS A 1 371 ? -6.745 -2.343 4.942 1.00 83.56 371 LYS A C 1
ATOM 2952 O O . LYS A 1 371 ? -6.704 -2.630 3.747 1.00 83.56 371 LYS A O 1
ATOM 2957 N N . PRO A 1 372 ? -5.781 -2.751 5.798 1.00 84.75 372 PRO A N 1
ATOM 2958 C CA . PRO A 1 372 ? -4.592 -3.465 5.330 1.00 84.75 372 PRO A CA 1
ATOM 2959 C C . PRO A 1 372 ? -4.920 -4.736 4.545 1.00 84.75 372 PRO A C 1
ATOM 2961 O O . PRO A 1 372 ? -4.301 -5.007 3.521 1.00 84.75 372 PRO A O 1
ATOM 2964 N N . ALA A 1 373 ? -5.931 -5.493 4.981 1.00 85.19 373 ALA A N 1
ATOM 2965 C CA . ALA A 1 373 ? -6.367 -6.691 4.271 1.00 85.19 373 ALA A CA 1
ATOM 2966 C C . ALA A 1 373 ? -7.030 -6.357 2.922 1.00 85.19 373 ALA A C 1
ATOM 2968 O O . ALA A 1 373 ? -6.802 -7.062 1.945 1.00 85.19 373 ALA A O 1
ATOM 2969 N N . GLN A 1 374 ? -7.813 -5.275 2.839 1.00 85.69 374 GLN A N 1
ATOM 2970 C CA . GLN A 1 374 ? -8.389 -4.812 1.568 1.00 85.69 374 GLN A CA 1
ATOM 2971 C C . GLN A 1 374 ? -7.291 -4.372 0.599 1.00 85.69 374 GLN A C 1
ATOM 2973 O O . GLN A 1 374 ? -7.262 -4.822 -0.544 1.00 85.69 374 GLN A O 1
ATOM 2978 N N . TRP A 1 375 ? -6.367 -3.536 1.070 1.00 84.81 375 TRP A N 1
ATOM 2979 C CA . TRP A 1 375 ? -5.218 -3.064 0.306 1.00 84.81 375 TRP A CA 1
ATOM 2980 C C . TRP A 1 375 ? -4.368 -4.222 -0.210 1.00 84.81 375 TRP A C 1
ATOM 2982 O O . TRP A 1 375 ? -4.094 -4.264 -1.402 1.00 84.81 375 TRP A O 1
ATOM 2992 N N . ALA A 1 376 ? -4.066 -5.220 0.626 1.00 85.88 376 ALA A N 1
ATOM 2993 C CA . ALA A 1 376 ? -3.310 -6.400 0.210 1.00 85.88 376 ALA A CA 1
ATOM 2994 C C . ALA A 1 376 ? -3.966 -7.155 -0.960 1.00 85.88 376 ALA A C 1
ATOM 2996 O O . ALA A 1 376 ? -3.264 -7.657 -1.837 1.00 85.88 376 ALA A O 1
ATOM 2997 N N . VAL A 1 377 ? -5.303 -7.222 -1.009 1.00 86.50 377 VAL A N 1
ATOM 2998 C CA . VAL A 1 377 ? -6.017 -7.824 -2.144 1.00 86.50 377 VAL A CA 1
ATOM 2999 C C . VAL A 1 377 ? -5.841 -6.986 -3.410 1.00 86.50 377 VAL A C 1
ATOM 3001 O O . VAL A 1 377 ? -5.501 -7.538 -4.453 1.00 86.50 377 VAL A O 1
ATOM 3004 N N . PHE A 1 378 ? -6.039 -5.668 -3.338 1.00 82.50 378 PHE A N 1
ATOM 3005 C CA . PHE A 1 378 ? -5.896 -4.790 -4.507 1.00 82.50 378 PHE A CA 1
ATOM 3006 C C . PHE A 1 378 ? -4.453 -4.716 -5.016 1.00 82.50 378 PHE A C 1
ATOM 3008 O O . PHE A 1 378 ? -4.233 -4.816 -6.221 1.00 82.50 378 PHE A O 1
ATOM 3015 N N . ASP A 1 379 ? -3.480 -4.627 -4.112 1.00 82.88 379 ASP A N 1
ATOM 3016 C CA . ASP A 1 379 ? -2.057 -4.632 -4.449 1.00 82.88 379 ASP A CA 1
ATOM 3017 C C . ASP A 1 379 ? -1.671 -5.968 -5.101 1.00 82.88 379 ASP A C 1
ATOM 3019 O O . ASP A 1 379 ? -0.950 -5.991 -6.093 1.00 82.88 379 ASP A O 1
ATOM 3023 N N . SER A 1 380 ? -2.203 -7.091 -4.600 1.00 86.25 380 SER A N 1
ATOM 3024 C CA . SER A 1 380 ? -2.004 -8.411 -5.206 1.00 86.25 380 SER A CA 1
ATOM 3025 C C . SER A 1 380 ? -2.582 -8.493 -6.626 1.00 86.25 380 SER A C 1
ATOM 3027 O O . SER A 1 380 ? -1.965 -9.095 -7.497 1.00 86.25 380 SER A O 1
ATOM 3029 N N . VAL A 1 381 ? -3.725 -7.863 -6.911 1.00 82.81 381 VAL A N 1
ATOM 3030 C CA . VAL A 1 381 ? -4.308 -7.845 -8.269 1.00 82.81 381 VAL A CA 1
ATOM 3031 C C . VAL A 1 381 ? -3.423 -7.099 -9.277 1.00 82.81 381 VAL A C 1
ATOM 3033 O O . VAL A 1 381 ? -3.415 -7.464 -10.449 1.00 82.81 381 VAL A O 1
ATOM 3036 N N . GLY A 1 382 ? -2.662 -6.093 -8.838 1.00 76.31 382 GLY A N 1
ATOM 3037 C CA . GLY A 1 382 ? -1.749 -5.334 -9.701 1.00 76.31 382 GLY A CA 1
ATOM 3038 C C . GLY A 1 382 ? -0.424 -6.035 -10.026 1.00 76.31 382 GLY A C 1
ATOM 3039 O O . GLY A 1 382 ? 0.319 -5.551 -10.877 1.00 76.31 382 GLY A O 1
ATOM 3040 N N . LYS A 1 383 ? -0.101 -7.154 -9.365 1.00 81.12 383 LYS A N 1
ATOM 3041 C CA . LYS A 1 383 ? 1.177 -7.859 -9.547 1.00 81.12 383 LYS A CA 1
ATOM 3042 C C . LYS A 1 383 ? 1.208 -8.691 -10.830 1.00 81.12 383 LYS A C 1
ATOM 3044 O O . LYS A 1 383 ? 0.204 -9.258 -11.265 1.00 81.12 383 LYS A O 1
ATOM 3049 N N . ASP A 1 384 ? 2.403 -8.828 -11.400 1.00 77.31 384 ASP A N 1
ATOM 3050 C CA . ASP A 1 384 ? 2.655 -9.778 -12.483 1.00 77.31 384 ASP A CA 1
ATOM 3051 C C . ASP A 1 384 ? 2.609 -11.232 -11.975 1.00 77.31 384 ASP A C 1
ATOM 3053 O O . ASP A 1 384 ? 2.804 -11.508 -10.793 1.00 77.31 384 ASP A O 1
ATOM 3057 N N . GLU A 1 385 ? 2.362 -12.189 -12.880 1.00 82.38 385 GLU A N 1
ATOM 3058 C CA . GLU A 1 385 ? 2.204 -13.608 -12.514 1.00 82.38 385 GLU A CA 1
ATOM 3059 C C . GLU A 1 385 ? 3.445 -14.174 -11.803 1.00 82.38 385 GLU A C 1
ATOM 3061 O O . GLU A 1 385 ? 3.303 -14.894 -10.818 1.00 82.38 385 GLU A O 1
ATOM 3066 N N . ASP A 1 386 ? 4.650 -13.816 -12.259 1.00 78.56 386 ASP A N 1
ATOM 3067 C CA . ASP A 1 386 ? 5.901 -14.250 -11.625 1.00 78.56 386 ASP A CA 1
ATOM 3068 C C . ASP A 1 386 ? 6.022 -13.710 -10.183 1.00 78.56 386 ASP A C 1
ATOM 3070 O O . ASP A 1 386 ? 6.413 -14.452 -9.284 1.00 78.56 386 ASP A O 1
ATOM 3074 N N . ASP A 1 387 ? 5.626 -12.455 -9.943 1.00 82.38 387 ASP A N 1
ATOM 3075 C CA . ASP A 1 387 ? 5.657 -11.847 -8.605 1.00 82.38 387 ASP A CA 1
ATOM 3076 C C . ASP A 1 387 ? 4.602 -12.482 -7.682 1.00 82.38 387 ASP A C 1
ATOM 3078 O O . ASP A 1 387 ? 4.820 -12.624 -6.480 1.00 82.38 387 ASP A O 1
ATOM 3082 N N . LEU A 1 388 ? 3.464 -12.904 -8.242 1.00 88.94 388 LEU A N 1
ATOM 3083 C CA . LEU A 1 388 ? 2.419 -13.629 -7.516 1.00 88.94 388 LEU A CA 1
ATOM 3084 C C . LEU A 1 388 ? 2.799 -15.074 -7.192 1.00 88.94 388 LEU A C 1
ATOM 3086 O O . LEU A 1 388 ? 2.346 -15.604 -6.182 1.00 88.94 388 LEU A O 1
ATOM 3090 N N . ILE A 1 389 ? 3.614 -15.718 -8.029 1.00 86.19 389 ILE A N 1
ATOM 3091 C CA . ILE A 1 389 ? 4.172 -17.051 -7.758 1.00 86.19 389 ILE A CA 1
ATOM 3092 C C . ILE A 1 389 ? 5.114 -17.011 -6.547 1.00 86.19 389 ILE A C 1
ATOM 3094 O O . ILE A 1 389 ? 5.176 -17.978 -5.789 1.00 86.19 389 ILE A O 1
ATOM 3098 N N . ASP A 1 390 ? 5.828 -15.905 -6.349 1.00 82.94 390 ASP A N 1
ATOM 3099 C CA . ASP A 1 390 ? 6.715 -15.711 -5.199 1.00 82.94 390 ASP A CA 1
ATOM 3100 C C . ASP A 1 390 ? 5.977 -15.115 -3.970 1.00 82.94 390 ASP A C 1
ATOM 3102 O O . ASP A 1 390 ? 6.562 -14.987 -2.890 1.00 82.94 390 ASP A O 1
ATOM 3106 N N . ASP A 1 391 ? 4.681 -14.793 -4.091 1.00 87.81 391 ASP A N 1
ATOM 3107 C CA . ASP A 1 391 ? 3.846 -14.249 -3.015 1.00 87.81 391 ASP A CA 1
ATOM 3108 C C . ASP A 1 391 ? 3.172 -15.361 -2.192 1.00 87.81 391 ASP A C 1
ATOM 3110 O O . ASP A 1 391 ? 2.250 -16.048 -2.636 1.00 87.81 391 ASP A O 1
ATOM 3114 N N . LEU A 1 392 ? 3.588 -15.488 -0.929 1.00 92.00 392 LEU A N 1
ATOM 3115 C CA . LEU A 1 392 ? 3.059 -16.487 0.000 1.00 92.00 392 LEU A CA 1
ATOM 3116 C C . LEU A 1 392 ? 1.553 -16.357 0.264 1.00 92.00 392 LEU A C 1
ATOM 3118 O O . LEU A 1 392 ? 0.941 -17.332 0.704 1.00 92.00 392 LEU A O 1
ATOM 3122 N N . ASP A 1 393 ? 0.950 -15.186 0.085 1.00 92.62 393 ASP A N 1
ATOM 3123 C CA . ASP A 1 393 ? -0.471 -14.958 0.352 1.00 92.62 393 ASP A CA 1
ATOM 3124 C C . ASP A 1 393 ? -1.352 -15.134 -0.903 1.00 92.62 393 ASP A C 1
ATOM 3126 O O . ASP A 1 393 ? -2.582 -15.123 -0.793 1.00 92.62 393 ASP A O 1
ATOM 3130 N N . ALA A 1 394 ? -0.744 -15.399 -2.066 1.00 94.62 394 ALA A N 1
ATOM 3131 C CA . ALA A 1 394 ? -1.419 -15.687 -3.328 1.00 94.62 394 ALA A CA 1
ATOM 3132 C C . ALA A 1 394 ? -1.221 -17.150 -3.786 1.00 94.62 394 ALA A C 1
ATOM 3134 O O . ALA A 1 394 ? -0.549 -17.969 -3.146 1.00 94.62 394 ALA A O 1
ATOM 3135 N N . LEU A 1 395 ? -1.893 -17.508 -4.882 1.00 95.62 395 LEU A N 1
ATOM 3136 C CA . LEU A 1 395 ? -1.602 -18.696 -5.681 1.00 95.62 395 LEU A CA 1
ATOM 3137 C C . LEU A 1 395 ? -1.925 -18.393 -7.148 1.00 95.62 395 LEU A C 1
ATOM 3139 O O . LEU A 1 395 ? -3.097 -18.265 -7.510 1.00 95.62 395 LEU A O 1
ATOM 3143 N N . ALA A 1 396 ? -0.897 -18.280 -7.982 1.00 93.56 396 ALA A N 1
ATOM 3144 C CA . ALA A 1 396 ? -1.021 -17.881 -9.383 1.00 93.56 396 ALA A CA 1
ATOM 3145 C C . ALA A 1 396 ? -0.793 -19.037 -10.365 1.00 93.56 396 ALA A C 1
ATOM 3147 O O . ALA A 1 396 ? -0.315 -20.116 -9.994 1.00 93.56 396 ALA A O 1
ATOM 3148 N N . GLY A 1 397 ? -1.170 -18.810 -11.626 1.00 90.25 397 GLY A N 1
ATOM 3149 C CA . GLY A 1 397 ? -0.986 -19.764 -12.719 1.00 90.25 397 GLY A CA 1
ATOM 3150 C C . GLY A 1 397 ? -1.857 -21.018 -12.599 1.00 90.25 397 GLY A C 1
ATOM 3151 O O . GLY A 1 397 ? -1.406 -22.110 -12.949 1.00 90.25 397 GLY A O 1
ATOM 3152 N N . LEU A 1 398 ? -3.080 -20.913 -12.059 1.00 95.44 398 LEU A N 1
ATOM 3153 C CA . LEU A 1 398 ? -3.978 -22.067 -11.973 1.00 95.44 398 LEU A CA 1
ATOM 3154 C C . LEU A 1 398 ? -4.533 -22.394 -13.359 1.00 95.44 398 LEU A C 1
ATOM 3156 O O . LEU A 1 398 ? -5.115 -21.544 -14.030 1.00 95.44 398 LEU A O 1
ATOM 3160 N N . GLU A 1 399 ? -4.426 -23.662 -13.738 1.00 95.94 399 GLU A N 1
ATOM 3161 C CA . GLU A 1 399 ? -4.956 -24.218 -14.980 1.00 95.94 399 GLU A CA 1
ATOM 3162 C C . GLU A 1 399 ? -6.023 -25.259 -14.672 1.00 95.94 399 GLU A C 1
ATOM 3164 O O . GLU A 1 399 ? -5.775 -26.213 -13.928 1.00 95.94 399 GLU A O 1
ATOM 3169 N N . ALA A 1 400 ? -7.220 -25.087 -15.223 1.00 96.56 400 ALA A N 1
ATOM 3170 C CA . ALA A 1 400 ? -8.310 -26.018 -14.993 1.00 96.56 400 ALA A CA 1
ATOM 3171 C C . ALA A 1 400 ? -7.977 -27.417 -15.532 1.00 96.56 400 ALA A C 1
ATOM 3173 O O . ALA A 1 400 ? -7.518 -27.588 -16.658 1.00 96.56 400 ALA A O 1
ATOM 3174 N N . THR A 1 401 ? -8.264 -28.435 -14.725 1.00 96.38 401 THR A N 1
ATOM 3175 C CA . THR A 1 401 ? -8.045 -29.854 -15.071 1.00 96.38 401 THR A CA 1
ATOM 3176 C C . THR A 1 401 ? -9.322 -30.573 -15.503 1.00 96.38 401 THR A C 1
ATOM 3178 O O . THR A 1 401 ? -9.268 -31.705 -15.974 1.00 96.38 401 THR A O 1
ATOM 3181 N N . GLY A 1 402 ? -10.471 -29.913 -15.356 1.00 92.00 402 GLY A N 1
ATOM 3182 C CA . GLY A 1 402 ? -11.788 -30.446 -15.679 1.00 92.00 402 GLY A CA 1
ATOM 3183 C C . GLY A 1 402 ? -12.854 -29.347 -15.737 1.00 92.00 402 GLY A C 1
ATOM 3184 O O . GLY A 1 402 ? -12.529 -28.161 -15.568 1.00 92.00 402 GLY A O 1
ATOM 3185 N N . PRO A 1 403 ? -14.119 -29.713 -16.004 1.00 95.12 403 PRO A N 1
ATOM 3186 C CA . PRO A 1 403 ? -15.233 -28.772 -16.027 1.00 95.12 403 PRO A CA 1
ATOM 3187 C C . PRO A 1 403 ? -15.580 -28.261 -14.621 1.00 95.12 403 PRO A C 1
ATOM 3189 O O . PRO A 1 403 ? -15.116 -28.782 -13.608 1.00 95.12 403 PRO A O 1
ATOM 3192 N N . VAL A 1 404 ? -16.417 -27.224 -14.562 1.00 96.19 404 VAL A N 1
ATOM 3193 C CA . VAL A 1 404 ? -17.060 -26.798 -13.314 1.00 96.19 404 VAL A CA 1
ATOM 3194 C C . VAL A 1 404 ? -18.121 -27.832 -12.926 1.00 96.19 404 VAL A C 1
ATOM 3196 O O . VAL A 1 404 ? -18.995 -28.156 -13.728 1.00 96.19 404 VAL A O 1
ATOM 3199 N N . GLU A 1 405 ? -18.078 -28.315 -11.688 1.00 95.88 405 GLU A N 1
ATOM 3200 C CA . GLU A 1 405 ? -18.981 -29.333 -11.152 1.00 95.88 405 GLU A CA 1
ATOM 3201 C C . GLU A 1 405 ? -19.856 -28.785 -10.020 1.00 95.88 405 GLU A C 1
ATOM 3203 O O . GLU A 1 405 ? -19.440 -27.947 -9.214 1.00 95.88 405 GLU A O 1
ATOM 3208 N N . GLN A 1 406 ? -21.085 -29.290 -9.915 1.00 94.25 406 GLN A N 1
ATOM 3209 C CA . GLN A 1 406 ? -21.993 -28.903 -8.842 1.00 94.25 406 GLN A CA 1
ATOM 3210 C C . GLN A 1 406 ? -21.688 -29.672 -7.550 1.00 94.25 406 GLN A C 1
ATOM 3212 O O . GLN A 1 406 ? -21.778 -30.895 -7.486 1.00 94.25 406 GLN A O 1
ATOM 3217 N N . VAL A 1 407 ? -21.438 -28.938 -6.465 1.00 91.94 407 VAL A N 1
ATOM 3218 C CA . VAL A 1 407 ? -21.237 -29.480 -5.116 1.00 91.94 407 VAL A CA 1
ATOM 3219 C C . VAL A 1 407 ? -22.304 -28.914 -4.182 1.00 91.94 407 VAL A C 1
ATOM 3221 O O . VAL A 1 407 ? -22.187 -27.810 -3.638 1.00 91.94 407 VAL A O 1
ATOM 3224 N N . LYS A 1 408 ? -23.367 -29.693 -3.952 1.00 91.50 408 LYS A N 1
ATOM 3225 C CA . LYS A 1 408 ? -24.573 -29.267 -3.215 1.00 91.50 408 LYS A CA 1
ATOM 3226 C C . LYS A 1 408 ? -25.214 -28.029 -3.874 1.00 91.50 408 LYS A C 1
ATOM 3228 O O . LYS A 1 408 ? -25.751 -28.125 -4.971 1.00 91.50 408 LYS A O 1
ATOM 3233 N N . ARG A 1 409 ? -25.176 -26.871 -3.201 1.00 91.19 409 ARG A N 1
ATOM 3234 C CA . ARG A 1 409 ? -25.693 -25.572 -3.687 1.00 91.19 409 ARG A CA 1
ATOM 3235 C C . ARG A 1 409 ? -24.588 -24.657 -4.242 1.00 91.19 409 ARG A C 1
ATOM 3237 O O . ARG A 1 409 ? -24.801 -23.461 -4.418 1.00 91.19 409 ARG A O 1
ATOM 3244 N N . SER A 1 410 ? -23.388 -25.190 -4.434 1.00 94.69 410 SER A N 1
ATOM 3245 C CA . SER A 1 410 ? -22.200 -24.455 -4.870 1.00 94.69 410 SER A CA 1
ATOM 3246 C C . SER A 1 410 ? -21.633 -25.076 -6.140 1.00 94.69 410 SER A C 1
ATOM 3248 O O . SER A 1 410 ? -21.992 -26.199 -6.484 1.00 94.69 410 SER A O 1
ATOM 3250 N N . MET A 1 411 ? -20.726 -24.358 -6.790 1.00 97.19 411 MET A N 1
ATOM 3251 C CA . MET A 1 411 ? -19.944 -24.854 -7.917 1.00 97.19 411 MET A CA 1
ATOM 3252 C C . MET A 1 411 ? -18.487 -24.997 -7.495 1.00 97.19 411 MET A C 1
ATOM 3254 O O . MET A 1 411 ? -17.995 -24.174 -6.720 1.00 97.19 411 MET A O 1
ATOM 3258 N N . ALA A 1 412 ? -17.807 -26.026 -7.979 1.00 97.31 412 ALA A N 1
ATOM 3259 C CA . ALA A 1 412 ? -16.399 -26.268 -7.718 1.00 97.31 412 ALA A CA 1
ATOM 3260 C C . ALA A 1 412 ? -15.660 -26.601 -9.012 1.00 97.31 412 ALA A C 1
ATOM 3262 O O . ALA A 1 412 ? -16.241 -27.151 -9.942 1.00 97.31 412 ALA A O 1
ATOM 3263 N N . ARG A 1 413 ? -14.374 -26.267 -9.070 1.00 98.06 413 ARG A N 1
ATOM 3264 C CA . ARG A 1 413 ? -13.503 -26.623 -10.188 1.00 98.06 413 ARG A CA 1
ATOM 3265 C C . ARG A 1 413 ? -12.109 -26.953 -9.675 1.00 98.06 413 ARG A C 1
ATOM 3267 O O . ARG A 1 413 ? -11.615 -26.298 -8.754 1.00 98.06 413 ARG A O 1
ATOM 3274 N N . THR A 1 414 ? -11.496 -27.978 -10.258 1.00 97.94 414 THR A N 1
ATOM 3275 C CA . THR A 1 414 ? -10.150 -28.430 -9.892 1.00 97.94 414 THR A CA 1
ATOM 3276 C C . THR A 1 414 ? -9.114 -27.896 -10.866 1.00 97.94 414 THR A C 1
ATOM 3278 O O . THR A 1 414 ? -9.276 -27.977 -12.086 1.00 97.94 414 THR A O 1
ATOM 3281 N N . TYR A 1 415 ? -8.017 -27.401 -10.310 1.00 98.25 415 TYR A N 1
ATOM 3282 C CA . TYR A 1 415 ? -6.918 -26.771 -11.017 1.00 98.25 415 TYR A CA 1
ATOM 3283 C C . TYR A 1 415 ? -5.589 -27.441 -10.683 1.00 98.25 415 TYR A C 1
ATOM 3285 O O . TYR A 1 415 ? -5.405 -27.971 -9.584 1.00 98.25 415 TYR A O 1
ATOM 3293 N N . ARG A 1 416 ? -4.642 -27.355 -11.614 1.00 96.88 416 ARG A N 1
ATOM 3294 C CA . ARG A 1 416 ? -3.213 -27.575 -11.390 1.00 96.88 416 ARG A CA 1
ATOM 3295 C C . ARG A 1 416 ? -2.516 -26.220 -11.277 1.00 96.88 416 ARG A C 1
ATOM 3297 O O . ARG A 1 416 ? -2.927 -25.282 -11.943 1.00 96.88 416 ARG A O 1
ATOM 3304 N N . PHE A 1 417 ? -1.466 -26.125 -10.467 1.00 94.56 417 PHE A N 1
ATOM 3305 C CA . PHE A 1 417 ? -0.677 -24.894 -10.315 1.00 94.56 417 PHE A CA 1
ATOM 3306 C C . PHE A 1 417 ? 0.841 -25.165 -10.428 1.00 94.56 417 PHE A C 1
ATOM 3308 O O . PHE A 1 417 ? 1.279 -26.308 -10.216 1.00 94.56 417 PHE A O 1
ATOM 3315 N N . PRO A 1 418 ? 1.667 -24.164 -10.800 1.00 89.06 418 PRO A N 1
ATOM 3316 C CA . PRO A 1 418 ? 3.123 -24.296 -10.841 1.00 89.06 418 PRO A CA 1
ATOM 3317 C C . PRO A 1 418 ? 3.713 -24.448 -9.434 1.00 89.06 418 PRO A C 1
ATOM 3319 O O . PRO A 1 418 ? 3.058 -24.171 -8.435 1.00 89.06 418 PRO A O 1
ATOM 3322 N N . GLN A 1 419 ? 4.957 -24.923 -9.336 1.00 86.75 419 GLN A N 1
ATOM 3323 C CA . GLN A 1 419 ? 5.634 -25.033 -8.041 1.00 86.75 419 GLN A CA 1
ATOM 3324 C C . GLN A 1 419 ? 5.828 -23.641 -7.428 1.00 86.75 419 GLN A C 1
ATOM 3326 O O . GLN A 1 419 ? 6.562 -22.838 -7.993 1.00 86.75 419 GLN A O 1
ATOM 3331 N N . GLN A 1 420 ? 5.193 -23.407 -6.281 1.00 89.81 420 GLN A N 1
ATOM 3332 C CA . GLN A 1 420 ? 5.223 -22.147 -5.540 1.00 89.81 420 GLN A CA 1
ATOM 3333 C C . GLN A 1 420 ? 4.962 -22.400 -4.049 1.00 89.81 420 GLN A C 1
ATOM 3335 O O . GLN A 1 420 ? 4.362 -23.422 -3.687 1.00 89.81 420 GLN A O 1
ATOM 3340 N N . GLU A 1 421 ? 5.429 -21.500 -3.187 1.00 89.12 421 GLU A N 1
ATOM 3341 C CA . GLU A 1 421 ? 5.118 -21.525 -1.757 1.00 89.12 421 GLU A CA 1
ATOM 3342 C C . GLU A 1 421 ? 3.843 -20.724 -1.488 1.00 89.12 421 GLU A C 1
ATOM 3344 O O . GLU A 1 421 ? 3.594 -19.712 -2.123 1.00 89.12 421 GLU A O 1
ATOM 3349 N N . THR A 1 422 ? 2.999 -21.184 -0.561 1.00 92.00 422 THR A N 1
ATOM 3350 C CA . THR A 1 422 ? 1.758 -20.468 -0.235 1.00 92.00 422 THR A CA 1
ATOM 3351 C C . THR A 1 422 ? 1.265 -20.786 1.174 1.00 92.00 422 THR A C 1
ATOM 3353 O O . THR A 1 422 ? 1.393 -21.909 1.685 1.00 92.00 422 THR A O 1
ATOM 3356 N N . LYS A 1 423 ? 0.644 -19.797 1.809 1.00 92.88 423 LYS A N 1
ATOM 3357 C CA . LYS A 1 423 ? -0.100 -19.879 3.069 1.00 92.88 423 LYS A CA 1
ATOM 3358 C C . LYS A 1 423 ? -1.557 -20.273 2.837 1.00 92.88 423 LYS A C 1
ATOM 3360 O O . LYS A 1 423 ? -2.281 -20.494 3.810 1.00 92.88 423 LYS A O 1
ATOM 3365 N N . LEU A 1 424 ? -2.025 -20.385 1.593 1.00 93.38 424 LEU A N 1
ATOM 3366 C CA . LEU A 1 424 ? -3.360 -20.901 1.291 1.00 93.38 424 LEU A CA 1
ATOM 3367 C C . LEU A 1 424 ? -3.457 -22.393 1.651 1.00 93.38 424 LEU A C 1
ATOM 3369 O O . LEU A 1 424 ? -2.506 -23.166 1.507 1.00 93.38 424 LEU A O 1
ATOM 3373 N N . ARG A 1 425 ? -4.606 -22.800 2.202 1.00 94.06 425 ARG A N 1
ATOM 3374 C CA . ARG A 1 425 ? -4.863 -24.169 2.676 1.00 94.06 425 ARG A CA 1
ATOM 3375 C C . ARG A 1 425 ? -6.350 -24.489 2.664 1.00 94.06 425 ARG A C 1
ATOM 3377 O O . ARG A 1 425 ? -7.195 -23.596 2.706 1.00 94.06 425 ARG A O 1
ATOM 3384 N N . ARG A 1 426 ? -6.652 -25.787 2.650 1.00 95.25 426 ARG A N 1
ATOM 3385 C CA . ARG A 1 426 ? -8.010 -26.332 2.729 1.00 95.25 426 ARG A CA 1
ATOM 3386 C C . ARG A 1 426 ? -8.828 -25.677 3.850 1.00 95.25 426 ARG A C 1
ATOM 3388 O O . ARG A 1 426 ? -8.349 -25.524 4.970 1.00 95.25 426 ARG A O 1
ATOM 3395 N N . GLY A 1 427 ? -10.084 -25.353 3.547 1.00 91.69 427 GLY A N 1
ATOM 3396 C CA . GLY A 1 427 ? -11.042 -24.767 4.487 1.00 91.69 427 GLY A CA 1
ATOM 3397 C C . GLY A 1 427 ? -10.887 -23.261 4.700 1.00 91.69 427 GLY A C 1
ATOM 3398 O O . GLY A 1 427 ? -11.645 -22.689 5.479 1.00 91.69 427 GLY A O 1
ATOM 3399 N N . ARG A 1 428 ? -9.928 -22.620 4.028 1.00 93.00 428 ARG A N 1
ATOM 3400 C CA . ARG A 1 428 ? -9.756 -21.165 4.032 1.00 93.00 428 ARG A CA 1
ATOM 3401 C C . ARG A 1 428 ? -10.343 -20.560 2.769 1.00 93.00 428 ARG A C 1
ATOM 3403 O O . ARG A 1 428 ? -10.662 -21.274 1.813 1.00 93.00 428 ARG A O 1
ATOM 3410 N N . ASN A 1 429 ? -10.483 -19.248 2.802 1.00 94.69 429 ASN A N 1
ATOM 3411 C CA . ASN A 1 429 ? -10.944 -18.473 1.674 1.00 94.69 429 ASN A CA 1
ATOM 3412 C C . ASN A 1 429 ? -9.762 -17.809 0.964 1.00 94.69 429 ASN A C 1
ATOM 3414 O O . ASN A 1 429 ? -8.653 -17.735 1.495 1.00 94.69 429 ASN A O 1
ATOM 3418 N N . ALA A 1 430 ? -10.037 -17.381 -0.255 1.00 95.00 430 ALA A N 1
ATOM 3419 C CA . ALA A 1 430 ? -9.190 -16.538 -1.078 1.00 95.00 430 ALA A CA 1
ATOM 3420 C C . ALA A 1 430 ? -10.102 -15.595 -1.868 1.00 95.00 430 ALA A C 1
ATOM 3422 O O . ALA A 1 430 ? -11.330 -15.773 -1.882 1.00 95.00 430 ALA A O 1
ATOM 3423 N N . THR A 1 431 ? -9.523 -14.615 -2.545 1.00 95.50 431 THR A N 1
ATOM 3424 C CA . THR A 1 431 ? -10.278 -13.707 -3.411 1.00 95.50 431 THR A CA 1
ATOM 3425 C C . THR A 1 431 ? -9.940 -13.916 -4.883 1.00 95.50 431 THR A C 1
ATOM 3427 O O . THR A 1 431 ? -8.848 -14.357 -5.239 1.00 95.50 431 THR A O 1
ATOM 3430 N N . VAL A 1 432 ? -10.923 -13.634 -5.736 1.00 93.19 432 VAL A N 1
ATOM 3431 C CA . VAL A 1 432 ? -10.791 -13.579 -7.196 1.00 93.19 432 VAL A CA 1
ATOM 3432 C C . VAL A 1 432 ? -11.256 -12.190 -7.645 1.00 93.19 432 VAL A C 1
ATOM 3434 O O . VAL A 1 432 ? -12.325 -11.755 -7.195 1.00 93.19 432 VAL A O 1
ATOM 3437 N N . PRO A 1 433 ? -10.493 -11.476 -8.490 1.00 85.19 433 PRO A N 1
ATOM 3438 C CA . PRO A 1 433 ? -10.889 -10.166 -8.988 1.00 85.19 433 PRO A CA 1
ATOM 3439 C C . PRO A 1 433 ? -12.178 -10.255 -9.811 1.00 85.19 433 PRO A C 1
ATOM 3441 O O . PRO A 1 433 ? -12.435 -11.240 -10.503 1.00 85.19 433 PRO A O 1
ATOM 3444 N N . VAL A 1 434 ? -12.999 -9.211 -9.718 1.00 81.75 434 VAL A N 1
ATOM 3445 C CA . VAL A 1 434 ? -14.247 -9.062 -10.472 1.00 81.75 434 VAL A CA 1
ATOM 3446 C C . VAL A 1 434 ? -14.157 -7.757 -11.251 1.00 81.75 434 VAL A C 1
ATOM 3448 O O . VAL A 1 434 ? -13.727 -6.742 -10.707 1.00 81.75 434 VAL A O 1
ATOM 3451 N N . VAL A 1 435 ? -14.545 -7.792 -12.525 1.00 68.50 435 VAL A N 1
ATOM 3452 C CA . VAL A 1 435 ? -14.605 -6.591 -13.366 1.00 68.50 435 VAL A CA 1
ATOM 3453 C C . VAL A 1 435 ? -15.678 -5.655 -12.802 1.00 68.50 435 VAL A C 1
ATOM 3455 O O . VAL A 1 435 ? -16.791 -6.102 -12.526 1.00 68.50 435 VAL A O 1
ATOM 3458 N N . ASP A 1 436 ? -15.327 -4.386 -12.594 1.00 63.41 436 ASP A N 1
ATOM 3459 C CA . ASP A 1 436 ? -16.226 -3.328 -12.107 1.00 63.41 436 ASP A CA 1
ATOM 3460 C C . ASP A 1 436 ? -16.907 -3.605 -10.751 1.00 63.41 436 ASP A C 1
ATOM 3462 O O . ASP A 1 436 ? -18.014 -3.135 -10.482 1.00 63.41 436 ASP A O 1
ATOM 3466 N N . GLY A 1 437 ? -16.252 -4.360 -9.862 1.00 68.38 437 GLY A N 1
ATOM 3467 C CA . GLY A 1 437 ? -16.800 -4.659 -8.541 1.00 68.38 437 GLY A CA 1
ATOM 3468 C C . GLY A 1 437 ? -15.761 -5.089 -7.505 1.00 68.38 437 GLY A C 1
ATOM 3469 O O . GLY A 1 437 ? -14.589 -5.292 -7.827 1.00 68.38 437 GLY A O 1
ATOM 3470 N N . PRO A 1 438 ? -16.174 -5.236 -6.232 1.00 75.69 438 PRO A N 1
ATOM 3471 C CA . PRO A 1 438 ? -15.285 -5.732 -5.195 1.00 75.69 438 PRO A CA 1
ATOM 3472 C C . PRO A 1 438 ? -14.856 -7.180 -5.493 1.00 75.69 438 PRO A C 1
ATOM 3474 O O . PRO A 1 438 ? -15.659 -7.963 -6.019 1.00 75.69 438 PRO A O 1
ATOM 3477 N N . PRO A 1 439 ? -13.627 -7.570 -5.108 1.00 87.12 439 PRO A N 1
ATOM 3478 C CA . PRO A 1 439 ? -13.155 -8.942 -5.234 1.00 87.12 439 PRO A CA 1
ATOM 3479 C C . PRO A 1 439 ? -14.136 -9.942 -4.620 1.00 87.12 439 PRO A C 1
ATOM 3481 O O . PRO A 1 439 ? -14.703 -9.739 -3.543 1.00 87.12 439 PRO A O 1
ATOM 3484 N N . ALA A 1 440 ? -14.341 -11.063 -5.301 1.00 91.56 440 ALA A N 1
ATOM 3485 C CA . ALA A 1 440 ? -15.240 -12.099 -4.836 1.00 91.56 440 ALA A CA 1
ATOM 3486 C C . ALA A 1 440 ? -14.495 -13.121 -3.979 1.00 91.56 440 ALA A C 1
ATOM 3488 O O . ALA A 1 440 ? -13.528 -13.739 -4.416 1.00 91.56 440 ALA A O 1
ATOM 3489 N N . THR A 1 441 ? -15.019 -13.385 -2.783 1.00 93.56 441 THR A N 1
ATOM 3490 C CA . THR A 1 441 ? -14.536 -14.486 -1.945 1.00 93.56 441 THR A CA 1
ATOM 3491 C C . THR A 1 441 ? -14.905 -15.848 -2.540 1.00 93.56 441 THR A C 1
ATOM 3493 O O . THR A 1 441 ? -16.078 -16.116 -2.837 1.00 93.56 441 THR A O 1
ATOM 3496 N N . VAL A 1 442 ? -13.911 -16.728 -2.638 1.00 95.25 442 VAL A N 1
ATOM 3497 C CA . VAL A 1 442 ? -14.030 -18.154 -2.963 1.00 95.25 442 VAL A CA 1
ATOM 3498 C C . VAL A 1 442 ? -13.446 -18.996 -1.829 1.00 95.25 442 VAL A C 1
ATOM 3500 O O . VAL A 1 442 ? -12.658 -18.514 -1.022 1.00 95.25 442 VAL A O 1
ATOM 3503 N N . SER A 1 443 ? -13.840 -20.265 -1.750 1.00 95.81 443 SER A N 1
ATOM 3504 C CA . SER A 1 443 ? -13.386 -21.192 -0.704 1.00 95.81 443 SER A CA 1
ATOM 3505 C C . SER A 1 443 ? -12.516 -22.305 -1.279 1.00 95.81 443 SER A C 1
ATOM 3507 O O . SER A 1 443 ? -12.810 -22.838 -2.350 1.00 95.81 443 SER A O 1
ATOM 3509 N N . ILE A 1 444 ? -11.473 -22.698 -0.550 1.00 96.88 444 ILE A N 1
ATOM 3510 C CA . ILE A 1 444 ? -10.579 -23.796 -0.927 1.00 96.88 444 ILE A CA 1
ATOM 3511 C C . ILE A 1 444 ? -11.138 -25.092 -0.343 1.00 96.88 444 ILE A C 1
ATOM 3513 O O . ILE A 1 444 ? -11.029 -25.354 0.860 1.00 96.88 444 ILE A O 1
ATOM 3517 N N . GLN A 1 445 ? -11.760 -25.911 -1.188 1.00 96.06 445 GLN A N 1
ATOM 3518 C CA . GLN A 1 445 ? -12.398 -27.156 -0.763 1.00 96.06 445 GLN A CA 1
ATOM 3519 C C . GLN A 1 445 ? -11.364 -28.248 -0.470 1.00 96.06 445 GLN A C 1
ATOM 3521 O O . GLN A 1 445 ? -11.456 -28.928 0.557 1.00 96.06 445 GLN A O 1
ATOM 3526 N N . GLU A 1 446 ? -10.383 -28.394 -1.359 1.00 96.00 446 GLU A N 1
ATOM 3527 C CA . GLU A 1 446 ? -9.294 -29.369 -1.282 1.00 96.00 446 GLU A CA 1
ATOM 3528 C C . GLU A 1 446 ? -8.008 -28.756 -1.830 1.00 96.00 446 GLU A C 1
ATOM 3530 O O . GLU A 1 446 ? -8.049 -27.877 -2.691 1.00 96.00 446 GLU A O 1
ATOM 3535 N N . MET A 1 447 ? -6.868 -29.209 -1.314 1.00 96.06 447 MET A N 1
ATOM 3536 C CA . MET A 1 447 ? -5.554 -28.788 -1.781 1.00 96.06 447 MET A CA 1
ATOM 3537 C C . MET A 1 447 ? -4.545 -29.906 -1.534 1.00 96.06 447 MET A C 1
ATOM 3539 O O . MET A 1 447 ? -4.386 -30.350 -0.396 1.00 96.06 447 MET A O 1
ATOM 3543 N N . ASP A 1 448 ? -3.852 -30.313 -2.590 1.00 95.00 448 ASP A N 1
ATOM 3544 C CA . ASP A 1 448 ? -2.722 -31.233 -2.557 1.00 95.00 448 ASP A CA 1
ATOM 3545 C C . ASP A 1 448 ? -1.484 -30.508 -3.100 1.00 95.00 448 ASP A C 1
ATOM 3547 O O . ASP A 1 448 ? -1.356 -30.230 -4.296 1.00 95.00 448 ASP A O 1
ATOM 3551 N N . ARG A 1 449 ? -0.559 -30.179 -2.196 1.00 92.31 449 ARG A N 1
ATOM 3552 C CA . ARG A 1 449 ? 0.678 -29.459 -2.529 1.00 92.31 449 ARG A CA 1
ATOM 3553 C C . ARG A 1 449 ? 1.696 -30.342 -3.245 1.00 92.31 449 ARG A C 1
ATOM 3555 O O . ARG A 1 449 ? 2.493 -29.829 -4.024 1.00 92.31 449 ARG A O 1
ATOM 3562 N N . THR A 1 450 ? 1.657 -31.653 -3.020 1.00 91.31 450 THR A N 1
ATOM 3563 C CA . THR A 1 450 ? 2.570 -32.609 -3.651 1.00 91.31 450 THR A CA 1
ATOM 3564 C C . THR A 1 450 ? 2.142 -32.878 -5.089 1.00 91.31 450 THR A C 1
ATOM 3566 O O . THR A 1 450 ? 2.958 -32.780 -6.005 1.00 91.31 450 THR A O 1
ATOM 3569 N N . ALA A 1 451 ? 0.850 -33.130 -5.313 1.00 93.56 451 ALA A N 1
ATOM 3570 C CA . ALA A 1 451 ? 0.288 -33.286 -6.654 1.00 93.56 451 ALA A CA 1
ATOM 3571 C C . ALA A 1 451 ? 0.148 -31.953 -7.413 1.00 93.56 451 ALA A C 1
ATOM 3573 O O . ALA A 1 451 ? -0.099 -31.968 -8.624 1.00 93.56 451 ALA A O 1
ATOM 3574 N N . ARG A 1 452 ? 0.323 -30.817 -6.719 1.00 95.19 452 ARG A N 1
ATOM 3575 C CA . ARG A 1 452 ? 0.074 -29.447 -7.196 1.00 95.19 452 ARG A CA 1
ATOM 3576 C C . ARG A 1 452 ? -1.333 -29.286 -7.764 1.00 95.19 452 ARG A C 1
ATOM 3578 O O . ARG A 1 452 ? -1.501 -28.882 -8.914 1.00 95.19 452 ARG A O 1
ATOM 3585 N N . GLN A 1 453 ? -2.328 -29.672 -6.970 1.00 97.19 453 GLN A N 1
ATOM 3586 C CA . GLN A 1 453 ? -3.743 -29.593 -7.317 1.00 97.19 453 GLN A CA 1
ATOM 3587 C C . GLN A 1 453 ? -4.548 -28.866 -6.243 1.00 97.19 453 GLN A C 1
ATOM 3589 O O . GLN A 1 453 ? -4.277 -28.983 -5.047 1.00 97.19 453 GLN A O 1
ATOM 3594 N N . ILE A 1 454 ? -5.549 -28.107 -6.670 1.00 97.88 454 ILE A N 1
ATOM 3595 C CA . ILE A 1 454 ? -6.437 -27.348 -5.791 1.00 97.88 454 ILE A CA 1
ATOM 3596 C C . ILE A 1 454 ? -7.860 -27.385 -6.335 1.00 97.88 454 ILE A C 1
ATOM 3598 O O . ILE A 1 454 ? -8.075 -27.222 -7.532 1.00 97.88 454 ILE A O 1
ATOM 3602 N N . THR A 1 455 ? -8.840 -27.572 -5.455 1.00 97.75 455 THR A N 1
ATOM 3603 C CA . THR A 1 455 ? -10.260 -27.486 -5.806 1.00 97.75 455 THR A CA 1
ATOM 3604 C C . THR A 1 455 ? -10.843 -26.226 -5.190 1.00 97.75 455 THR A C 1
ATOM 3606 O O . THR A 1 455 ? -10.956 -26.106 -3.964 1.00 97.75 455 THR A O 1
ATOM 3609 N N . VAL A 1 456 ? -11.214 -25.284 -6.052 1.00 97.81 456 VAL A N 1
ATOM 3610 C CA . VAL A 1 456 ? -11.786 -23.989 -5.677 1.00 97.81 456 VAL A CA 1
ATOM 3611 C C . VAL A 1 456 ? -13.297 -24.070 -5.798 1.00 97.81 456 VAL A C 1
ATOM 3613 O O . VAL A 1 456 ? -13.822 -24.614 -6.767 1.00 97.81 456 VAL A O 1
ATOM 3616 N N . LYS A 1 457 ? -14.003 -23.531 -4.807 1.00 97.25 457 LYS A N 1
ATOM 3617 C CA . LYS A 1 457 ? -15.459 -23.562 -4.727 1.00 97.25 457 LYS A CA 1
ATOM 3618 C C . LYS A 1 457 ? -16.033 -22.158 -4.566 1.00 97.25 457 LYS A C 1
ATOM 3620 O O . LYS A 1 457 ? -15.651 -21.425 -3.652 1.00 97.25 457 LYS A O 1
ATOM 3625 N N . ALA A 1 458 ? -17.034 -21.848 -5.381 1.00 95.88 458 ALA A N 1
ATOM 3626 C CA . ALA A 1 458 ? -17.793 -20.603 -5.366 1.00 95.88 458 ALA A CA 1
ATOM 3627 C C . ALA A 1 458 ? -19.306 -20.866 -5.219 1.00 95.88 458 ALA A C 1
ATOM 3629 O O . ALA A 1 458 ? -19.809 -21.966 -5.464 1.00 95.88 458 ALA A O 1
ATOM 3630 N N . GLY A 1 459 ? -20.065 -19.854 -4.789 1.00 93.50 459 GLY A N 1
ATOM 3631 C CA . GLY A 1 459 ? -21.533 -19.916 -4.820 1.00 93.50 459 GLY A CA 1
ATOM 3632 C C . GLY A 1 459 ? -22.058 -20.029 -6.257 1.00 93.50 459 GLY A C 1
ATOM 3633 O O . GLY A 1 459 ? -21.393 -19.575 -7.182 1.00 93.50 459 GLY A O 1
ATOM 3634 N N . ALA A 1 460 ? -23.253 -20.595 -6.457 1.00 90.75 460 ALA A N 1
ATOM 3635 C CA . ALA A 1 460 ? -23.799 -20.833 -7.801 1.00 90.75 460 ALA A CA 1
ATOM 3636 C C . ALA A 1 460 ? -23.867 -19.567 -8.682 1.00 90.75 460 ALA A C 1
ATOM 3638 O O . ALA A 1 460 ? -23.510 -19.621 -9.853 1.00 90.75 460 ALA A O 1
ATOM 3639 N N . ALA A 1 461 ? -24.217 -18.412 -8.105 1.00 89.81 461 ALA A N 1
ATOM 3640 C CA . ALA A 1 461 ? -24.238 -17.127 -8.817 1.00 89.81 461 ALA A CA 1
ATOM 3641 C C . ALA A 1 461 ? -22.847 -16.648 -9.291 1.00 89.81 461 ALA A C 1
ATOM 3643 O O . ALA A 1 461 ? -22.741 -15.818 -10.186 1.00 89.81 461 ALA A O 1
ATOM 3644 N N . LYS A 1 462 ? -21.774 -17.183 -8.701 1.00 91.62 462 LYS A N 1
ATOM 3645 C CA . LYS A 1 462 ? -20.374 -16.821 -8.963 1.00 91.62 462 LYS A CA 1
ATOM 3646 C C . LYS A 1 462 ? -19.628 -17.896 -9.762 1.00 91.62 462 LYS A C 1
ATOM 3648 O O . LYS A 1 462 ? -18.405 -17.882 -9.815 1.00 91.62 462 LYS A O 1
ATOM 3653 N N . ALA A 1 463 ? -20.346 -18.842 -10.371 1.00 90.31 463 ALA A N 1
ATOM 3654 C CA . ALA A 1 463 ? -19.749 -19.940 -11.132 1.00 90.31 463 ALA A CA 1
ATOM 3655 C C . ALA A 1 463 ? -18.879 -19.458 -12.304 1.00 90.31 463 ALA A C 1
ATOM 3657 O O . ALA A 1 463 ? -17.870 -20.084 -12.609 1.00 90.31 463 ALA A O 1
ATOM 3658 N N . HIS A 1 464 ? -19.246 -18.325 -12.912 1.00 91.19 464 HIS A N 1
ATOM 3659 C CA . HIS A 1 464 ? -18.516 -17.702 -14.018 1.00 91.19 464 HIS A CA 1
ATOM 3660 C C . HIS A 1 464 ? -17.083 -17.281 -13.650 1.00 91.19 464 HIS A C 1
ATOM 3662 O O . HIS A 1 464 ? -16.257 -17.137 -14.542 1.00 91.19 464 HIS A O 1
ATOM 3668 N N . LEU A 1 465 ? -16.771 -17.127 -12.356 1.00 92.44 465 LEU A N 1
ATOM 3669 C CA . LEU A 1 465 ? -15.419 -16.819 -11.879 1.00 92.44 465 LEU A CA 1
ATOM 3670 C C . LEU A 1 465 ? -14.480 -18.035 -11.909 1.00 92.44 465 LEU A C 1
ATOM 3672 O O . LEU A 1 465 ? -13.274 -17.881 -11.767 1.00 92.44 465 LEU A O 1
ATOM 3676 N N . LEU A 1 466 ? -15.011 -19.253 -12.068 1.00 94.88 466 LEU A N 1
ATOM 3677 C CA . LEU A 1 466 ? -14.222 -20.485 -12.159 1.00 94.88 466 LEU A CA 1
ATOM 3678 C C . LEU A 1 466 ? -13.780 -20.738 -13.610 1.00 94.88 466 LEU A C 1
ATOM 3680 O O . LEU A 1 466 ? -14.102 -21.763 -14.218 1.00 94.88 466 LEU A O 1
ATOM 3684 N N . THR A 1 467 ? -13.046 -19.780 -14.168 1.00 94.38 467 THR A N 1
ATOM 3685 C CA . THR A 1 467 ? -12.492 -19.783 -15.530 1.00 94.38 467 THR A CA 1
ATOM 3686 C C . THR A 1 467 ? -11.421 -20.860 -15.727 1.00 94.38 467 THR A C 1
ATOM 3688 O O . THR A 1 467 ? -11.027 -21.542 -14.779 1.00 94.38 467 THR A O 1
ATOM 3691 N N . ASP A 1 468 ? -10.969 -21.056 -16.971 1.00 94.31 468 ASP A N 1
ATOM 3692 C CA . ASP A 1 468 ? -9.928 -22.043 -17.316 1.00 94.31 468 ASP A CA 1
ATOM 3693 C C . ASP A 1 468 ? -8.552 -21.671 -16.754 1.00 94.31 468 ASP A C 1
ATOM 3695 O O . ASP A 1 468 ? -7.749 -22.546 -16.425 1.00 94.31 468 ASP A O 1
ATOM 3699 N N . ARG A 1 469 ? -8.306 -20.366 -16.627 1.00 92.94 469 ARG A N 1
ATOM 3700 C CA . ARG A 1 469 ? -7.144 -19.767 -15.975 1.00 92.94 469 ARG A CA 1
ATOM 3701 C C . ARG A 1 469 ? -7.613 -18.976 -14.774 1.00 92.94 469 ARG A C 1
ATOM 3703 O O . ARG A 1 469 ? -8.584 -18.234 -14.899 1.00 92.94 469 ARG A O 1
ATOM 3710 N N . LEU A 1 470 ? -6.956 -19.144 -13.636 1.00 93.38 470 LEU A N 1
ATOM 3711 C CA . LEU A 1 470 ? -7.339 -18.467 -12.404 1.00 93.38 470 LEU A CA 1
ATOM 3712 C C . LEU A 1 470 ? -6.099 -18.056 -11.603 1.00 93.38 470 LEU A C 1
ATOM 3714 O O . LEU A 1 470 ? -5.067 -18.723 -11.636 1.00 93.38 470 LEU A O 1
ATOM 3718 N N . THR A 1 471 ? -6.241 -16.983 -10.840 1.00 94.38 471 THR A N 1
ATOM 3719 C CA . THR A 1 471 ? -5.300 -16.585 -9.796 1.00 94.38 471 THR A CA 1
ATOM 3720 C C . THR A 1 471 ? -6.098 -16.373 -8.521 1.00 94.38 471 THR A C 1
ATOM 3722 O O . THR A 1 471 ? -7.197 -15.815 -8.548 1.00 94.38 471 THR A O 1
ATOM 3725 N N . LEU A 1 472 ? -5.570 -16.872 -7.408 1.00 96.25 472 LEU A N 1
ATOM 3726 C CA . LEU A 1 472 ? -6.122 -16.651 -6.082 1.00 96.25 472 LEU A CA 1
ATOM 3727 C C . LEU A 1 472 ? -5.288 -15.593 -5.369 1.00 96.25 472 LEU A C 1
ATOM 3729 O O . LEU A 1 472 ? -4.069 -15.717 -5.281 1.00 96.25 472 LEU A O 1
ATOM 3733 N N . HIS A 1 473 ? -5.965 -14.590 -4.833 1.00 95.12 473 HIS A N 1
ATOM 3734 C CA . HIS A 1 473 ? -5.376 -13.488 -4.080 1.00 95.12 473 HIS A CA 1
ATOM 3735 C C . HIS A 1 473 ? -5.670 -13.653 -2.577 1.00 95.12 473 HIS A C 1
ATOM 3737 O O . HIS A 1 473 ? -6.467 -14.536 -2.210 1.00 95.12 473 HIS A O 1
ATOM 3743 N N . PRO A 1 474 ? -5.059 -12.829 -1.700 1.00 92.94 474 PRO A N 1
ATOM 3744 C CA . PRO A 1 474 ? -5.267 -12.899 -0.256 1.00 92.94 474 PRO A CA 1
ATOM 3745 C C . PRO A 1 474 ? -6.746 -12.901 0.159 1.00 92.94 474 PRO A C 1
ATOM 3747 O O . PRO A 1 474 ? -7.644 -12.516 -0.595 1.00 92.94 474 PRO A O 1
ATOM 3750 N N . ASP A 1 475 ? -7.018 -13.373 1.374 1.00 89.75 475 ASP A N 1
ATOM 3751 C CA . ASP A 1 475 ? -8.385 -13.422 1.900 1.00 89.75 475 ASP A CA 1
ATOM 3752 C C . ASP A 1 475 ? -8.945 -12.011 2.149 1.00 89.75 475 ASP A C 1
ATOM 3754 O O . ASP A 1 475 ? -8.211 -11.077 2.469 1.00 89.75 475 ASP A O 1
ATOM 3758 N N . TRP A 1 476 ? -10.265 -11.869 2.038 1.00 87.81 476 TRP A N 1
ATOM 3759 C CA . TRP A 1 476 ? -10.954 -10.624 2.373 1.00 87.81 476 TRP A CA 1
ATOM 3760 C C . TRP A 1 476 ? -11.051 -10.479 3.903 1.00 87.81 476 TRP A C 1
ATOM 3762 O O . TRP A 1 476 ? -11.205 -11.496 4.593 1.00 87.81 476 TRP A O 1
ATOM 3772 N N . PRO A 1 477 ? -10.997 -9.258 4.477 1.00 86.00 477 PRO A N 1
ATOM 3773 C CA . PRO A 1 477 ? -11.198 -9.079 5.912 1.00 86.00 477 PRO A CA 1
ATOM 3774 C C . PRO A 1 477 ? -12.529 -9.662 6.393 1.00 86.00 477 PRO A C 1
ATOM 3776 O O . PRO A 1 477 ? -13.532 -9.712 5.676 1.00 86.00 477 PRO A O 1
ATOM 3779 N N . LEU A 1 478 ? -12.541 -10.074 7.660 1.00 84.94 478 LEU A N 1
ATOM 3780 C CA . LEU A 1 478 ? -13.760 -10.521 8.322 1.00 84.94 478 LEU A CA 1
ATOM 3781 C C . LEU A 1 478 ? -14.780 -9.380 8.367 1.00 84.94 478 LEU A C 1
ATOM 3783 O O . LEU A 1 478 ? -14.424 -8.235 8.634 1.00 84.94 478 LEU A O 1
ATOM 3787 N N . ASN A 1 479 ? -16.059 -9.705 8.166 1.00 85.38 479 ASN A N 1
ATOM 3788 C CA . ASN A 1 479 ? -17.127 -8.744 8.411 1.00 85.38 479 ASN A CA 1
ATOM 3789 C C . ASN A 1 479 ? -17.216 -8.472 9.923 1.00 85.38 479 ASN A C 1
ATOM 3791 O O . ASN A 1 479 ? -17.484 -9.384 10.713 1.00 85.38 479 ASN A O 1
ATOM 3795 N N . THR A 1 480 ? -16.965 -7.224 10.307 1.00 89.31 480 THR A N 1
ATOM 3796 C CA . THR A 1 480 ? -16.950 -6.744 11.693 1.00 89.31 480 THR A CA 1
ATOM 3797 C C . THR A 1 480 ? -18.132 -5.829 12.009 1.00 89.31 480 THR A C 1
ATOM 3799 O O . THR A 1 480 ? -18.191 -5.303 13.119 1.00 89.31 480 THR A O 1
ATOM 3802 N N . ASP A 1 481 ? -19.106 -5.690 11.102 1.00 88.38 481 ASP A N 1
ATOM 3803 C CA . ASP A 1 481 ? -20.196 -4.705 11.186 1.00 88.38 481 ASP A CA 1
ATOM 3804 C C . ASP A 1 481 ? -20.994 -4.842 12.486 1.00 88.38 481 ASP A C 1
ATOM 3806 O O . ASP A 1 481 ? -21.298 -3.857 13.151 1.00 88.38 481 ASP A O 1
ATOM 3810 N N . VAL A 1 482 ? -21.272 -6.081 12.904 1.00 91.12 482 VAL A N 1
ATOM 3811 C CA . VAL A 1 482 ? -22.000 -6.367 14.152 1.00 91.12 482 VAL A CA 1
ATOM 3812 C C . VAL A 1 482 ? -21.214 -5.907 15.384 1.00 91.12 482 VAL A C 1
ATOM 3814 O O . VAL A 1 482 ? -21.802 -5.401 16.337 1.00 91.12 482 VAL A O 1
ATOM 3817 N N . ILE A 1 483 ? -19.888 -6.076 15.380 1.00 89.00 483 ILE A N 1
ATOM 3818 C CA . ILE A 1 483 ? -19.029 -5.674 16.504 1.00 89.00 483 ILE A CA 1
ATOM 3819 C C . ILE A 1 483 ? -18.872 -4.151 16.514 1.00 89.00 483 ILE A C 1
ATOM 3821 O O . ILE A 1 483 ? -18.993 -3.531 17.568 1.00 89.00 483 ILE A O 1
ATOM 3825 N N . ALA A 1 484 ? -18.661 -3.546 15.344 1.00 89.88 484 ALA A N 1
ATOM 3826 C CA . ALA A 1 484 ? -18.579 -2.100 15.187 1.00 89.88 484 ALA A CA 1
ATOM 3827 C C . ALA A 1 484 ? -19.877 -1.405 15.634 1.00 89.88 484 ALA A C 1
ATOM 3829 O O . ALA A 1 484 ? -19.817 -0.437 16.389 1.00 89.88 484 ALA A O 1
ATOM 3830 N N . ALA A 1 485 ? -21.044 -1.938 15.259 1.00 91.12 485 ALA A N 1
ATOM 3831 C CA . ALA A 1 485 ? -22.341 -1.431 15.704 1.00 91.12 485 ALA A CA 1
ATOM 3832 C C . ALA A 1 485 ? -22.509 -1.531 17.230 1.00 91.12 485 ALA A C 1
ATOM 3834 O O . ALA A 1 485 ? -22.869 -0.548 17.870 1.00 91.12 485 ALA A O 1
ATOM 3835 N N . ALA A 1 486 ? -22.152 -2.669 17.835 1.00 90.69 486 ALA A N 1
ATOM 3836 C CA . ALA A 1 486 ? -22.212 -2.829 19.289 1.00 90.69 486 ALA A CA 1
ATOM 3837 C C . ALA A 1 486 ? -21.286 -1.846 20.035 1.00 90.69 486 ALA A C 1
ATOM 3839 O O . ALA A 1 486 ? -21.641 -1.342 21.099 1.00 90.69 486 ALA A O 1
ATOM 3840 N N . LEU A 1 487 ? -20.106 -1.540 19.481 1.00 92.56 487 LEU A N 1
ATOM 3841 C CA . LEU A 1 487 ? -19.226 -0.505 20.031 1.00 92.56 487 LEU A CA 1
ATOM 3842 C C . LEU A 1 487 ? -19.830 0.897 19.893 1.00 92.56 487 LEU A C 1
ATOM 3844 O O . LEU A 1 487 ? -19.684 1.701 20.810 1.00 92.56 487 LEU A O 1
ATOM 3848 N N . ARG A 1 488 ? -20.532 1.195 18.793 1.00 92.56 488 ARG A N 1
ATOM 3849 C CA . ARG A 1 488 ? -21.245 2.471 18.624 1.00 92.56 488 ARG A CA 1
ATOM 3850 C C . ARG A 1 488 ? -22.373 2.634 19.640 1.00 92.56 488 ARG A C 1
ATOM 3852 O O . ARG A 1 488 ? -22.486 3.715 20.210 1.00 92.56 488 ARG A O 1
ATOM 3859 N N . ASP A 1 489 ? -23.117 1.572 19.941 1.00 93.38 489 ASP A N 1
ATOM 3860 C CA . ASP A 1 489 ? -24.132 1.585 21.005 1.00 93.38 489 ASP A CA 1
ATOM 3861 C C . ASP A 1 489 ? -23.505 1.896 22.372 1.00 93.38 489 ASP A C 1
ATOM 3863 O O . ASP A 1 489 ? -24.020 2.719 23.130 1.00 93.38 489 ASP A O 1
ATOM 3867 N N . VAL A 1 490 ? -22.350 1.286 22.671 1.00 93.62 490 VAL A N 1
ATOM 3868 C CA . VAL A 1 490 ? -21.580 1.592 23.884 1.00 93.62 490 VAL A CA 1
ATOM 3869 C C . VAL A 1 490 ? -21.148 3.056 23.901 1.00 93.62 490 VAL A C 1
ATOM 3871 O O . VAL A 1 490 ? -21.374 3.734 24.895 1.00 93.62 490 VAL A O 1
ATOM 3874 N N . ILE A 1 491 ? -20.550 3.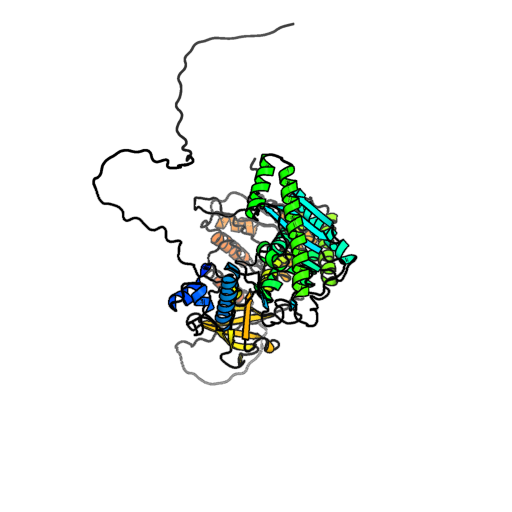571 22.826 1.00 95.50 491 ILE A N 1
ATOM 3875 C CA . ILE A 1 491 ? -20.090 4.966 22.766 1.00 95.50 491 ILE A CA 1
ATOM 3876 C C . ILE A 1 491 ? -21.262 5.932 22.982 1.00 95.50 491 ILE A C 1
ATOM 3878 O O . ILE A 1 491 ? -21.149 6.844 23.801 1.00 95.50 491 ILE A O 1
ATOM 3882 N N . ALA A 1 492 ? -22.395 5.702 22.316 1.00 95.12 492 ALA A N 1
ATOM 3883 C CA . ALA A 1 492 ? -23.590 6.525 22.462 1.00 95.12 492 ALA A CA 1
ATOM 3884 C C . ALA A 1 492 ? -24.113 6.532 23.909 1.00 95.12 492 ALA A C 1
ATOM 3886 O O . ALA A 1 492 ? -24.414 7.600 24.446 1.00 95.12 492 ALA A O 1
ATOM 3887 N N . ASP A 1 493 ? -24.160 5.372 24.574 1.00 95.06 493 ASP A N 1
ATOM 3888 C CA . ASP A 1 493 ? -24.522 5.294 25.993 1.00 95.06 493 ASP A CA 1
ATOM 3889 C C . ASP A 1 493 ? -23.541 6.080 26.876 1.00 95.06 493 ASP A C 1
ATOM 3891 O O . ASP A 1 493 ? -23.966 6.853 27.736 1.00 95.06 493 ASP A O 1
ATOM 3895 N N . GLN A 1 494 ? -22.234 5.935 26.641 1.00 94.38 494 GLN A N 1
ATOM 3896 C CA . GLN A 1 494 ? -21.192 6.583 27.444 1.00 94.38 494 GLN A CA 1
ATOM 3897 C C . GLN A 1 494 ? -21.160 8.111 27.273 1.00 94.38 494 GLN A C 1
ATOM 3899 O O . GLN A 1 494 ? -20.829 8.836 28.219 1.00 94.38 494 GLN A O 1
ATOM 3904 N N . CYS A 1 495 ? -21.540 8.605 26.094 1.00 94.44 495 CYS A N 1
ATOM 3905 C CA . CYS A 1 495 ? -21.740 10.028 25.828 1.00 94.44 495 CYS A CA 1
ATOM 3906 C C . CYS A 1 495 ? -23.055 10.579 26.401 1.00 94.44 495 CYS A C 1
ATOM 3908 O O . CYS A 1 495 ? -23.169 11.791 26.573 1.00 94.44 495 CYS A O 1
ATOM 3910 N N . GLY A 1 496 ? -24.032 9.713 26.680 1.00 92.56 496 GLY A N 1
ATOM 3911 C CA . GLY A 1 496 ? -25.355 10.072 27.182 1.00 92.56 496 GLY A CA 1
ATOM 3912 C C . GLY A 1 496 ? -25.593 9.607 28.618 1.00 92.56 496 GLY A C 1
ATOM 3913 O O . GLY A 1 496 ? -24.978 10.093 29.565 1.00 92.56 496 GLY A O 1
ATOM 3914 N N . SER A 1 497 ? -26.543 8.686 28.782 1.00 90.25 497 SER A N 1
ATOM 3915 C CA . SER A 1 497 ? -27.084 8.256 30.078 1.00 90.25 497 SER A CA 1
ATOM 3916 C C . SER A 1 497 ? -26.151 7.397 30.934 1.00 90.25 497 SER A C 1
ATOM 3918 O O . SER A 1 497 ? -26.427 7.236 32.122 1.00 90.25 497 SER A O 1
ATOM 3920 N N . ARG A 1 498 ? -25.086 6.828 30.354 1.00 91.25 498 ARG A N 1
ATOM 3921 C CA . ARG A 1 498 ? -24.136 5.908 31.010 1.00 91.25 498 ARG A CA 1
ATOM 3922 C C . ARG A 1 498 ? -24.823 4.760 31.755 1.00 91.25 498 ARG A C 1
ATOM 3924 O O . ARG A 1 498 ? -24.455 4.408 32.875 1.00 91.25 498 ARG A O 1
ATOM 3931 N N . THR A 1 499 ? -25.845 4.175 31.134 1.00 92.56 499 THR A N 1
ATOM 3932 C CA . THR A 1 499 ? -26.584 3.035 31.691 1.00 92.56 499 THR A CA 1
ATOM 3933 C C . THR A 1 499 ? -25.739 1.769 31.728 1.00 92.56 499 THR A C 1
ATOM 3935 O O . THR A 1 499 ? -25.969 0.907 32.574 1.00 92.56 499 THR A O 1
ATOM 3938 N N . TYR A 1 500 ? -24.715 1.655 30.878 1.00 91.94 500 TYR A N 1
ATOM 3939 C CA . TYR A 1 500 ? -23.768 0.544 30.901 1.00 91.94 500 TYR A CA 1
ATOM 3940 C C . TYR A 1 500 ? -22.713 0.756 31.990 1.00 91.94 500 TYR A C 1
ATOM 3942 O O . TYR A 1 500 ? -21.534 0.982 31.716 1.00 91.94 500 TYR A O 1
ATOM 3950 N N . ARG A 1 501 ? -23.135 0.662 33.256 1.00 89.56 501 ARG A N 1
ATOM 3951 C CA . ARG A 1 501 ? -22.293 0.975 34.423 1.00 89.56 501 ARG A CA 1
ATOM 3952 C C . ARG A 1 501 ? -21.039 0.102 34.529 1.00 89.56 501 ARG A C 1
ATOM 3954 O O . ARG A 1 501 ? -19.985 0.590 34.918 1.00 89.56 501 ARG A O 1
ATOM 3961 N N . ALA A 1 502 ? -21.121 -1.170 34.139 1.00 88.31 502 ALA A N 1
ATOM 3962 C CA . ALA A 1 502 ? -19.958 -2.060 34.107 1.00 88.31 502 ALA A CA 1
ATOM 3963 C C . ALA A 1 502 ? -18.914 -1.626 33.064 1.00 88.31 502 ALA A C 1
ATOM 3965 O O . ALA A 1 502 ? -17.713 -1.798 33.267 1.00 88.31 502 ALA A O 1
ATOM 3966 N N . VAL A 1 503 ? -19.373 -1.058 31.946 1.00 90.69 503 VAL A N 1
ATOM 3967 C CA . VAL A 1 503 ? -18.496 -0.523 30.902 1.00 90.69 503 VAL A CA 1
ATOM 3968 C C . VAL A 1 503 ? -17.890 0.802 31.351 1.00 90.69 503 VAL A C 1
ATOM 3970 O O . VAL A 1 503 ? -16.694 1.004 31.170 1.00 90.69 503 VAL A O 1
ATOM 3973 N N . ASP A 1 504 ? -18.676 1.668 31.993 1.00 90.50 504 ASP A N 1
ATOM 3974 C CA . ASP A 1 504 ? -18.165 2.909 32.583 1.00 90.50 504 ASP A CA 1
ATOM 3975 C C . ASP A 1 504 ? -17.066 2.632 33.621 1.00 90.50 504 ASP A C 1
ATOM 3977 O O . ASP A 1 504 ? -16.016 3.275 33.583 1.00 90.50 504 ASP A O 1
ATOM 3981 N N . ASP A 1 505 ? -17.250 1.615 34.472 1.00 90.19 505 ASP A N 1
ATOM 3982 C CA . ASP A 1 505 ? -16.227 1.162 35.420 1.00 90.19 505 ASP A CA 1
ATOM 3983 C C . ASP A 1 505 ? -14.961 0.680 34.719 1.00 90.19 505 ASP A C 1
ATOM 3985 O O . ASP A 1 505 ? -13.856 1.036 35.126 1.00 90.19 505 ASP A O 1
ATOM 3989 N N . LEU A 1 506 ? -15.110 -0.116 33.656 1.00 90.50 506 LEU A N 1
ATOM 3990 C CA . LEU A 1 506 ? -13.980 -0.621 32.882 1.00 90.50 506 LEU A CA 1
ATOM 3991 C C . LEU A 1 506 ? -13.180 0.528 32.258 1.00 90.50 506 LEU A C 1
ATOM 3993 O O . LEU A 1 506 ? -11.956 0.568 32.383 1.00 90.50 506 LEU A O 1
ATOM 3997 N N . LEU A 1 507 ? -13.870 1.466 31.608 1.00 89.50 507 LEU A N 1
ATOM 3998 C CA . LEU A 1 507 ? -13.257 2.607 30.929 1.00 89.50 507 LEU A CA 1
ATOM 3999 C C . LEU A 1 507 ? -12.622 3.594 31.917 1.00 89.50 507 LEU A C 1
ATOM 4001 O O . LEU A 1 507 ? -11.582 4.172 31.616 1.00 89.50 507 LEU A O 1
ATOM 4005 N N . SER A 1 508 ? -13.217 3.759 33.099 1.00 89.38 508 SER A N 1
ATOM 4006 C CA . SER A 1 508 ? -12.714 4.642 34.163 1.00 89.38 508 SER A CA 1
ATOM 4007 C C . SER A 1 508 ? -11.689 3.971 35.078 1.00 89.38 508 SER A C 1
ATOM 4009 O O . SER A 1 508 ? -11.116 4.633 35.940 1.00 89.38 508 SER A O 1
ATOM 4011 N N . ARG A 1 509 ? -11.458 2.660 34.913 1.00 90.19 509 ARG A N 1
ATOM 4012 C CA . ARG A 1 509 ? -10.648 1.826 35.817 1.00 90.19 509 ARG A CA 1
ATOM 4013 C C . ARG A 1 509 ? -11.137 1.896 37.272 1.00 90.19 509 ARG A C 1
ATOM 4015 O O . ARG A 1 509 ? -10.338 1.879 38.208 1.00 90.19 509 ARG A O 1
ATOM 4022 N N . THR A 1 510 ? -12.452 1.980 37.458 1.00 90.12 510 THR A N 1
ATOM 4023 C CA . THR A 1 510 ? -13.091 2.031 38.777 1.00 90.12 510 THR A CA 1
ATOM 4024 C C . THR A 1 510 ? -12.952 0.682 39.478 1.00 90.12 510 THR A C 1
ATOM 4026 O O . THR A 1 510 ? -13.040 -0.375 38.851 1.00 90.12 510 THR A O 1
ATOM 4029 N N . ALA A 1 511 ? -12.749 0.703 40.798 1.00 90.62 511 ALA A N 1
ATOM 4030 C CA . ALA A 1 511 ? -12.772 -0.517 41.596 1.00 90.62 511 ALA A CA 1
ATOM 4031 C C . ALA A 1 511 ? -14.146 -1.221 41.487 1.00 90.62 511 ALA A C 1
ATOM 4033 O O . ALA A 1 511 ? -15.170 -0.534 41.452 1.00 90.62 511 ALA A O 1
ATOM 4034 N N . PRO A 1 512 ? -14.199 -2.569 41.478 1.00 89.88 512 PRO A N 1
ATOM 4035 C CA . PRO A 1 512 ? -15.454 -3.300 41.331 1.00 89.88 512 PRO A CA 1
ATOM 4036 C C . PRO A 1 512 ? -16.469 -2.934 42.422 1.00 89.88 512 PRO A C 1
ATOM 4038 O O . PRO A 1 512 ? -16.143 -2.971 43.613 1.00 89.88 512 PRO A O 1
ATOM 4041 N N . ARG A 1 513 ? -17.716 -2.645 42.035 1.00 89.75 513 ARG A N 1
ATOM 4042 C CA . ARG A 1 513 ? -18.837 -2.487 42.976 1.00 89.75 513 ARG A CA 1
ATOM 4043 C C . ARG A 1 513 ? -19.351 -3.842 43.443 1.00 89.75 513 ARG A C 1
ATOM 4045 O O . ARG A 1 513 ? -19.959 -4.580 42.666 1.00 89.75 513 ARG A O 1
ATOM 4052 N N . LEU A 1 514 ? -19.123 -4.155 44.714 1.00 90.75 514 LEU A N 1
ATOM 4053 C CA . LEU A 1 514 ? -19.603 -5.389 45.326 1.00 90.75 514 LEU A CA 1
ATOM 4054 C C . LEU A 1 514 ? -20.550 -5.075 46.489 1.00 90.75 514 LEU A C 1
ATOM 4056 O O . LEU A 1 514 ? -20.218 -4.264 47.355 1.00 90.75 514 LEU A O 1
ATOM 4060 N N . ALA A 1 515 ? -21.661 -5.806 46.583 1.00 89.75 515 ALA A N 1
ATOM 4061 C CA . ALA A 1 515 ? -22.595 -5.758 47.712 1.00 89.75 515 ALA A CA 1
ATOM 4062 C C . ALA A 1 515 ? -21.918 -6.084 49.061 1.00 89.75 515 ALA A C 1
ATOM 4064 O O . ALA A 1 515 ? -22.398 -5.709 50.127 1.00 89.75 515 ALA A O 1
ATOM 4065 N N . SER A 1 516 ? -20.781 -6.788 49.019 1.00 88.12 516 SER A N 1
ATOM 4066 C CA . SER A 1 516 ? -19.960 -7.142 50.180 1.00 88.12 516 SER A CA 1
ATOM 4067 C C . SER A 1 516 ? -18.973 -6.050 50.619 1.00 88.12 516 SER A C 1
ATOM 4069 O O . SER A 1 516 ? -18.217 -6.275 51.562 1.00 88.12 516 SER A O 1
ATOM 4071 N N . GLY A 1 517 ? -18.930 -4.899 49.940 1.00 88.88 517 GLY A N 1
ATOM 4072 C CA . GLY A 1 517 ? -17.924 -3.856 50.156 1.00 88.88 517 GLY A CA 1
ATOM 4073 C C . GLY A 1 517 ? -16.648 -4.053 49.318 1.00 88.88 517 GLY A C 1
ATOM 4074 O O . GLY A 1 517 ? -16.665 -4.797 48.338 1.00 88.88 517 GLY A O 1
ATOM 4075 N N . PRO A 1 518 ? -15.530 -3.382 49.660 1.00 88.31 518 PRO A N 1
ATOM 4076 C CA . PRO A 1 518 ? -14.307 -3.405 48.856 1.00 88.31 518 PRO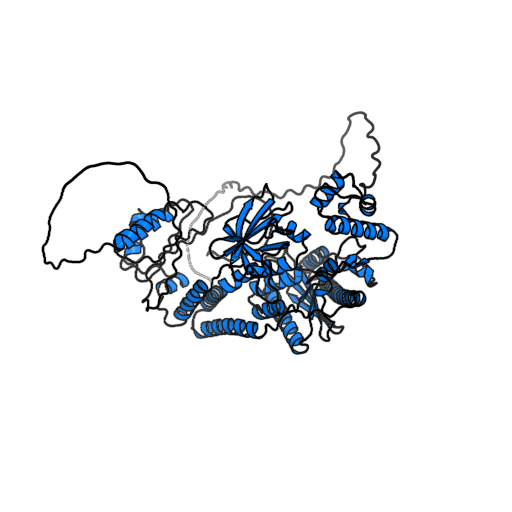 A CA 1
ATOM 4077 C C . PRO A 1 518 ? -13.747 -4.814 48.653 1.00 88.31 518 PRO A C 1
ATOM 4079 O O . PRO A 1 518 ? -13.796 -5.640 49.569 1.00 88.31 518 PRO A O 1
ATOM 4082 N N . LEU A 1 519 ? -13.153 -5.060 47.482 1.00 86.81 519 LEU A N 1
ATOM 4083 C CA . LEU A 1 519 ? -12.469 -6.318 47.184 1.00 86.81 519 LEU A CA 1
ATOM 4084 C C . LEU A 1 519 ? -11.376 -6.589 48.233 1.00 86.81 519 LEU A C 1
ATOM 4086 O O . LEU A 1 519 ? -10.525 -5.739 48.486 1.00 86.81 519 LEU A O 1
ATOM 4090 N N . GLN A 1 520 ? -11.411 -7.774 48.839 1.00 84.38 520 GLN A N 1
ATOM 4091 C CA . GLN A 1 520 ? -10.479 -8.184 49.892 1.00 84.38 520 GLN A CA 1
ATOM 4092 C C . GLN A 1 520 ? -9.436 -9.166 49.354 1.00 84.38 520 GLN A C 1
ATOM 4094 O O . GLN A 1 520 ? -9.700 -9.920 48.415 1.00 84.38 520 GLN A O 1
ATOM 4099 N N . SER A 1 521 ? -8.268 -9.205 49.994 1.00 86.12 521 SER A N 1
ATOM 4100 C CA . SER A 1 521 ? -7.273 -10.253 49.754 1.00 86.12 521 SER A CA 1
ATOM 4101 C C . SER A 1 521 ? -7.817 -11.620 50.169 1.00 86.12 521 SER A C 1
ATOM 4103 O O . SER A 1 521 ? -8.401 -11.771 51.241 1.00 86.12 521 SER A O 1
ATOM 4105 N N . VAL A 1 522 ? -7.595 -12.631 49.329 1.00 85.81 522 VAL A N 1
ATOM 4106 C CA . VAL A 1 522 ? -8.080 -14.002 49.538 1.00 85.81 522 VAL A CA 1
ATOM 4107 C C . VAL A 1 522 ? -6.922 -14.993 49.499 1.00 85.81 522 VAL A C 1
ATOM 4109 O O . VAL A 1 522 ? -5.988 -14.835 48.717 1.00 85.81 522 VAL A O 1
ATOM 4112 N N . THR A 1 523 ? -6.984 -16.027 50.336 1.00 86.00 523 THR A N 1
ATOM 4113 C CA . THR A 1 523 ? -6.003 -17.126 50.349 1.00 86.00 523 THR A CA 1
ATOM 4114 C C . THR A 1 523 ? -6.296 -18.182 49.287 1.00 86.00 523 THR A C 1
ATOM 4116 O O . THR A 1 523 ? -5.363 -18.730 48.708 1.00 86.00 523 THR A O 1
ATOM 4119 N N . ASP A 1 524 ? -7.577 -18.442 48.999 1.00 89.31 524 ASP A N 1
ATOM 4120 C CA . ASP A 1 524 ? -8.015 -19.269 47.871 1.00 89.31 524 ASP A CA 1
ATOM 4121 C C . ASP A 1 524 ? -8.574 -18.378 46.746 1.00 89.31 524 ASP A C 1
ATOM 4123 O O . ASP A 1 524 ? -9.692 -17.859 46.867 1.00 89.31 524 ASP A O 1
ATOM 4127 N N . PRO A 1 525 ? -7.843 -18.222 45.626 1.00 85.50 525 PRO A N 1
ATOM 4128 C CA . PRO A 1 525 ? -8.301 -17.452 44.476 1.00 85.50 525 PRO A CA 1
ATOM 4129 C C . PRO A 1 525 ? -9.617 -17.962 43.879 1.00 85.50 525 PRO A C 1
ATOM 4131 O O . PRO A 1 525 ? -10.386 -17.165 43.345 1.00 85.50 525 PRO A O 1
ATOM 4134 N N . VAL A 1 526 ? -9.913 -19.265 43.960 1.00 87.81 526 VAL A N 1
ATOM 4135 C CA . VAL A 1 526 ? -11.139 -19.843 43.389 1.00 87.81 526 VAL A CA 1
ATOM 4136 C C . VAL A 1 526 ? -12.348 -19.448 44.226 1.00 87.81 526 VAL A C 1
ATOM 4138 O O . VAL A 1 526 ? -13.277 -18.832 43.699 1.00 87.81 526 VAL A O 1
ATOM 4141 N N . ALA A 1 527 ? -12.342 -19.774 45.521 1.00 89.06 527 ALA A N 1
ATOM 4142 C CA . ALA A 1 527 ? -13.427 -19.403 46.427 1.00 89.06 527 ALA A CA 1
ATOM 4143 C C . ALA A 1 527 ? -13.592 -17.880 46.521 1.00 89.06 527 ALA A C 1
ATOM 4145 O O . ALA A 1 527 ? -14.720 -17.378 46.491 1.00 89.06 527 ALA A O 1
ATOM 4146 N N . GLY A 1 528 ? -12.480 -17.144 46.561 1.00 89.38 528 GLY A N 1
ATOM 4147 C CA . GLY A 1 528 ? -12.476 -15.688 46.577 1.00 89.38 528 GLY A CA 1
ATOM 4148 C C . GLY A 1 528 ? -13.116 -15.078 45.333 1.00 89.38 528 GLY A C 1
ATOM 4149 O O . GLY A 1 528 ? -14.028 -14.264 45.455 1.00 89.38 528 GLY A O 1
ATOM 4150 N N . THR A 1 529 ? -12.726 -15.535 44.138 1.00 88.88 529 THR A N 1
ATOM 4151 C CA . THR A 1 529 ? -13.314 -15.048 42.878 1.00 88.88 529 THR A CA 1
ATOM 4152 C C . THR A 1 529 ? -14.795 -15.402 42.779 1.00 88.88 529 THR A C 1
ATOM 4154 O O . THR A 1 529 ? -15.590 -14.556 42.389 1.00 88.88 529 THR A O 1
ATOM 4157 N N . ILE A 1 530 ? -15.205 -16.617 43.169 1.00 88.62 530 ILE A N 1
ATOM 4158 C CA . ILE A 1 530 ? -16.629 -17.002 43.194 1.00 88.62 530 ILE A CA 1
ATOM 4159 C C . ILE A 1 530 ? -17.429 -16.069 44.111 1.00 88.62 530 ILE A C 1
ATOM 4161 O O . ILE A 1 530 ? -18.532 -15.660 43.750 1.00 88.62 530 ILE A O 1
ATOM 4165 N N . THR A 1 531 ? -16.882 -15.741 45.282 1.00 89.88 531 THR A N 1
ATOM 4166 C CA . THR A 1 531 ? -17.534 -14.865 46.264 1.00 89.88 531 THR A CA 1
ATOM 4167 C C . THR A 1 531 ? -17.649 -13.440 45.734 1.00 89.88 531 THR A C 1
ATOM 4169 O O . THR A 1 531 ? -18.742 -12.883 45.747 1.00 89.88 531 THR A O 1
ATOM 4172 N N . ALA A 1 532 ? -16.558 -12.886 45.198 1.00 89.06 532 ALA A N 1
ATOM 4173 C CA . ALA A 1 532 ? -16.539 -11.548 44.617 1.00 89.06 532 ALA A CA 1
ATOM 4174 C C . ALA A 1 532 ? -17.511 -11.435 43.435 1.00 89.06 532 ALA A C 1
ATOM 4176 O O . ALA A 1 532 ? -18.365 -10.558 43.423 1.00 89.06 532 ALA A O 1
ATOM 4177 N N . VAL A 1 533 ? -17.456 -12.376 42.487 1.00 87.50 533 VAL A N 1
ATOM 4178 C CA . VAL A 1 533 ? -18.342 -12.394 41.315 1.00 87.50 533 VAL A CA 1
ATOM 4179 C C . VAL A 1 533 ? -19.812 -12.531 41.714 1.00 87.50 533 VAL A C 1
ATOM 4181 O O . VAL A 1 533 ? -20.678 -11.909 41.108 1.00 87.50 533 VAL A O 1
ATOM 4184 N N . ALA A 1 534 ? -20.115 -13.311 42.754 1.00 85.88 534 ALA A N 1
ATOM 4185 C CA . ALA A 1 534 ? -21.476 -13.443 43.265 1.00 85.88 534 ALA A CA 1
ATOM 4186 C C . ALA A 1 534 ? -22.010 -12.179 43.961 1.00 85.88 534 ALA A C 1
ATOM 4188 O O . ALA A 1 534 ? -23.218 -12.102 44.174 1.00 85.88 534 ALA A O 1
ATOM 4189 N N . ALA A 1 535 ? -21.134 -11.247 44.337 1.00 89.50 535 ALA A N 1
ATOM 4190 C CA . ALA A 1 535 ? -21.480 -9.992 44.991 1.00 89.50 535 ALA A CA 1
ATOM 4191 C C . ALA A 1 535 ? -21.447 -8.785 44.036 1.00 89.50 535 ALA A C 1
ATOM 4193 O O . ALA A 1 535 ? -21.715 -7.679 44.487 1.00 89.50 535 ALA A O 1
ATOM 4194 N N . MET A 1 536 ? -21.101 -8.969 42.756 1.00 88.25 536 MET A N 1
ATOM 4195 C CA . MET A 1 536 ? -21.006 -7.881 41.777 1.00 88.25 536 MET A CA 1
ATOM 4196 C C . MET A 1 536 ? -22.359 -7.205 41.527 1.00 88.25 536 MET A C 1
ATOM 4198 O O . MET A 1 536 ? -23.361 -7.881 41.307 1.00 88.25 536 MET A O 1
ATOM 4202 N N . GLU A 1 537 ? -22.354 -5.873 41.480 1.00 87.62 537 GLU A N 1
ATOM 4203 C CA . GLU A 1 537 ? -23.522 -5.045 41.158 1.00 87.62 537 GLU A CA 1
ATOM 4204 C C . GLU A 1 537 ? -23.260 -4.235 39.880 1.00 87.62 537 GLU A C 1
ATOM 4206 O O . GLU A 1 537 ? -22.689 -3.138 39.932 1.00 87.62 537 GLU A O 1
ATOM 4211 N N . GLU A 1 538 ? -23.644 -4.801 38.725 1.00 84.25 538 GLU A N 1
ATOM 4212 C CA . GLU A 1 538 ? -23.459 -4.207 37.388 1.00 84.25 538 GLU A CA 1
ATOM 4213 C C . GLU A 1 538 ? -22.058 -3.596 37.204 1.00 84.25 538 GLU A C 1
ATOM 4215 O O . GLU A 1 538 ? -21.907 -2.436 36.826 1.00 84.25 538 GLU A O 1
ATOM 4220 N N . THR A 1 539 ? -21.009 -4.347 37.541 1.00 88.06 539 THR A N 1
ATOM 4221 C CA . THR A 1 539 ? -19.613 -3.877 37.529 1.00 88.06 539 THR A CA 1
ATOM 4222 C C . THR A 1 539 ? -18.715 -4.821 36.726 1.00 88.06 539 THR A C 1
ATOM 4224 O O . THR A 1 539 ? -19.180 -5.812 36.159 1.00 88.06 539 THR A O 1
ATOM 4227 N N . VAL A 1 540 ? -17.415 -4.537 36.688 1.00 87.50 540 VAL A N 1
ATOM 4228 C CA . VAL A 1 540 ? -16.393 -5.396 36.085 1.00 87.50 540 VAL A CA 1
ATOM 4229 C C . VAL A 1 540 ? -15.401 -5.869 37.145 1.00 87.50 540 VAL A C 1
ATOM 4231 O O . VAL A 1 540 ? -15.008 -5.111 38.026 1.00 87.50 540 VAL A O 1
ATOM 4234 N N . LEU A 1 541 ? -14.979 -7.133 37.059 1.00 86.50 541 LEU A N 1
ATOM 4235 C CA . LEU A 1 541 ? -13.890 -7.684 37.867 1.00 86.50 541 LEU A CA 1
ATOM 4236 C C . LEU A 1 541 ? -12.788 -8.201 36.929 1.00 86.50 541 LEU A C 1
ATOM 4238 O O . LEU A 1 541 ? -12.909 -9.317 36.412 1.00 86.50 541 LEU A O 1
ATOM 4242 N N . PRO A 1 542 ? -11.728 -7.413 36.681 1.00 82.94 542 PRO A N 1
ATOM 4243 C CA . PRO A 1 542 ? -10.595 -7.879 35.896 1.00 82.94 542 PRO A CA 1
ATOM 4244 C C . PRO A 1 542 ? -9.803 -8.925 36.691 1.00 82.94 542 PRO A C 1
ATOM 4246 O O . PRO A 1 542 ? -9.404 -8.692 37.831 1.00 82.94 542 PRO A O 1
ATOM 4249 N N . VAL A 1 543 ? -9.564 -10.091 36.085 1.00 79.62 543 VAL A N 1
ATOM 4250 C CA . VAL A 1 543 ? -8.762 -11.173 36.683 1.00 79.62 543 VAL A CA 1
ATOM 4251 C C . VAL A 1 543 ? -7.452 -11.294 35.913 1.00 79.62 543 VAL A C 1
ATOM 4253 O O . VAL A 1 543 ? -7.443 -11.711 34.755 1.00 79.62 543 VAL A O 1
ATOM 4256 N N . GLN A 1 544 ? -6.342 -10.948 36.568 1.00 77.56 544 GLN A N 1
ATOM 4257 C CA . GLN A 1 544 ? -5.002 -10.941 35.978 1.00 77.56 544 GLN A CA 1
ATOM 4258 C C . GLN A 1 544 ? -4.032 -11.826 36.774 1.00 77.56 544 GLN A C 1
ATOM 4260 O O . GLN A 1 544 ? -4.140 -11.981 37.987 1.00 77.56 544 GLN A O 1
ATOM 4265 N N . GLY A 1 545 ? -3.055 -12.406 36.079 1.00 73.50 545 GLY A N 1
ATOM 4266 C CA . GLY A 1 545 ? -1.965 -13.188 36.659 1.00 73.50 545 GLY A CA 1
ATOM 4267 C C . GLY A 1 545 ? -0.985 -13.670 35.578 1.00 73.50 545 GLY A C 1
ATOM 4268 O O . GLY A 1 545 ? -1.355 -13.671 34.403 1.00 73.50 545 GLY A O 1
ATOM 4269 N N . PRO A 1 546 ? 0.241 -14.096 35.926 1.00 72.75 546 PRO A N 1
ATOM 4270 C CA . PRO A 1 546 ? 1.200 -14.662 34.968 1.00 72.75 546 PRO A CA 1
ATOM 4271 C C . PRO A 1 546 ? 0.670 -15.898 34.206 1.00 72.75 546 PRO A C 1
ATOM 4273 O O . PRO A 1 546 ? -0.326 -16.507 34.617 1.00 72.75 546 PRO A O 1
ATOM 4276 N N . PRO A 1 547 ? 1.285 -16.304 33.081 1.00 73.12 547 PRO A N 1
ATOM 4277 C CA . PRO A 1 547 ? 0.982 -17.584 32.438 1.00 73.12 547 PRO A CA 1
ATOM 4278 C C . PRO A 1 547 ? 1.093 -18.757 33.427 1.00 73.12 547 PRO A C 1
ATOM 4280 O O . PRO A 1 547 ? 1.923 -18.745 34.331 1.00 73.12 547 PRO A O 1
ATOM 4283 N N . GLY A 1 548 ? 0.219 -19.759 33.295 1.00 74.56 548 GLY A N 1
ATOM 4284 C CA . GLY A 1 548 ? 0.231 -20.950 34.157 1.00 74.56 548 GLY A CA 1
ATOM 4285 C C . GLY A 1 548 ? -0.364 -20.789 35.567 1.00 74.56 548 GLY A C 1
ATOM 4286 O O . GLY A 1 548 ? -0.546 -21.791 36.249 1.00 74.56 548 GLY A O 1
ATOM 4287 N N . THR A 1 549 ? -0.769 -19.592 36.010 1.00 72.81 549 THR A N 1
ATOM 4288 C CA . THR A 1 549 ? -1.304 -19.371 37.379 1.00 72.81 549 THR A CA 1
ATOM 4289 C C . THR A 1 549 ? -2.765 -19.783 37.587 1.00 72.81 549 THR A C 1
ATOM 4291 O O . THR A 1 549 ? -3.398 -19.413 38.573 1.00 72.81 549 THR A O 1
ATOM 4294 N N . GLY A 1 550 ? -3.337 -20.551 36.658 1.00 78.44 550 GLY A N 1
ATOM 4295 C CA . GLY A 1 550 ? -4.688 -21.088 36.805 1.00 78.44 550 GLY A CA 1
ATOM 4296 C C . GLY A 1 550 ? -5.821 -20.085 36.567 1.00 78.44 550 GLY A C 1
ATOM 4297 O O . GLY A 1 550 ? -6.953 -20.388 36.925 1.00 78.44 550 GLY A O 1
ATOM 4298 N N . LYS A 1 551 ? -5.579 -18.935 35.919 1.00 78.75 551 LYS A N 1
ATOM 4299 C CA . LYS A 1 551 ? -6.624 -17.944 35.570 1.00 78.75 551 LYS A CA 1
ATOM 4300 C C . LYS A 1 551 ? -7.850 -18.587 34.916 1.00 78.75 551 LYS A C 1
ATOM 4302 O O . LYS A 1 551 ? -8.961 -18.473 35.420 1.00 78.75 551 LYS A O 1
ATOM 4307 N N . THR A 1 552 ? -7.628 -19.360 33.851 1.00 80.00 552 THR A N 1
ATOM 4308 C CA . THR A 1 552 ? -8.684 -20.086 33.129 1.00 80.00 552 THR A CA 1
ATOM 4309 C C . THR A 1 552 ? -9.441 -21.045 34.047 1.00 80.00 552 THR A C 1
ATOM 4311 O O . THR A 1 552 ? -10.660 -21.168 33.945 1.00 80.00 552 THR A O 1
ATOM 4314 N N . TYR A 1 553 ? -8.737 -21.693 34.980 1.00 82.31 553 TYR A N 1
ATOM 4315 C CA . TYR A 1 553 ? -9.336 -22.591 35.965 1.00 82.31 553 TYR A CA 1
ATOM 4316 C C . TYR A 1 553 ? -10.226 -21.830 36.961 1.00 82.31 553 TYR A C 1
ATOM 4318 O O . TYR A 1 553 ? -11.377 -22.217 37.171 1.00 82.31 553 TYR A O 1
ATOM 4326 N N . VAL A 1 554 ? -9.731 -20.725 37.523 1.00 84.81 554 VAL A N 1
ATOM 4327 C CA . VAL A 1 554 ? -10.459 -19.853 38.459 1.00 84.81 554 VAL A CA 1
ATOM 4328 C C . VAL A 1 554 ? -11.703 -19.261 37.790 1.00 84.81 554 VAL A C 1
ATOM 4330 O O . VAL A 1 554 ? -12.815 -19.417 38.298 1.00 84.81 554 VAL A O 1
ATOM 4333 N N . THR A 1 555 ? -11.548 -18.666 36.606 1.00 83.19 555 THR A N 1
ATOM 4334 C CA . THR A 1 555 ? -12.648 -18.047 35.858 1.00 83.19 555 THR A CA 1
ATOM 4335 C C . THR A 1 555 ? -13.705 -19.072 35.446 1.00 83.19 555 THR A C 1
ATOM 4337 O O . THR A 1 555 ? -14.896 -18.821 35.621 1.00 83.19 555 THR A O 1
ATOM 4340 N N . ALA A 1 556 ? -13.312 -20.263 34.976 1.00 84.38 556 ALA A N 1
ATOM 4341 C CA . ALA A 1 556 ? -14.269 -21.317 34.632 1.00 84.38 556 ALA A CA 1
ATOM 4342 C C . ALA A 1 556 ? -15.112 -21.754 35.844 1.00 84.38 556 ALA A C 1
ATOM 4344 O O . ALA A 1 556 ? -16.313 -21.991 35.711 1.00 84.38 556 ALA A O 1
ATOM 4345 N N . ARG A 1 557 ? -14.515 -21.834 37.041 1.00 87.44 557 ARG A N 1
ATOM 4346 C CA . ARG A 1 557 ? -15.236 -22.168 38.281 1.00 87.44 557 ARG A CA 1
ATOM 4347 C C . ARG A 1 557 ? -16.192 -21.056 38.716 1.00 87.44 557 ARG A C 1
ATOM 4349 O O . ARG A 1 557 ? -17.311 -21.375 39.117 1.00 87.44 557 ARG A O 1
ATOM 4356 N N . ALA A 1 558 ? -15.794 -19.791 38.581 1.00 85.56 558 ALA A N 1
ATOM 4357 C CA . ALA A 1 558 ? -16.663 -18.640 38.835 1.00 85.56 558 ALA A CA 1
ATOM 4358 C C . ALA A 1 558 ? -17.879 -18.619 37.895 1.00 85.56 558 ALA A C 1
ATOM 4360 O O . ALA A 1 558 ? -19.017 -18.524 38.357 1.00 85.56 558 ALA A O 1
ATOM 4361 N N . ILE A 1 559 ? -17.662 -18.832 36.593 1.00 82.81 559 ILE A N 1
ATOM 4362 C CA . ILE A 1 559 ? -18.740 -18.930 35.596 1.00 82.81 559 ILE A CA 1
ATOM 4363 C C . ILE A 1 559 ? -19.682 -20.096 35.925 1.00 82.81 559 ILE A C 1
ATOM 4365 O O . ILE A 1 559 ? -20.900 -19.927 35.934 1.00 82.81 559 ILE A O 1
ATOM 4369 N N . LEU A 1 560 ? -19.147 -21.279 36.243 1.00 85.25 560 LEU A N 1
ATOM 4370 C CA . LEU A 1 560 ? -19.969 -22.435 36.620 1.00 85.25 560 LEU A CA 1
ATOM 4371 C C . LEU A 1 560 ? -20.816 -22.161 37.870 1.00 85.25 560 LEU A C 1
ATOM 4373 O O . LEU A 1 560 ? -21.959 -22.613 37.938 1.00 85.25 560 LEU A O 1
ATOM 4377 N N . ALA A 1 561 ? -20.281 -21.430 38.850 1.00 84.38 561 ALA A N 1
ATOM 4378 C CA . ALA A 1 561 ? -21.027 -21.041 40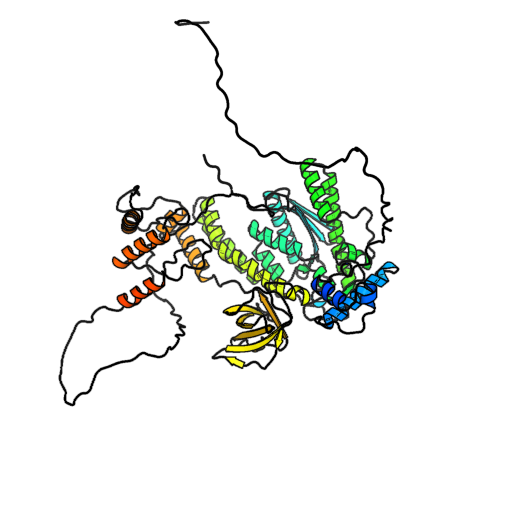.043 1.00 84.38 561 ALA A CA 1
ATOM 4379 C C . ALA A 1 561 ? -22.196 -20.097 39.709 1.00 84.38 561 ALA A C 1
ATOM 4381 O O . ALA A 1 561 ? -23.299 -20.303 40.214 1.00 84.38 561 ALA A O 1
ATOM 4382 N N . LEU A 1 562 ? -21.990 -19.124 38.817 1.00 81.38 562 LEU A N 1
ATOM 4383 C CA . LEU A 1 562 ? -23.041 -18.225 38.324 1.00 81.38 562 LEU A CA 1
ATOM 4384 C C . LEU A 1 562 ? -24.136 -18.970 37.552 1.00 81.38 562 LEU A C 1
ATOM 4386 O O . LEU A 1 562 ? -25.322 -18.792 37.829 1.00 81.38 562 LEU A O 1
ATOM 4390 N N . VAL A 1 563 ? -23.749 -19.857 36.630 1.00 83.12 563 VAL A N 1
ATOM 4391 C CA . VAL A 1 563 ? -24.700 -20.667 35.849 1.00 83.12 563 VAL A CA 1
ATOM 4392 C C . VAL A 1 563 ? -25.556 -21.535 36.772 1.00 83.12 563 VAL A C 1
ATOM 4394 O O . VAL A 1 563 ? -26.771 -21.608 36.598 1.00 83.12 563 VAL A O 1
ATOM 4397 N N . ARG A 1 564 ? -24.957 -22.146 37.804 1.00 85.62 564 ARG A N 1
ATOM 4398 C CA . ARG A 1 564 ? -25.692 -22.920 38.822 1.00 85.62 564 ARG A CA 1
ATOM 4399 C C . ARG A 1 564 ? -26.681 -22.073 39.625 1.00 85.62 564 ARG A C 1
ATOM 4401 O O . ARG A 1 564 ? -27.691 -22.606 40.069 1.00 85.62 564 ARG A O 1
ATOM 4408 N N . LYS A 1 565 ? -26.415 -20.775 39.787 1.00 79.75 565 LYS A N 1
ATOM 4409 C CA . LYS A 1 565 ? -27.330 -19.806 40.414 1.00 79.75 565 LYS A CA 1
ATOM 4410 C C . LYS A 1 565 ? -28.407 -19.274 39.457 1.00 79.75 565 LYS A C 1
ATOM 4412 O O . LYS A 1 565 ? -29.226 -18.461 39.867 1.00 79.75 565 LYS A O 1
ATOM 4417 N N . GLY A 1 566 ? -28.438 -19.737 38.206 1.00 79.31 566 GLY A N 1
ATOM 4418 C CA . GLY A 1 566 ? -29.434 -19.333 37.212 1.00 79.31 566 GLY A CA 1
ATOM 4419 C C . GLY A 1 566 ? -29.087 -18.054 36.450 1.00 79.31 566 GLY A C 1
ATOM 4420 O O . GLY A 1 566 ? -29.926 -17.569 35.690 1.00 79.31 566 GLY A O 1
ATOM 4421 N N . ALA A 1 567 ? -27.870 -17.523 36.607 1.00 75.94 567 ALA A N 1
ATOM 4422 C CA . ALA A 1 567 ? -27.414 -16.389 35.814 1.00 75.94 567 ALA A CA 1
ATOM 4423 C C . ALA A 1 567 ? -27.339 -16.771 34.328 1.00 75.94 567 ALA A C 1
ATOM 4425 O O . ALA A 1 567 ? -26.904 -17.869 33.958 1.00 75.94 567 ALA A O 1
ATOM 4426 N N . ARG A 1 568 ? -27.753 -15.846 33.460 1.00 68.94 568 ARG A N 1
ATOM 4427 C CA . ARG A 1 568 ? -27.568 -15.982 32.015 1.00 68.94 568 ARG A CA 1
ATOM 4428 C C . ARG A 1 568 ? -26.157 -15.536 31.672 1.00 68.94 568 ARG A C 1
ATOM 4430 O O . ARG A 1 568 ? -25.802 -14.395 31.914 1.00 68.94 568 ARG A O 1
ATOM 4437 N N . VAL A 1 569 ? -25.381 -16.438 31.084 1.00 63.53 569 VAL A N 1
ATOM 4438 C CA . VAL A 1 569 ? -24.029 -16.143 30.602 1.00 63.53 569 VAL A CA 1
ATOM 4439 C C . VAL A 1 569 ? -24.052 -16.236 29.073 1.00 63.53 569 VAL A C 1
ATOM 4441 O O . VAL A 1 569 ? -23.882 -17.334 28.529 1.00 63.53 569 VAL A O 1
ATOM 4444 N N . PRO A 1 570 ? -24.360 -15.144 28.348 1.00 42.94 570 PRO A N 1
ATOM 4445 C CA . PRO A 1 570 ? -24.326 -15.156 26.893 1.00 42.94 570 PRO A CA 1
ATOM 4446 C C . PRO A 1 570 ? -22.874 -15.291 26.426 1.00 42.94 570 PRO A C 1
ATOM 4448 O O . PRO A 1 570 ? -22.065 -14.396 26.619 1.00 42.94 570 PRO A O 1
ATOM 4451 N N . GLY A 1 571 ? -22.541 -16.443 25.833 1.00 41.44 571 GLY A N 1
ATOM 4452 C CA . GLY A 1 571 ? -21.298 -16.639 25.087 1.00 41.44 571 GLY A CA 1
ATOM 4453 C C . GLY A 1 571 ? -20.033 -16.190 25.821 1.00 41.44 571 GLY A C 1
ATOM 4454 O O . GLY A 1 571 ? -19.305 -15.355 25.297 1.00 41.44 571 GLY A O 1
ATOM 4455 N N . CYS A 1 572 ? -19.743 -16.750 27.002 1.00 35.06 572 CYS A N 1
ATOM 4456 C CA . CYS A 1 572 ? -18.443 -16.543 27.644 1.00 35.06 572 CYS A CA 1
ATOM 4457 C C . CYS A 1 572 ? -17.337 -17.097 26.738 1.00 35.06 572 CYS A C 1
ATOM 4459 O O . CYS A 1 572 ? -17.037 -18.293 26.741 1.00 35.06 572 CYS A O 1
ATOM 4461 N N . ARG A 1 573 ? -16.720 -16.215 25.955 1.00 31.05 573 ARG A N 1
ATOM 4462 C CA . ARG A 1 573 ? -15.430 -16.475 25.341 1.00 31.05 573 ARG A CA 1
ATOM 4463 C C . ARG A 1 573 ? -14.399 -16.063 26.387 1.00 31.05 573 ARG A C 1
ATOM 4465 O O . ARG A 1 573 ? -14.261 -14.885 26.689 1.00 31.05 573 ARG A O 1
ATOM 4472 N N . LEU A 1 574 ? -13.734 -17.042 26.998 1.00 33.31 574 LEU A N 1
ATOM 4473 C CA . LEU A 1 574 ? -12.492 -16.792 27.727 1.00 33.31 574 LEU A CA 1
ATOM 4474 C C . LEU A 1 574 ? -11.496 -16.260 26.695 1.00 33.31 574 LEU A C 1
ATOM 4476 O O . LEU A 1 574 ? -10.933 -17.037 25.927 1.00 33.31 574 LEU A O 1
ATOM 4480 N N . ILE A 1 575 ? -11.352 -14.940 26.615 1.00 29.97 575 ILE A N 1
ATOM 4481 C CA . ILE A 1 575 ? -10.315 -14.315 25.801 1.00 29.97 575 ILE A CA 1
ATOM 4482 C C . ILE A 1 575 ? -9.026 -14.442 26.610 1.00 29.97 575 ILE A C 1
ATOM 4484 O O . ILE A 1 575 ? -8.711 -13.608 27.449 1.00 29.97 575 ILE A O 1
ATOM 4488 N N . GLY A 1 576 ? -8.321 -15.556 26.424 1.00 28.36 576 GLY A N 1
ATOM 4489 C CA . GLY A 1 576 ? -6.891 -15.596 26.688 1.00 28.36 576 GLY A CA 1
ATOM 4490 C C . GLY A 1 576 ? -6.206 -15.006 25.466 1.00 28.36 576 GLY A C 1
ATOM 4491 O O . GLY A 1 576 ? -6.340 -15.558 24.376 1.00 28.36 576 GLY A O 1
ATOM 4492 N N . VAL A 1 577 ? -5.511 -13.882 25.619 1.00 26.86 577 VAL A N 1
ATOM 4493 C CA . VAL A 1 577 ? -4.628 -13.366 24.568 1.00 26.86 577 VAL A CA 1
ATOM 4494 C C . VAL A 1 577 ? -3.336 -14.183 24.640 1.00 26.86 577 VAL A C 1
ATOM 4496 O O . VAL A 1 577 ? -2.336 -13.748 25.189 1.00 26.86 577 VAL A O 1
ATOM 4499 N N . GLY A 1 578 ? -3.399 -15.426 24.165 1.00 27.39 578 GLY A N 1
ATOM 4500 C CA . GLY A 1 578 ? -2.277 -16.356 24.140 1.00 27.39 578 GLY A CA 1
ATOM 4501 C C . GLY A 1 578 ? -2.386 -17.253 22.917 1.00 27.39 578 GLY A C 1
ATOM 4502 O O . GLY A 1 578 ? -3.424 -17.877 22.693 1.00 27.39 578 GLY A O 1
ATOM 4503 N N . GLN A 1 579 ? -1.331 -17.283 22.105 1.00 24.86 579 GLN A N 1
ATOM 4504 C CA . GLN A 1 579 ? -1.170 -18.270 21.044 1.00 24.86 579 GLN A CA 1
ATOM 4505 C C . GLN A 1 579 ? -0.909 -19.640 21.678 1.00 24.86 579 GLN A C 1
ATOM 4507 O O . GLN A 1 579 ? 0.236 -20.029 21.838 1.00 24.86 579 GLN A O 1
ATOM 4512 N N . ASP A 1 580 ? -1.964 -20.351 22.061 1.00 26.58 580 ASP A N 1
ATOM 4513 C CA . ASP A 1 580 ? -1.900 -21.783 22.354 1.00 26.58 580 ASP A CA 1
ATOM 4514 C C . ASP A 1 580 ? -3.110 -22.459 21.700 1.00 26.58 580 ASP A C 1
ATOM 4516 O O . ASP A 1 580 ? -4.266 -22.146 22.000 1.00 26.58 580 ASP A O 1
ATOM 4520 N N . GLU A 1 581 ? -2.849 -23.384 20.775 1.00 30.27 581 GLU A N 1
ATOM 4521 C CA . GLU A 1 581 ? -3.855 -24.068 19.949 1.00 30.27 581 GLU A CA 1
ATOM 4522 C C . GLU A 1 581 ? -4.775 -25.049 20.719 1.00 30.27 581 GLU A C 1
ATOM 4524 O O . GLU A 1 581 ? -5.657 -25.656 20.115 1.00 30.27 581 GLU A O 1
ATOM 4529 N N . ASP A 1 582 ? -4.695 -25.161 22.050 1.00 31.23 582 ASP A N 1
ATOM 4530 C CA . ASP A 1 582 ? -5.305 -26.278 22.797 1.00 31.23 582 ASP A CA 1
ATOM 4531 C C . ASP A 1 582 ? -6.379 -25.909 23.848 1.00 31.23 582 ASP A C 1
ATOM 4533 O O . ASP A 1 582 ? -6.546 -26.573 24.873 1.00 31.23 582 ASP A O 1
ATOM 4537 N N . ALA A 1 583 ? -7.224 -24.903 23.587 1.00 34.25 583 ALA A N 1
ATOM 4538 C CA . ALA A 1 583 ? -8.382 -24.596 24.452 1.00 34.25 583 ALA A CA 1
ATOM 4539 C C . ALA A 1 583 ? -9.664 -25.423 24.157 1.00 34.25 583 ALA A C 1
ATOM 4541 O O . ALA A 1 583 ? -10.700 -25.239 24.807 1.00 34.25 583 ALA A O 1
ATOM 4542 N N . GLN A 1 584 ? -9.637 -26.353 23.196 1.00 29.84 584 GLN A N 1
ATOM 4543 C CA . GLN A 1 584 ? -10.824 -27.115 22.768 1.00 29.84 584 GLN A CA 1
ATOM 4544 C C . GLN A 1 584 ? -11.448 -28.098 23.793 1.00 29.84 584 GLN A C 1
ATOM 4546 O O . GLN A 1 584 ? -12.659 -28.337 23.690 1.00 29.84 584 GLN A O 1
ATOM 4551 N N . PRO A 1 585 ? -10.751 -28.671 24.801 1.00 28.41 585 PRO A N 1
ATOM 4552 C CA . PRO A 1 585 ? -11.377 -29.683 25.662 1.00 28.41 585 PRO A CA 1
ATOM 4553 C C . PRO A 1 585 ? -12.372 -29.137 26.701 1.00 28.41 585 PRO A C 1
ATOM 4555 O O . PRO A 1 585 ? -13.226 -29.885 27.180 1.00 28.41 585 PRO A O 1
ATOM 4558 N N . LEU A 1 586 ? -12.297 -27.852 27.070 1.00 33.78 586 LEU A N 1
ATOM 4559 C CA . LEU A 1 586 ? -13.090 -27.288 28.177 1.00 33.78 586 LEU A CA 1
ATOM 4560 C C . LEU A 1 586 ? -14.457 -26.736 27.746 1.00 33.78 586 LEU A C 1
ATOM 4562 O O . LEU A 1 586 ? -15.406 -26.781 28.531 1.00 33.78 586 LEU A O 1
ATOM 4566 N N . VAL A 1 587 ? -14.605 -26.313 26.487 1.00 33.88 587 VAL A N 1
ATOM 4567 C CA . VAL A 1 587 ? -15.876 -25.789 25.948 1.00 33.88 587 VAL A CA 1
ATOM 4568 C C . VAL A 1 587 ? -16.906 -26.906 25.720 1.00 33.88 587 VAL A C 1
ATOM 4570 O O . VAL A 1 587 ? -18.098 -26.689 25.929 1.00 33.88 587 VAL A O 1
ATOM 4573 N N . ARG A 1 588 ? -16.471 -28.150 25.455 1.00 31.70 588 ARG A N 1
ATOM 4574 C CA . ARG A 1 588 ? -17.382 -29.310 25.323 1.00 31.70 588 ARG A CA 1
ATOM 4575 C C . ARG A 1 588 ? -18.158 -29.658 26.600 1.00 31.70 588 ARG A C 1
ATOM 4577 O O . ARG A 1 588 ? -19.119 -30.418 26.532 1.00 31.70 588 ARG A O 1
ATOM 4584 N N . ARG A 1 589 ? -17.779 -29.118 27.765 1.00 33.50 589 ARG A N 1
ATOM 4585 C CA . ARG A 1 589 ? -18.554 -29.267 29.012 1.00 33.50 589 ARG A CA 1
ATOM 4586 C C . ARG A 1 589 ? -19.636 -28.199 29.192 1.00 33.50 589 ARG A C 1
ATOM 4588 O O . ARG A 1 589 ? -20.572 -28.447 29.942 1.00 33.50 589 ARG A O 1
ATOM 4595 N N . ALA A 1 590 ? -19.558 -27.065 28.494 1.00 32.00 590 ALA A N 1
ATOM 4596 C CA . ALA A 1 590 ? -20.594 -26.031 28.537 1.00 32.00 590 ALA A CA 1
ATOM 4597 C C . ALA A 1 590 ? -21.817 -26.392 27.670 1.00 32.00 590 ALA A C 1
ATOM 4599 O O . ALA A 1 590 ? -22.946 -26.069 28.040 1.00 32.00 590 ALA A O 1
ATOM 4600 N N . ASP A 1 591 ? -21.621 -27.153 26.586 1.00 32.91 591 ASP A N 1
ATOM 4601 C CA . ASP A 1 591 ? -22.718 -27.667 25.747 1.00 32.91 591 ASP A CA 1
ATOM 4602 C C . ASP A 1 591 ? -23.649 -28.633 26.501 1.00 32.91 591 ASP A C 1
ATOM 4604 O O . ASP A 1 591 ? -24.831 -28.750 26.172 1.00 32.91 591 ASP A O 1
ATOM 4608 N N . PHE A 1 592 ? -23.159 -29.259 27.578 1.00 31.38 592 PHE A N 1
ATOM 4609 C CA . PHE A 1 592 ? -23.973 -30.095 28.462 1.00 31.38 592 PHE A CA 1
ATOM 4610 C C . PHE A 1 592 ? -25.072 -29.281 29.177 1.00 31.38 592 PHE A C 1
ATOM 4612 O O . PHE A 1 592 ? -26.193 -29.761 29.339 1.00 31.38 592 PHE A O 1
ATOM 4619 N N . CYS A 1 593 ? -24.811 -28.010 29.509 1.00 34.59 593 CYS A N 1
ATOM 4620 C CA . CYS A 1 593 ? -25.771 -27.148 30.210 1.00 34.59 593 CYS A CA 1
ATOM 4621 C C . CYS A 1 593 ? -26.944 -26.689 29.322 1.00 34.59 593 CYS A C 1
ATOM 4623 O O . CYS A 1 593 ? -28.037 -26.433 29.833 1.00 34.59 593 CYS A O 1
ATOM 4625 N N . ARG A 1 594 ? -26.771 -26.624 27.992 1.00 32.88 594 ARG A N 1
ATOM 4626 C CA . ARG A 1 594 ? -27.872 -26.296 27.060 1.00 32.88 594 ARG A CA 1
ATOM 4627 C C . ARG A 1 594 ? -28.944 -27.391 27.031 1.00 32.88 594 ARG A C 1
ATOM 4629 O O . ARG A 1 594 ? -30.125 -27.094 26.852 1.00 32.88 594 ARG A O 1
ATOM 4636 N N . ALA A 1 595 ? -28.543 -28.646 27.240 1.00 34.38 595 ALA A N 1
ATOM 4637 C CA . ALA A 1 595 ? -29.453 -29.788 27.291 1.00 34.38 595 ALA A CA 1
ATOM 4638 C C . ALA A 1 595 ? -30.260 -29.855 28.604 1.00 34.38 595 ALA A C 1
ATOM 4640 O O . ALA A 1 595 ? -31.384 -30.352 28.601 1.00 34.38 595 ALA A O 1
ATOM 4641 N N . GLU A 1 596 ? -29.743 -29.315 29.712 1.00 34.06 596 GLU A N 1
ATOM 4642 C CA . GLU A 1 596 ? -30.464 -29.277 30.996 1.00 34.06 596 GLU A CA 1
ATOM 4643 C C . GLU A 1 596 ? -31.468 -28.120 31.094 1.00 34.06 596 GLU A C 1
ATOM 4645 O O . GLU A 1 596 ? -32.535 -28.288 31.683 1.00 34.06 596 GLU A O 1
ATOM 4650 N N . GLN A 1 597 ? -31.214 -26.978 30.442 1.00 35.78 597 GLN A N 1
ATOM 4651 C CA . GLN A 1 597 ? -32.148 -25.840 30.443 1.00 35.78 597 GLN A CA 1
ATOM 4652 C C . GLN A 1 597 ? -33.475 -26.110 29.704 1.00 35.78 597 GLN A C 1
ATOM 4654 O O . GLN A 1 597 ? -34.455 -25.403 29.931 1.00 35.78 597 GLN A O 1
ATOM 4659 N N . THR A 1 598 ? -33.548 -27.146 28.859 1.00 34.44 598 THR A N 1
ATOM 4660 C CA . THR A 1 598 ? -34.770 -27.519 28.118 1.00 34.44 598 THR A CA 1
ATOM 4661 C C . THR A 1 598 ? -35.667 -28.529 28.845 1.00 34.44 598 THR A C 1
ATOM 4663 O O . THR A 1 598 ? -36.759 -28.831 28.362 1.00 34.44 598 THR A O 1
ATOM 4666 N N . ARG A 1 599 ? -35.291 -29.016 30.038 1.00 31.34 599 ARG A N 1
ATOM 4667 C CA . ARG A 1 599 ? -36.131 -29.910 30.854 1.00 31.34 599 ARG A CA 1
ATOM 4668 C C . ARG A 1 599 ? -36.784 -29.163 32.023 1.00 31.34 599 ARG A C 1
ATOM 4670 O O . ARG A 1 599 ? -36.281 -29.173 33.139 1.00 31.34 599 ARG A O 1
ATOM 4677 N N . ARG A 1 600 ? -37.962 -28.576 31.787 1.00 28.34 600 ARG A N 1
ATOM 4678 C CA . ARG A 1 600 ? -38.955 -28.291 32.845 1.00 28.34 600 ARG A CA 1
ATOM 4679 C C . ARG A 1 600 ? -40.158 -29.238 32.696 1.00 28.34 600 ARG A C 1
ATOM 4681 O O . ARG A 1 600 ? -40.552 -29.508 31.561 1.00 28.34 600 ARG A O 1
ATOM 4688 N N . PRO A 1 601 ? -40.762 -29.742 33.790 1.00 30.44 601 PRO A N 1
ATOM 4689 C CA . PRO A 1 601 ? -41.894 -30.657 33.706 1.00 30.44 601 PRO A CA 1
ATOM 4690 C C . PRO A 1 601 ? -43.186 -29.886 33.405 1.00 30.44 601 PRO A C 1
ATOM 4692 O O . PRO A 1 601 ? -43.537 -28.948 34.119 1.00 30.44 601 PRO A O 1
ATOM 4695 N N . ARG A 1 602 ? -43.909 -30.286 32.352 1.00 29.50 602 ARG A N 1
ATOM 4696 C CA . ARG A 1 602 ? -45.301 -29.864 32.135 1.00 29.50 602 ARG A CA 1
ATOM 4697 C C . ARG A 1 602 ? -46.208 -30.687 33.051 1.00 29.50 602 ARG A C 1
ATOM 4699 O O . ARG A 1 602 ? -46.171 -31.914 33.011 1.00 29.50 602 ARG A O 1
ATOM 4706 N N . GLY A 1 603 ? -46.979 -29.991 33.885 1.00 28.22 603 GLY A N 1
ATOM 4707 C CA . GLY A 1 603 ? -47.964 -30.569 34.794 1.00 28.22 603 GLY A CA 1
ATOM 4708 C C . GLY A 1 603 ? -49.093 -31.300 34.064 1.00 28.22 603 GLY A C 1
ATOM 4709 O O . GLY A 1 603 ? -49.464 -30.960 32.942 1.00 28.22 603 GLY A O 1
ATOM 4710 N N . ALA A 1 604 ? -49.603 -32.328 34.737 1.00 30.25 604 ALA A N 1
ATOM 4711 C CA . ALA A 1 604 ? -50.643 -33.241 34.293 1.00 30.25 604 ALA A CA 1
ATOM 4712 C C . ALA A 1 604 ? -52.033 -32.591 34.254 1.00 30.25 604 ALA A C 1
ATOM 4714 O O . ALA A 1 604 ? -52.389 -31.908 35.207 1.00 30.25 604 ALA A O 1
ATOM 4715 N N . HIS A 1 605 ? -52.831 -32.907 33.227 1.00 28.81 605 HIS A N 1
ATOM 4716 C CA . HIS A 1 605 ? -54.300 -32.996 33.249 1.00 28.81 605 HIS A CA 1
ATOM 4717 C C . HIS A 1 605 ? -54.704 -34.213 32.395 1.00 28.81 605 HIS A C 1
ATOM 4719 O O . HIS A 1 605 ? -54.103 -34.459 31.350 1.00 28.81 605 HIS A O 1
ATOM 4725 N N . GLY A 1 606 ? -55.621 -35.033 32.916 1.00 25.72 606 GLY A N 1
ATOM 4726 C CA . GLY A 1 606 ? -55.827 -36.426 32.509 1.00 25.72 606 GLY A CA 1
ATOM 4727 C C . GLY A 1 606 ? -56.998 -36.729 31.564 1.00 25.72 606 GLY A C 1
ATOM 4728 O O . GLY A 1 606 ? -57.524 -35.846 30.898 1.00 25.72 606 GLY A O 1
ATOM 4729 N N . HIS A 1 607 ? -57.384 -38.018 31.608 1.00 26.12 607 HIS A N 1
ATOM 4730 C CA . HIS A 1 607 ? -58.436 -38.746 30.862 1.00 26.12 607 HIS A CA 1
ATOM 4731 C C . HIS A 1 607 ? -58.065 -39.144 29.414 1.00 26.12 607 HIS A C 1
ATOM 4733 O O . HIS A 1 607 ? -57.501 -38.353 28.681 1.00 26.12 607 HIS A O 1
ATOM 4739 N N . THR A 1 608 ? -58.307 -40.354 28.885 1.00 26.06 608 THR A N 1
ATOM 4740 C CA . THR A 1 608 ? -58.958 -41.599 29.348 1.00 26.06 608 THR A CA 1
ATOM 4741 C C . THR A 1 608 ? -58.606 -42.743 28.372 1.00 26.06 608 THR A C 1
ATOM 4743 O O . THR A 1 608 ? -58.442 -42.510 27.182 1.00 26.06 608 THR A O 1
ATOM 4746 N N . ARG A 1 609 ? -58.536 -43.975 28.905 1.00 25.89 609 ARG A N 1
ATOM 4747 C CA . ARG A 1 609 ? -58.644 -45.323 28.287 1.00 25.89 609 ARG A CA 1
ATOM 4748 C C . ARG A 1 609 ? -58.776 -45.461 26.751 1.00 25.89 609 ARG A C 1
ATOM 4750 O O . ARG A 1 609 ? -59.786 -45.053 26.190 1.00 25.89 609 ARG A O 1
ATOM 4757 N N . LYS A 1 610 ? -57.944 -46.341 26.169 1.00 26.62 610 LYS A N 1
ATOM 4758 C CA . LYS A 1 610 ? -58.319 -47.708 25.712 1.00 26.62 610 LYS A CA 1
ATOM 4759 C C . LYS A 1 610 ? -57.078 -48.480 25.220 1.00 26.62 610 LYS A C 1
ATOM 4761 O O . LYS A 1 610 ? -56.332 -48.000 24.380 1.00 26.62 610 LYS A O 1
ATOM 4766 N N . SER A 1 611 ? -56.881 -49.676 25.767 1.00 23.97 611 SER A N 1
ATOM 4767 C CA . SER A 1 611 ? -56.065 -50.778 25.228 1.00 23.97 611 SER A CA 1
ATOM 4768 C C . SER A 1 611 ? -57.017 -51.751 24.481 1.00 23.97 611 SER A C 1
ATOM 4770 O O . SER A 1 611 ? -58.231 -51.578 24.659 1.00 23.97 611 SER A O 1
ATOM 4772 N N . PRO A 1 612 ? -56.568 -52.723 23.641 1.00 39.59 612 PRO A N 1
ATOM 4773 C CA . PRO A 1 612 ? -55.730 -53.851 24.096 1.00 39.59 612 PRO A CA 1
ATOM 4774 C C . PRO A 1 612 ? -54.718 -54.477 23.086 1.00 39.59 612 PRO A C 1
ATOM 4776 O O . PRO A 1 612 ? -54.850 -54.329 21.877 1.00 39.59 612 PRO A O 1
ATOM 4779 N N . THR A 1 613 ? -53.791 -55.284 23.653 1.00 26.31 613 THR A N 1
ATOM 4780 C CA . THR A 1 613 ? -53.187 -56.564 23.147 1.00 26.31 613 THR A CA 1
ATOM 4781 C C . THR A 1 613 ? -52.256 -56.518 21.916 1.00 26.31 613 THR A C 1
ATOM 4783 O O . THR A 1 613 ? -52.590 -55.876 20.938 1.00 26.31 613 THR A O 1
ATOM 4786 N N . THR A 1 614 ? -51.067 -57.144 21.823 1.00 28.95 614 THR A N 1
ATOM 4787 C CA . THR A 1 614 ? -50.412 -58.367 22.379 1.00 28.95 614 THR A CA 1
ATOM 4788 C C . THR A 1 614 ? -48.868 -58.201 22.282 1.00 28.95 614 THR A C 1
ATOM 4790 O O . THR A 1 614 ? -48.408 -57.682 21.275 1.00 28.95 614 THR A O 1
ATOM 4793 N N . GLY A 1 615 ? -48.021 -58.514 23.278 1.00 25.61 615 GLY A N 1
ATOM 4794 C CA . GLY A 1 615 ? -47.324 -59.814 23.457 1.00 25.61 615 GLY A CA 1
ATOM 4795 C C . GLY A 1 615 ? -45.846 -59.809 22.953 1.00 25.61 615 GLY A C 1
ATOM 4796 O O . GLY A 1 615 ? -45.586 -59.149 21.957 1.00 25.61 615 GLY A O 1
ATOM 4797 N N . PRO A 1 616 ? -44.858 -60.475 23.606 1.00 31.28 616 PRO A N 1
ATOM 4798 C CA . PRO A 1 616 ? -43.487 -59.945 23.772 1.00 31.28 616 PRO A CA 1
ATOM 4799 C C . PRO A 1 616 ? -42.354 -60.739 23.079 1.00 31.28 616 PRO A C 1
ATOM 4801 O O . PRO A 1 616 ? -42.556 -61.891 22.704 1.00 31.28 616 PRO A O 1
ATOM 4804 N N . ARG A 1 617 ? -41.155 -60.128 22.993 1.00 27.05 617 ARG A N 1
ATOM 4805 C CA . ARG A 1 617 ? -39.766 -60.675 22.861 1.00 27.05 617 ARG A CA 1
ATOM 4806 C C . ARG A 1 617 ? -38.855 -59.460 22.554 1.00 27.05 617 ARG A C 1
ATOM 4808 O O . ARG A 1 617 ? -39.294 -58.597 21.810 1.00 27.05 617 ARG A O 1
ATOM 4815 N N . SER A 1 618 ? -37.623 -59.227 23.002 1.00 24.91 618 SER A N 1
ATOM 4816 C CA . SER A 1 618 ? -36.647 -59.797 23.945 1.00 24.91 618 SER A CA 1
ATOM 4817 C C . SER A 1 618 ? -35.364 -58.935 23.775 1.00 24.91 618 SER A C 1
ATOM 4819 O O . SER A 1 618 ? -35.009 -58.631 22.640 1.00 24.91 618 SER A O 1
ATOM 4821 N N . CYS A 1 619 ? -34.694 -58.538 24.866 1.00 21.56 619 CYS A N 1
ATOM 4822 C CA . CYS A 1 619 ? -33.308 -58.010 24.977 1.00 21.56 619 CYS A CA 1
ATOM 4823 C C . CYS A 1 619 ? -32.268 -58.763 24.091 1.00 21.56 619 CYS A C 1
ATOM 4825 O O . CYS A 1 619 ? -32.475 -59.949 23.872 1.00 21.56 619 CYS A O 1
ATOM 4827 N N . SER A 1 620 ? -31.098 -58.285 23.620 1.00 23.58 620 SER A N 1
ATOM 4828 C CA . SER A 1 620 ? -30.245 -57.073 23.751 1.00 23.58 620 SER A CA 1
ATOM 4829 C C . SER A 1 620 ? -29.108 -57.15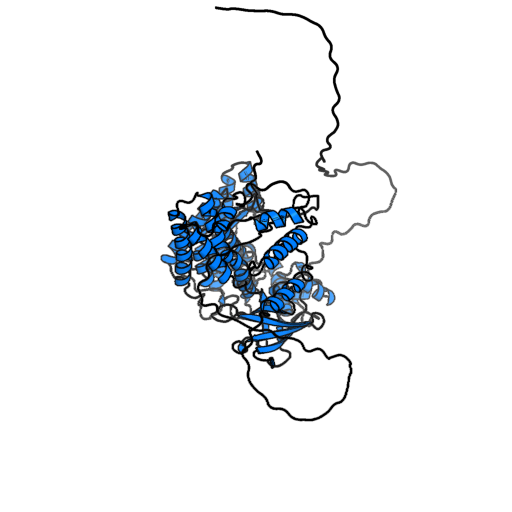2 22.656 1.00 23.58 620 SER A C 1
ATOM 4831 O O . SER A 1 620 ? -29.327 -57.861 21.679 1.00 23.58 620 SER A O 1
ATOM 4833 N N . PRO A 1 621 ? -27.907 -56.517 22.730 1.00 33.72 621 PRO A N 1
ATOM 4834 C CA . PRO A 1 621 ? -27.486 -55.303 22.000 1.00 33.72 621 PRO A CA 1
ATOM 4835 C C . PRO A 1 621 ? -26.252 -55.490 21.065 1.00 33.72 621 PRO A C 1
ATOM 4837 O O . PRO A 1 621 ? -25.458 -56.392 21.294 1.00 33.72 621 PRO A O 1
ATOM 4840 N N . GLN A 1 622 ? -25.990 -54.580 20.104 1.00 23.41 622 GLN A N 1
ATOM 4841 C CA . GLN A 1 622 ? -24.618 -54.112 19.764 1.00 23.41 622 GLN A CA 1
ATOM 4842 C C . GLN A 1 622 ? -24.569 -52.956 18.729 1.00 23.41 622 GLN A C 1
ATOM 4844 O O . GLN A 1 622 ? -25.100 -53.047 17.630 1.00 23.41 622 GLN A O 1
ATOM 4849 N N . SER A 1 623 ? -23.903 -51.882 19.179 1.00 24.00 623 SER A N 1
ATOM 4850 C CA . SER A 1 623 ? -23.302 -50.657 18.597 1.00 24.00 623 SER A CA 1
ATOM 4851 C C . SER A 1 623 ? -23.643 -50.088 17.194 1.00 24.00 623 SER A C 1
ATOM 4853 O O . SER A 1 623 ? -23.718 -50.836 16.221 1.00 24.00 623 SER A O 1
ATOM 4855 N N . PRO A 1 624 ? -23.676 -48.738 17.042 1.00 28.52 624 PRO A N 1
ATOM 4856 C CA . PRO A 1 624 ? -24.097 -48.047 15.824 1.00 28.52 624 PRO A CA 1
ATOM 4857 C C . PRO A 1 624 ? -22.954 -47.458 14.969 1.00 28.52 624 PRO A C 1
ATOM 4859 O O . PRO A 1 624 ? -21.885 -47.081 15.454 1.00 28.52 624 PRO A O 1
ATOM 4862 N N . ARG A 1 625 ? -23.246 -47.309 13.668 1.00 23.81 625 ARG A N 1
ATOM 4863 C CA . ARG A 1 625 ? -22.453 -46.581 12.664 1.00 23.81 625 ARG A CA 1
ATOM 4864 C C . ARG A 1 625 ? -22.585 -45.060 12.820 1.00 23.81 625 ARG A C 1
ATOM 4866 O O . ARG A 1 625 ? -23.619 -44.544 13.232 1.00 23.81 625 ARG A O 1
ATOM 4873 N N . ARG A 1 626 ? -21.510 -44.362 12.441 1.00 23.42 626 ARG A N 1
ATOM 4874 C CA . ARG A 1 626 ? -21.341 -42.901 12.442 1.00 23.42 626 ARG A CA 1
ATOM 4875 C C . ARG A 1 626 ? -22.165 -42.226 11.337 1.00 23.42 626 ARG A C 1
ATOM 4877 O O . ARG A 1 626 ? -22.017 -42.581 10.172 1.00 23.42 626 ARG A O 1
ATOM 4884 N N . CYS A 1 627 ? -22.901 -41.174 11.694 1.00 21.59 627 CYS A N 1
ATOM 4885 C CA . CYS A 1 627 ? -23.353 -40.119 10.784 1.00 21.59 627 CYS A CA 1
ATOM 4886 C C . CYS A 1 627 ? -22.929 -38.754 11.348 1.00 21.59 627 CYS A C 1
ATOM 4888 O O . CYS A 1 627 ? -23.033 -38.505 12.547 1.00 21.59 627 CYS A O 1
ATOM 4890 N N . ALA A 1 628 ? -22.409 -37.902 10.466 1.00 21.14 628 ALA A N 1
ATOM 4891 C CA . ALA A 1 628 ? -21.972 -36.534 10.733 1.00 21.14 628 ALA A CA 1
ATOM 4892 C C . ALA A 1 628 ? -23.158 -35.570 10.936 1.00 21.14 628 ALA A C 1
ATOM 4894 O O . ALA A 1 628 ? -24.217 -35.814 10.355 1.00 21.14 628 ALA A O 1
ATOM 4895 N N . PRO A 1 629 ? -22.983 -34.427 11.629 1.00 24.70 629 PRO A N 1
ATOM 4896 C CA . PRO A 1 629 ? -23.926 -33.325 11.537 1.00 24.70 629 PRO A CA 1
ATOM 4897 C C . PRO A 1 629 ? -23.357 -32.156 10.719 1.00 24.70 629 PRO A C 1
ATOM 4899 O O . PRO A 1 629 ? -22.250 -31.671 10.947 1.00 24.70 629 PRO A O 1
ATOM 4902 N N . ALA A 1 630 ? -24.173 -31.682 9.781 1.00 21.42 630 ALA A N 1
ATOM 4903 C CA . ALA A 1 630 ? -24.164 -30.307 9.309 1.00 21.42 630 ALA A CA 1
ATOM 4904 C C . ALA A 1 630 ? -25.088 -29.492 10.225 1.00 21.42 630 ALA A C 1
ATOM 4906 O O . ALA A 1 630 ? -26.191 -29.951 10.519 1.00 21.42 630 ALA A O 1
ATOM 4907 N N . ILE A 1 631 ? -24.677 -28.294 10.648 1.00 21.14 631 ILE A N 1
ATOM 4908 C CA . ILE A 1 631 ? -25.578 -27.320 11.277 1.00 21.14 631 ILE A CA 1
ATOM 4909 C C . ILE A 1 631 ? -25.379 -25.971 10.587 1.00 21.14 631 ILE A C 1
ATOM 4911 O O . ILE A 1 631 ? -24.346 -25.325 10.724 1.00 21.14 631 ILE A O 1
ATOM 4915 N N . VAL A 1 632 ? -26.402 -25.585 9.830 1.00 21.53 632 VAL A N 1
ATOM 4916 C CA . VAL A 1 632 ? -26.729 -24.212 9.443 1.00 21.53 632 VAL A CA 1
ATOM 4917 C C . VAL A 1 632 ? -27.984 -23.870 10.239 1.00 21.53 632 VAL A C 1
ATOM 4919 O O . VAL A 1 632 ? -28.966 -24.601 10.134 1.00 21.53 632 VAL A O 1
ATOM 4922 N N . ALA A 1 633 ? -27.968 -22.790 11.016 1.00 22.20 633 ALA A N 1
ATOM 4923 C CA . ALA A 1 633 ? -29.184 -22.146 11.506 1.00 22.20 633 ALA A CA 1
ATOM 4924 C C . ALA A 1 633 ? -28.881 -20.682 11.847 1.00 22.20 633 ALA A C 1
ATOM 4926 O O . ALA A 1 633 ? -28.209 -20.393 12.835 1.00 22.20 633 ALA A O 1
ATOM 4927 N N . GLY A 1 634 ? -29.375 -19.777 11.001 1.00 22.83 634 GLY A N 1
ATOM 4928 C CA . GLY A 1 634 ? -29.618 -18.391 11.377 1.00 22.83 634 GLY A CA 1
ATOM 4929 C C . GLY A 1 634 ? -30.893 -18.303 12.211 1.00 22.83 634 GLY A C 1
ATOM 4930 O O . GLY A 1 634 ? -31.830 -19.069 11.990 1.00 22.83 634 GLY A O 1
ATOM 4931 N N . ILE A 1 635 ? -30.917 -17.378 13.166 1.00 21.98 635 ILE A N 1
ATOM 4932 C CA . ILE A 1 635 ? -32.124 -16.948 13.871 1.00 21.98 635 ILE A CA 1
ATOM 4933 C C . ILE A 1 635 ? -32.006 -15.434 14.042 1.00 21.98 635 ILE A C 1
ATOM 4935 O O . ILE A 1 635 ? -31.071 -14.956 14.682 1.00 21.98 635 ILE A O 1
ATOM 4939 N N . GLY A 1 636 ? -32.940 -14.703 13.429 1.00 23.31 636 GLY A N 1
ATOM 4940 C CA . GLY A 1 636 ? -33.168 -13.289 13.698 1.00 23.31 636 GLY A CA 1
ATOM 4941 C C . GLY A 1 636 ? -33.741 -13.105 15.101 1.00 23.31 636 GLY A C 1
ATOM 4942 O O . GLY A 1 636 ? -34.570 -13.897 15.547 1.00 23.31 636 GLY A O 1
ATOM 4943 N N . MET A 1 637 ? -33.282 -12.069 15.796 1.00 23.38 637 MET A N 1
ATOM 4944 C CA . MET A 1 637 ? -33.815 -11.658 17.090 1.00 23.38 637 MET A CA 1
ATOM 4945 C C . MET A 1 637 ? -34.458 -10.282 16.941 1.00 23.38 637 MET A C 1
ATOM 4947 O O . MET A 1 637 ? -33.780 -9.262 16.917 1.00 23.38 637 MET A O 1
ATOM 4951 N N . THR A 1 638 ? -35.783 -10.272 16.835 1.00 25.14 638 THR A N 1
ATOM 4952 C CA . THR A 1 638 ? -36.630 -9.125 17.161 1.00 25.14 638 THR A CA 1
ATOM 4953 C C . THR A 1 638 ? -37.243 -9.398 18.527 1.00 25.14 638 THR A C 1
ATOM 4955 O O . THR A 1 638 ? -38.163 -10.202 18.606 1.00 25.14 638 THR A O 1
ATOM 4958 N N . GLU A 1 639 ? -36.705 -8.793 19.587 1.00 22.70 639 GLU A N 1
ATOM 4959 C CA . GLU A 1 639 ? -37.408 -8.423 20.827 1.00 22.70 639 GLU A CA 1
ATOM 4960 C C . GLU A 1 639 ? -36.427 -7.724 21.787 1.00 22.70 639 GLU A C 1
ATOM 4962 O O . GLU A 1 639 ? -35.246 -8.056 21.847 1.00 22.70 639 GLU A O 1
ATOM 4967 N N . ARG A 1 640 ? -36.919 -6.699 22.491 1.00 26.83 640 ARG A N 1
ATOM 4968 C CA . ARG A 1 640 ? -36.148 -5.767 23.331 1.00 26.83 640 ARG A CA 1
ATOM 4969 C C . ARG A 1 640 ? -35.383 -6.503 24.442 1.00 26.83 640 ARG A C 1
ATOM 4971 O O . ARG A 1 640 ? -36.003 -7.084 25.329 1.00 26.83 640 ARG A O 1
ATOM 4978 N N . CYS A 1 641 ? -34.053 -6.411 24.437 1.00 22.67 641 CYS A N 1
ATOM 4979 C CA . CYS A 1 641 ? -33.192 -6.850 25.539 1.00 22.67 641 CYS A CA 1
ATOM 4980 C C . CYS A 1 641 ? -32.929 -5.689 26.518 1.00 22.67 641 CYS A C 1
ATOM 4982 O O . CYS A 1 641 ? -32.451 -4.631 26.124 1.00 22.67 641 CYS A O 1
ATOM 4984 N N . ILE A 1 642 ? -33.256 -5.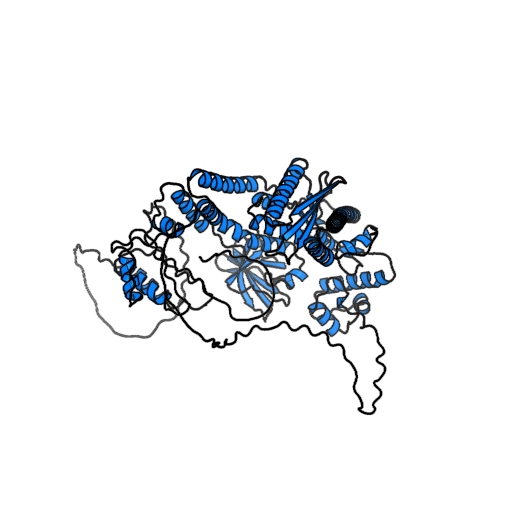914 27.792 1.00 22.94 642 ILE A N 1
ATOM 4985 C CA . ILE A 1 642 ? -32.926 -5.103 28.985 1.00 22.94 642 ILE A CA 1
ATOM 4986 C C . ILE A 1 642 ? -31.524 -5.560 29.485 1.00 22.94 642 ILE A C 1
ATOM 4988 O O . ILE A 1 642 ? -31.173 -6.711 29.202 1.00 22.94 642 ILE A O 1
ATOM 4992 N N . PRO A 1 643 ? -30.677 -4.700 30.105 1.00 30.22 643 PRO A N 1
ATOM 4993 C CA . PRO A 1 643 ? -29.229 -4.684 29.866 1.00 30.22 643 PRO A CA 1
ATOM 4994 C C . PRO A 1 643 ? -28.430 -5.811 30.535 1.00 30.22 643 PRO A C 1
ATOM 4996 O O . PRO A 1 643 ? -28.900 -6.531 31.412 1.00 30.22 643 PRO A O 1
ATOM 4999 N N . MET A 1 644 ? -27.205 -5.960 30.025 1.00 28.09 644 MET A N 1
ATOM 5000 C CA . MET A 1 644 ? -26.255 -7.029 30.309 1.00 28.09 644 MET A CA 1
ATOM 5001 C C . MET A 1 644 ? -25.622 -6.929 31.699 1.00 28.09 644 MET A C 1
ATOM 5003 O O . MET A 1 644 ? -24.979 -5.934 32.015 1.00 28.09 644 MET A O 1
ATOM 5007 N N . ASP A 1 645 ? -25.684 -8.032 32.444 1.00 26.92 645 ASP A N 1
ATOM 5008 C CA . ASP A 1 645 ? -24.795 -8.314 33.565 1.00 26.92 645 ASP A CA 1
ATOM 5009 C C . ASP A 1 645 ? -23.757 -9.370 33.159 1.00 26.92 645 ASP A C 1
ATOM 5011 O O . ASP A 1 645 ? -24.102 -10.459 32.694 1.00 26.92 645 ASP A O 1
ATOM 5015 N N . ILE A 1 646 ? -22.490 -9.036 33.428 1.00 30.33 646 ILE A N 1
ATOM 5016 C CA . ILE A 1 646 ? -21.290 -9.890 33.456 1.00 30.33 646 ILE A CA 1
ATOM 5017 C C . ILE A 1 646 ? -20.547 -10.044 32.114 1.00 30.33 646 ILE A C 1
ATOM 5019 O O . ILE A 1 646 ? -20.751 -10.982 31.344 1.00 30.33 646 ILE A O 1
ATOM 5023 N N . ALA A 1 647 ? -19.540 -9.184 31.929 1.00 30.52 647 ALA A N 1
ATOM 5024 C CA . ALA A 1 647 ? -18.352 -9.475 31.131 1.00 30.52 647 ALA A CA 1
ATOM 5025 C C . ALA A 1 647 ? -17.160 -9.682 32.083 1.00 30.52 647 ALA A C 1
ATOM 5027 O O . ALA A 1 647 ? -16.666 -8.737 32.695 1.00 30.52 647 ALA A O 1
ATOM 5028 N N . VAL A 1 648 ? -16.692 -10.926 32.235 1.00 32.75 648 VAL A N 1
ATOM 5029 C CA . VAL A 1 648 ? -15.400 -11.199 32.885 1.00 32.75 648 VAL A CA 1
ATOM 5030 C C . VAL A 1 648 ? -14.319 -10.991 31.831 1.00 32.75 648 VAL A C 1
ATOM 5032 O O . VAL A 1 648 ? -14.085 -11.866 30.996 1.00 32.75 648 VAL A O 1
ATOM 5035 N N . LEU A 1 649 ? -13.696 -9.814 31.838 1.00 32.03 649 LEU A N 1
ATOM 5036 C CA . LEU A 1 649 ? -12.590 -9.491 30.946 1.00 32.03 649 LEU A CA 1
ATOM 5037 C C . LEU A 1 649 ? -11.276 -9.939 31.606 1.00 32.03 649 LEU A C 1
ATOM 5039 O O . LEU A 1 649 ? -10.809 -9.341 32.575 1.00 32.03 649 LEU A O 1
ATOM 5043 N N . GLY A 1 650 ? -10.694 -11.030 31.109 1.00 26.67 650 GLY A N 1
ATOM 5044 C CA . GLY A 1 650 ? -9.300 -11.366 31.386 1.00 26.67 650 GLY A CA 1
ATOM 5045 C C . GLY A 1 650 ? -8.421 -10.620 30.388 1.00 26.67 650 GLY A C 1
ATOM 5046 O O . GLY A 1 650 ? -8.541 -10.860 29.192 1.00 26.67 650 GLY A O 1
ATOM 5047 N N . ILE A 1 651 ? -7.569 -9.711 30.859 1.00 23.08 651 ILE A N 1
ATOM 5048 C CA . ILE A 1 651 ? -6.542 -9.076 30.025 1.00 23.08 651 ILE A CA 1
ATOM 5049 C C . ILE A 1 651 ? -5.203 -9.727 30.375 1.00 23.08 651 ILE A C 1
ATOM 5051 O O . ILE A 1 651 ? -4.782 -9.724 31.535 1.00 23.08 651 ILE A O 1
ATOM 5055 N N . ASP A 1 652 ? -4.560 -10.315 29.367 1.00 25.62 652 ASP A N 1
ATOM 5056 C CA . ASP A 1 652 ? -3.199 -10.835 29.456 1.00 25.62 652 ASP A CA 1
ATOM 5057 C C . ASP A 1 652 ? -2.218 -9.713 29.100 1.00 25.62 652 ASP A C 1
ATOM 5059 O O . ASP A 1 652 ? -2.302 -9.122 28.026 1.00 25.62 652 ASP A O 1
ATOM 5063 N N . LEU A 1 653 ? -1.305 -9.401 30.013 1.00 24.03 653 LEU A N 1
ATOM 5064 C CA . LEU A 1 653 ? -0.152 -8.548 29.743 1.00 24.03 653 LEU A CA 1
ATOM 5065 C C . LEU A 1 653 ? 1.063 -9.309 30.262 1.00 24.03 653 LEU A C 1
ATOM 5067 O O . LEU A 1 653 ? 1.358 -9.305 31.461 1.00 24.03 653 LEU A O 1
ATOM 5071 N N . GLY A 1 654 ? 1.722 -10.022 29.349 1.00 24.03 654 GLY A N 1
ATOM 5072 C CA . GLY A 1 654 ? 2.989 -10.692 29.612 1.00 24.03 654 GLY A CA 1
ATOM 5073 C C . GLY A 1 654 ? 4.069 -9.683 30.010 1.00 24.03 654 GLY A C 1
ATOM 5074 O O . GLY A 1 654 ? 4.133 -8.578 29.473 1.00 24.03 654 GLY A O 1
ATOM 5075 N N . LYS A 1 655 ? 4.928 -10.061 30.962 1.00 26.06 655 LYS A N 1
ATOM 5076 C CA . LYS A 1 655 ? 6.089 -9.270 31.385 1.00 26.06 655 LYS A CA 1
ATOM 5077 C C . LYS A 1 655 ? 7.407 -9.935 30.966 1.00 26.06 655 LYS A C 1
ATOM 5079 O O . LYS A 1 655 ? 7.663 -11.081 31.316 1.00 26.06 655 LYS A O 1
ATOM 5084 N N . THR A 1 656 ? 8.218 -9.115 30.295 1.00 23.47 656 THR A N 1
ATOM 5085 C CA . THR A 1 656 ? 9.687 -8.980 30.347 1.00 23.47 656 THR A CA 1
ATOM 5086 C C . THR A 1 656 ? 10.598 -10.071 29.756 1.00 23.47 656 THR A C 1
ATOM 5088 O O . THR A 1 656 ? 10.922 -11.071 30.386 1.00 23.47 656 THR A O 1
ATOM 5091 N N . VAL A 1 657 ? 11.097 -9.755 28.554 1.00 22.53 657 VAL A N 1
ATOM 5092 C CA . VAL A 1 657 ? 12.479 -9.860 28.034 1.00 22.53 657 VAL A CA 1
ATOM 5093 C C . VAL A 1 657 ? 13.491 -10.697 28.840 1.00 22.53 657 VAL A C 1
ATOM 5095 O O . VAL A 1 657 ? 13.959 -10.274 29.896 1.00 22.53 657 VAL A O 1
ATOM 5098 N N . ARG A 1 658 ? 13.984 -11.776 28.209 1.00 20.52 658 ARG A N 1
ATOM 5099 C CA . ARG A 1 658 ? 15.412 -12.154 28.188 1.00 20.52 658 ARG A CA 1
ATOM 5100 C C . ARG A 1 658 ? 15.812 -12.685 26.799 1.00 20.52 658 ARG A C 1
ATOM 5102 O O . ARG A 1 658 ? 15.363 -13.744 26.385 1.00 20.52 658 ARG A O 1
ATOM 5109 N N . SER A 1 659 ? 16.640 -11.884 26.123 1.00 23.12 659 SER A N 1
ATOM 5110 C CA . SER A 1 659 ? 17.593 -12.177 25.035 1.00 23.12 659 SER A CA 1
ATOM 5111 C C . SER A 1 659 ? 17.226 -13.194 23.937 1.00 23.12 659 SER A C 1
ATOM 5113 O O . SER A 1 659 ? 17.500 -14.382 24.083 1.00 23.12 659 SER A O 1
ATOM 5115 N N . VAL A 1 660 ? 16.818 -12.683 22.769 1.00 20.83 660 VAL A N 1
ATOM 5116 C CA . VAL A 1 660 ? 17.259 -13.170 21.445 1.00 20.83 660 VAL A CA 1
ATOM 5117 C C . VAL A 1 660 ? 17.448 -11.940 20.546 1.00 20.83 660 VAL A C 1
ATOM 5119 O O . VAL A 1 660 ? 16.641 -11.016 20.583 1.00 20.83 660 VAL A O 1
ATOM 5122 N N . ALA A 1 661 ? 18.563 -11.897 19.821 1.00 21.03 661 ALA A N 1
ATOM 5123 C CA . ALA A 1 661 ? 18.979 -10.798 18.957 1.00 21.03 661 ALA A CA 1
ATOM 5124 C C . ALA A 1 661 ? 18.201 -10.738 17.621 1.00 21.03 661 ALA A C 1
ATOM 5126 O O . ALA A 1 661 ? 17.719 -11.765 17.150 1.00 21.03 661 ALA A O 1
ATOM 5127 N N . CYS A 1 662 ? 18.217 -9.535 17.021 1.00 19.98 662 CYS A N 1
ATOM 5128 C CA . CYS A 1 662 ? 17.951 -9.150 15.616 1.00 19.98 662 CYS A CA 1
ATOM 5129 C C . CYS A 1 662 ? 16.617 -8.432 15.263 1.00 19.98 662 CYS A C 1
ATOM 5131 O O . CYS A 1 662 ? 15.579 -9.053 15.075 1.00 19.98 662 CYS A O 1
ATOM 5133 N N . SER A 1 663 ? 16.769 -7.104 15.068 1.00 22.22 663 SER A N 1
ATOM 5134 C CA . SER A 1 663 ? 16.349 -6.238 13.932 1.00 22.22 663 SER A CA 1
ATOM 5135 C C . SER A 1 663 ? 14.864 -5.954 13.604 1.00 22.22 663 SER A C 1
ATOM 5137 O O . SER A 1 663 ? 14.186 -6.811 13.047 1.00 22.22 663 SER A O 1
ATOM 5139 N N . GLY A 1 664 ? 14.445 -4.683 13.778 1.00 22.02 664 GLY A N 1
ATOM 5140 C CA . GLY A 1 664 ? 13.283 -4.035 13.120 1.00 22.02 664 GLY A CA 1
ATOM 5141 C C . GLY A 1 664 ? 12.522 -3.033 14.026 1.00 22.02 664 GLY A C 1
ATOM 5142 O O . GLY A 1 664 ? 12.136 -3.451 15.116 1.00 22.02 664 GLY A O 1
ATOM 5143 N N . PRO A 1 665 ? 12.315 -1.744 13.653 1.00 24.97 665 PRO A N 1
ATOM 5144 C CA . PRO A 1 665 ? 11.919 -0.688 14.598 1.00 24.97 665 PRO A CA 1
ATOM 5145 C C . PRO A 1 665 ? 10.412 -0.359 14.629 1.00 24.97 665 PRO A C 1
ATOM 5147 O O . PRO A 1 665 ? 9.704 -0.519 13.640 1.00 24.97 665 PRO A O 1
ATOM 5150 N N . GLY A 1 666 ? 9.971 0.201 15.766 1.00 23.31 666 GLY A N 1
ATOM 5151 C CA . GLY A 1 666 ? 8.851 1.148 15.839 1.00 23.31 666 GLY A CA 1
ATOM 5152 C C . GLY A 1 666 ? 7.622 0.704 16.638 1.00 23.31 666 GLY A C 1
ATOM 5153 O O . GLY A 1 666 ? 6.687 0.166 16.063 1.00 23.31 666 GLY A O 1
ATOM 5154 N N . ASN A 1 667 ? 7.608 0.968 17.952 1.00 24.28 667 ASN A N 1
ATOM 5155 C CA . ASN A 1 667 ? 6.418 1.400 18.709 1.00 24.28 667 ASN A CA 1
ATOM 5156 C C . ASN A 1 667 ? 6.835 1.809 20.134 1.00 24.28 667 ASN A C 1
ATOM 5158 O O . ASN A 1 667 ? 7.181 0.966 20.964 1.00 24.28 667 ASN A O 1
ATOM 5162 N N . ALA A 1 668 ? 6.806 3.116 20.397 1.00 21.83 668 ALA A N 1
ATOM 5163 C CA . ALA A 1 668 ? 7.047 3.718 21.702 1.00 21.83 668 ALA A CA 1
ATOM 5164 C C . ALA A 1 668 ? 5.889 3.421 22.675 1.00 21.83 668 ALA A C 1
ATOM 5166 O O . ALA A 1 668 ? 4.718 3.509 22.307 1.00 21.83 668 ALA A O 1
ATOM 5167 N N . TYR A 1 669 ? 6.209 3.122 23.938 1.00 23.33 669 TYR A N 1
ATOM 5168 C CA . TYR A 1 669 ? 5.238 3.067 25.035 1.00 23.33 669 TYR A CA 1
ATOM 5169 C C . TYR A 1 669 ? 5.700 3.971 26.178 1.00 23.33 669 TYR A C 1
ATOM 5171 O O . TYR A 1 669 ? 6.689 3.694 26.855 1.00 23.33 669 TYR A O 1
ATOM 5179 N N . ILE A 1 670 ? 4.942 5.041 26.418 1.00 20.14 670 ILE A N 1
ATOM 5180 C CA . ILE A 1 670 ? 5.054 5.880 27.611 1.00 20.14 670 ILE A CA 1
ATOM 5181 C C . ILE A 1 670 ? 4.379 5.143 28.772 1.00 20.14 670 ILE A C 1
ATOM 5183 O O . ILE A 1 670 ? 3.159 5.019 28.794 1.00 20.14 670 ILE A O 1
ATOM 5187 N N . PHE A 1 671 ? 5.151 4.728 29.777 1.00 21.36 671 PHE A N 1
ATOM 5188 C CA . PHE A 1 671 ? 4.653 4.613 31.150 1.00 21.36 671 PHE A CA 1
ATOM 5189 C C . PHE A 1 671 ? 5.718 5.102 32.129 1.00 21.36 671 PHE A C 1
ATOM 5191 O O . PHE A 1 671 ? 6.676 4.407 32.461 1.00 21.36 671 PHE A O 1
ATOM 5198 N N . ARG A 1 672 ? 5.511 6.330 32.606 1.00 18.16 672 ARG A N 1
ATOM 5199 C CA . ARG A 1 672 ? 6.179 6.901 33.773 1.00 18.16 672 ARG A CA 1
ATOM 5200 C C . ARG A 1 672 ? 5.578 6.223 35.011 1.00 18.16 672 ARG A C 1
ATOM 5202 O O . ARG A 1 672 ? 4.409 6.446 35.317 1.00 18.16 672 ARG A O 1
ATOM 5209 N N . MET A 1 673 ? 6.336 5.351 35.674 1.00 21.06 673 MET A N 1
ATOM 5210 C CA . MET A 1 673 ? 6.036 4.941 37.051 1.00 21.06 673 MET A CA 1
ATOM 5211 C C . MET A 1 673 ? 6.559 6.027 37.998 1.00 21.06 673 MET A C 1
ATOM 5213 O O . MET A 1 673 ? 7.565 6.662 37.682 1.00 21.06 673 MET A O 1
ATOM 5217 N N . GLY A 1 674 ? 5.809 6.285 39.074 1.00 24.23 674 GLY A N 1
ATOM 5218 C CA . GLY A 1 674 ? 6.115 7.315 40.072 1.00 24.23 674 GLY A CA 1
ATOM 5219 C C . GLY A 1 674 ? 7.437 7.124 40.798 1.00 24.23 674 GLY A C 1
ATOM 5220 O O . GLY A 1 674 ? 7.987 6.000 40.754 1.00 24.23 674 GLY A O 1
#

Foldseek 3Di:
DDDDDDDDDDDDDDDDDDDDDDDDDDDDDDDDDDDDDDDDDDDDDDPPPPPDPPAAALLLQEPDDPVNSVQCVVVVHGHLVSLLPDDDDTPQDDPVRSVLSNQSSVLLVCVVPDAKDKDWDDDDPPFAQLLQFDDFQLAKFKDWAWAQPPFAIATAWIWIDHPNDIDIQGAPDLVSRLVSLQVVLVVVVVSCVVPVPYAYEYEDDVVLVVNLVSCLVNVHCNLVSVQCVQQVRYRHLLRNDVGTMRINFSYSDLVSVCSQLVDDDDDDDQDSVNLNVLVVVCVVVVDVVSVVVSSVVRVVVRVSRVSSSVSSVVPDPPDDGHRGHDRCVVVSCVVVVVLVVLLVLLVLLPDDPVLSVVLSCLLCVVVSVQVVQQVQQVVLVSDDQVVQLADQQKFFWWAFPDDWDDDPQKIKTKTAGRQGHYPDAAQDWFWFDDPPDRTDIWHWHHADNVRRMTMIMDGPVCSVSVDRGTMTGHDRDDPCPVVSVVSVVVSNCSSPVVPQVQVVCVSVVNQFDFQVDGQDDDPDLQVSLLRRLVRGDSHEDADEDAPPPCSVVSVLSSVVSCVVVVHDDPDPDPPDVDPDPPPPPPVVVVVVSVVVVPDDDDDDDDDDDDDDDDDDDDDDDDDDDDDDDDDDDDDDDPDDDDDDDDDHDHDDDHDDDDDDDDDDHHDDDDDDDD